Protein AF-0000000080574670 (afdb_homodimer)

Sequence (722 aa):
MSNPNQEEETGKLAIRLANAVVLPMVLKSALELNVIDIISTATSSGGASLSPSEIAARIPTENPDAPILLDRMLRLLASYDILNCSLVTKDNGKVERLYSAKPICKFLTINQSQEGSVAPLFLLHHDEVFMKSWYHFNDAILEGGIPFNRAYGMTAFEYPGTDQRFNRVFNQAMSNHTTLIMKKILDVYKGFEGLNVLVDVGGGVGVALNIITSKYPEIRGISFDLPHVLADAPSYAGVEHVGGDMFVSVPKGDAIFMKWILHDWSDEHCLKLLKNCWEALPNNGKVIVVESILPVAPENIVSSHIVFEQDLFMLAQNPGGKERTKKEFEALALRSGFSCYEVICCAYNSWVMEFHKENDLMSNPNQEEETGKLAIRLANAVVLPMVLKSALELNVIDIISTATSSGGASLSPSEIAARIPTENPDAPILLDRMLRLLASYDILNCSLVTKDNGKVERLYSAKPICKFLTINQSQEGSVAPLFLLHHDEVFMKSWYHFNDAILEGGIPFNRAYGMTAFEYPGTDQRFNRVFNQAMSNHTTLIMKKILDVYKGFEGLNVLVDVGGGVGVALNIITSKYPEIRGISFDLPHVLADAPSYAGVEHVGGDMFVSVPKGDAIFMKWILHDWSDEHCLKLLKNCWEALPNNGKVIVVESILPVAPENIVSSHIVFEQDLFMLAQNPGGKERTKKEFEALALRSGFSCYEVICCAYNSWVMEFHKENDL

Radius of gyration: 28.27 Å; Cα contacts (8 Å, |Δi|>4): 1465; chains: 2; bounding box: 62×93×59 Å

pLDDT: mean 94.78, std 7.37, range [34.44, 98.81]

Solvent-accessible surface area (backbone atoms only — not comparable to full-atom values): 36698 Å² total; per-residue (Å²): 127,79,52,68,67,54,51,44,52,40,47,37,52,45,53,38,55,30,46,51,64,41,63,57,51,50,49,46,40,36,52,75,62,41,46,52,43,54,35,40,51,42,25,70,74,73,64,42,60,41,37,35,59,63,51,40,72,74,36,98,51,83,30,88,56,23,28,62,52,44,41,59,54,47,42,40,41,24,18,71,62,42,26,41,74,47,81,45,71,43,94,87,68,48,75,42,61,29,33,26,53,30,81,49,40,67,40,42,22,76,85,73,46,94,56,25,20,40,32,39,37,27,46,38,56,68,26,73,75,57,47,51,10,54,80,29,42,56,46,27,41,36,67,41,77,39,10,23,32,72,64,69,73,44,50,65,82,56,45,38,81,80,31,65,68,56,32,50,42,48,50,47,14,53,44,22,42,41,41,38,42,47,59,52,38,62,74,75,55,67,85,67,67,91,46,52,31,39,25,25,50,66,31,56,54,30,54,62,52,42,58,50,24,70,76,38,68,76,25,38,30,34,29,29,25,46,54,77,58,46,71,78,34,67,89,42,82,54,47,44,81,43,66,47,50,58,77,79,46,44,78,68,27,48,28,36,36,32,60,73,49,64,39,45,30,30,70,68,55,40,36,50,30,43,32,29,47,52,68,24,33,49,78,66,12,35,38,38,36,36,40,55,65,37,71,92,68,67,41,79,45,69,74,46,47,38,43,40,37,50,24,51,49,22,42,30,42,25,68,56,11,34,63,38,33,66,66,53,50,42,49,47,35,47,76,28,67,27,72,42,67,44,80,76,52,72,35,71,72,35,30,36,32,39,33,31,30,60,64,83,126,129,78,53,67,67,52,50,44,51,40,47,36,51,45,53,39,55,31,46,50,64,41,62,55,50,50,50,46,40,37,52,74,61,42,47,52,43,54,34,38,52,41,26,72,74,72,66,41,59,42,37,34,58,61,51,38,70,73,35,99,49,83,30,87,58,23,28,62,52,44,40,57,54,48,43,40,40,25,18,70,62,43,26,42,74,46,80,44,71,43,95,86,67,50,74,42,62,29,32,26,52,29,80,50,40,66,40,43,22,76,86,72,45,93,56,25,20,41,33,40,37,28,45,38,57,68,27,72,75,56,49,52,11,55,81,29,43,56,47,27,42,38,67,42,75,38,11,23,32,73,66,70,74,44,48,66,83,54,46,37,80,80,32,65,70,56,33,50,42,49,51,47,13,54,45,22,42,41,42,37,41,47,60,52,38,63,75,74,53,66,84,66,66,89,46,51,31,38,26,26,50,67,32,55,54,30,55,62,54,43,56,50,24,67,76,38,67,78,25,38,32,35,27,29,24,44,55,76,58,45,70,77,35,68,90,42,81,55,48,42,82,45,67,47,50,58,76,78,45,45,76,69,27,48,30,35,37,32,60,73,49,63,39,45,31,31,70,70,55,39,37,49,31,43,32,29,48,51,68,24,33,46,79,65,12,36,38,38,37,35,39,56,67,37,72,91,67,67,40,79,47,69,72,47,47,39,41,41,38,52,24,53,49,24,42,31,43,24,68,57,12,33,62,39,33,66,66,53,52,44,49,48,35,47,75,28,67,29,72,41,67,47,80,76,50,72,35,71,71,36,30,36,31,39,33,30,30,61,64,82,125

Structure (mmCIF, N/CA/C/O backbone):
data_AF-0000000080574670-model_v1
#
loop_
_entity.id
_entity.type
_entity.pdbx_description
1 polymer 'caffeate O-methyltransferase'
#
loop_
_atom_site.group_PDB
_atom_site.id
_atom_site.type_symbol
_atom_site.label_atom_id
_atom_site.label_alt_id
_atom_site.label_comp_id
_atom_site.label_asym_id
_atom_site.label_entity_id
_atom_site.label_seq_id
_atom_site.pdbx_PDB_ins_code
_atom_site.Cartn_x
_atom_site.Cartn_y
_atom_site.Cartn_z
_atom_site.occupancy
_atom_site.B_iso_or_equiv
_atom_site.auth_seq_id
_atom_site.auth_comp_id
_atom_site.auth_asym_id
_atom_site.auth_atom_id
_atom_site.pdbx_PDB_model_num
ATOM 1 N N . MET A 1 1 ? -20.625 1.364 24.422 1 36.12 1 MET A N 1
ATOM 2 C CA . MET A 1 1 ? -19.953 2.662 24.406 1 36.12 1 MET A CA 1
ATOM 3 C C . MET A 1 1 ? -18.453 2.502 24.188 1 36.12 1 MET A C 1
ATOM 5 O O . MET A 1 1 ? -17.781 1.815 24.969 1 36.12 1 MET A O 1
ATOM 9 N N . SER A 1 2 ? -17.906 2.424 22.984 1 51.78 2 SER A N 1
ATOM 10 C CA . SER A 1 2 ? -16.516 2.014 22.75 1 51.78 2 SER A CA 1
ATOM 11 C C . SER A 1 2 ? -15.555 2.779 23.656 1 51.78 2 SER A C 1
ATOM 13 O O . SER A 1 2 ? -15.797 3.939 23.984 1 51.78 2 SER A O 1
ATOM 15 N N . ASN A 1 3 ? -14.836 2.139 24.516 1 66.75 3 ASN A N 1
ATOM 16 C CA . ASN A 1 3 ? -13.742 2.666 25.344 1 66.75 3 ASN A CA 1
ATOM 17 C C . ASN A 1 3 ? -12.93 3.711 24.578 1 66.75 3 ASN A C 1
ATOM 19 O O . ASN A 1 3 ? -12.477 3.459 23.453 1 66.75 3 ASN A O 1
ATOM 23 N N . PRO A 1 4 ? -13.117 5.02 25 1 72.19 4 PRO A N 1
ATOM 24 C CA . PRO A 1 4 ? -12.422 6.129 24.328 1 72.19 4 PRO A CA 1
ATOM 25 C C . PRO A 1 4 ? -11.023 5.746 23.859 1 72.19 4 PRO A C 1
ATOM 27 O O . PRO A 1 4 ? -10.586 6.184 22.797 1 72.19 4 PRO A O 1
ATOM 30 N N . ASN A 1 5 ? -10.445 4.953 24.594 1 82.69 5 ASN A N 1
ATOM 31 C CA . ASN A 1 5 ? -9.109 4.523 24.219 1 82.69 5 ASN A CA 1
ATOM 32 C C . ASN A 1 5 ? -9.141 3.605 23 1 82.69 5 ASN A C 1
ATOM 34 O O . ASN A 1 5 ? -8.281 3.697 22.125 1 82.69 5 ASN A O 1
ATOM 38 N N . GLN A 1 6 ? -10.234 2.854 22.984 1 89.62 6 GLN A N 1
ATOM 39 C CA . GLN A 1 6 ? -10.367 1.938 21.844 1 89.62 6 GLN A CA 1
ATOM 40 C C . GLN A 1 6 ? -10.688 2.691 20.562 1 89.62 6 GLN A C 1
ATOM 42 O O . GLN A 1 6 ? -10.188 2.348 19.484 1 89.62 6 GLN A O 1
ATOM 47 N N . GLU A 1 7 ? -11.477 3.699 20.719 1 91.69 7 GLU A N 1
ATOM 48 C CA . GLU A 1 7 ? -11.82 4.504 19.547 1 91.69 7 GLU A CA 1
ATOM 49 C C . GLU A 1 7 ? -10.594 5.246 19.016 1 91.69 7 GLU A C 1
ATOM 51 O O . GLU A 1 7 ? -10.398 5.336 17.797 1 91.69 7 GLU A O 1
ATOM 56 N N . GLU A 1 8 ? -9.852 5.777 19.938 1 93.88 8 GLU A N 1
ATOM 57 C CA . GLU A 1 8 ? -8.617 6.477 19.562 1 93.88 8 GLU A CA 1
ATOM 58 C C . GLU A 1 8 ? -7.676 5.559 18.797 1 93.88 8 GLU A C 1
ATOM 60 O O . GLU A 1 8 ? -7.125 5.949 17.766 1 93.88 8 GLU A O 1
ATOM 65 N N . GLU A 1 9 ? -7.555 4.367 19.281 1 95.5 9 GLU A N 1
ATOM 66 C CA . GLU A 1 9 ? -6.664 3.412 18.641 1 95.5 9 GLU A CA 1
ATOM 67 C C . GLU A 1 9 ? -7.203 3 17.266 1 95.5 9 GLU A C 1
ATOM 69 O O . GLU A 1 9 ? -6.441 2.873 16.312 1 95.5 9 GLU A O 1
ATOM 74 N N . THR A 1 10 ? -8.523 2.797 17.188 1 96.56 10 THR A N 1
ATOM 75 C CA . THR A 1 10 ? -9.148 2.449 15.914 1 96.56 10 THR A CA 1
ATOM 76 C C . THR A 1 10 ? -9.008 3.588 14.906 1 96.56 10 THR A C 1
ATOM 78 O O . THR A 1 10 ? -8.758 3.35 13.727 1 96.56 10 THR A O 1
ATOM 81 N N . GLY A 1 11 ? -9.172 4.781 15.414 1 96.12 11 GLY A N 1
ATOM 82 C CA . GLY A 1 11 ? -8.969 5.938 14.562 1 96.12 11 GLY A CA 1
ATOM 83 C C . GLY A 1 11 ? -7.559 6.051 14.023 1 96.12 11 GLY A C 1
ATOM 84 O O . GLY A 1 11 ? -7.355 6.359 12.844 1 96.12 11 GLY A O 1
ATOM 85 N N . LYS A 1 12 ? -6.59 5.773 14.875 1 97 12 LYS A N 1
ATOM 86 C CA . LYS A 1 12 ? -5.199 5.797 14.438 1 97 12 LYS A CA 1
ATOM 87 C C . LYS A 1 12 ? -4.938 4.738 13.367 1 97 12 LYS A C 1
ATOM 89 O O . LYS A 1 12 ? -4.203 4.984 12.406 1 97 12 LYS A O 1
ATOM 94 N N . LEU A 1 13 ? -5.566 3.588 13.547 1 97.25 13 LEU A N 1
ATOM 95 C CA . LEU A 1 13 ? -5.434 2.533 12.547 1 97.25 13 LEU A CA 1
ATOM 96 C C . LEU A 1 13 ? -6.004 2.98 11.203 1 97.25 13 LEU A C 1
ATOM 98 O O . LEU A 1 13 ? -5.434 2.684 10.148 1 97.25 13 LEU A O 1
ATOM 102 N N . ALA A 1 14 ? -7.086 3.68 11.219 1 97.5 14 ALA A N 1
ATOM 103 C CA . ALA A 1 14 ? -7.711 4.184 9.992 1 97.5 14 ALA A CA 1
ATOM 104 C C . ALA A 1 14 ? -6.824 5.227 9.32 1 97.5 14 ALA A C 1
ATOM 106 O O . ALA A 1 14 ? -6.695 5.242 8.094 1 97.5 14 ALA A O 1
ATOM 107 N N . ILE A 1 15 ? -6.191 6.082 10.086 1 97 15 ILE A N 1
ATOM 108 C CA . ILE A 1 15 ? -5.293 7.094 9.539 1 97 15 ILE A CA 1
ATOM 109 C C . ILE A 1 15 ? -4.086 6.418 8.891 1 97 15 ILE A C 1
ATOM 111 O O . ILE A 1 15 ? -3.68 6.793 7.789 1 97 15 ILE A O 1
ATOM 115 N N . ARG A 1 16 ? -3.564 5.441 9.609 1 97.19 16 ARG A N 1
ATOM 116 C CA . ARG A 1 16 ? -2.447 4.695 9.031 1 97.19 16 ARG A CA 1
ATOM 117 C C . ARG A 1 16 ? -2.846 4.031 7.719 1 97.19 16 ARG A C 1
ATOM 119 O O . ARG A 1 16 ? -2.057 3.998 6.773 1 97.19 16 ARG A O 1
ATOM 126 N N . LEU A 1 17 ? -4.059 3.523 7.652 1 97.62 17 LEU A N 1
ATOM 127 C CA . LEU A 1 17 ? -4.574 2.891 6.445 1 97.62 17 LEU A CA 1
ATOM 128 C C . LEU A 1 17 ? -4.617 3.883 5.289 1 97.62 17 LEU A C 1
ATOM 130 O O . LEU A 1 17 ? -4.371 3.512 4.137 1 97.62 17 LEU A O 1
ATOM 134 N N . ALA A 1 18 ? -4.887 5.164 5.559 1 97.69 18 ALA A N 1
ATOM 135 C CA . ALA A 1 18 ? -4.918 6.191 4.523 1 97.69 18 ALA A CA 1
ATOM 136 C C . ALA A 1 18 ? -3.539 6.387 3.898 1 97.69 18 ALA A C 1
ATOM 138 O O . ALA A 1 18 ? -3.428 6.832 2.754 1 97.69 18 ALA A O 1
ATOM 139 N N . ASN A 1 19 ? -2.508 6.023 4.645 1 97.81 19 ASN A N 1
ATOM 140 C CA . ASN A 1 19 ? -1.133 6.191 4.188 1 97.81 19 ASN A CA 1
ATOM 141 C C . ASN A 1 19 ? -0.568 4.895 3.615 1 97.81 19 ASN A C 1
ATOM 143 O O . ASN A 1 19 ? 0.638 4.785 3.393 1 97.81 19 ASN A O 1
ATOM 147 N N . ALA A 1 20 ? -1.355 3.926 3.256 1 97.5 20 ALA A N 1
ATOM 148 C CA . ALA A 1 20 ? -0.968 2.543 2.988 1 97.5 20 ALA A CA 1
ATOM 149 C C . ALA A 1 20 ? -0.024 2.459 1.793 1 97.5 20 ALA A C 1
ATOM 151 O O . ALA A 1 20 ? 0.744 1.502 1.666 1 97.5 20 ALA A O 1
ATOM 152 N N . VAL A 1 21 ? 0.017 3.477 0.966 1 97.12 21 VAL A N 1
ATOM 153 C CA . VAL A 1 21 ? 0.815 3.418 -0.254 1 97.12 21 VAL A CA 1
ATOM 154 C C . VAL A 1 21 ? 2.268 3.768 0.06 1 97.12 21 VAL A C 1
ATOM 156 O O . VAL A 1 21 ? 3.174 3.438 -0.708 1 97.12 21 VAL A O 1
ATOM 159 N N . VAL A 1 22 ? 2.541 4.336 1.193 1 98.38 22 VAL A N 1
ATOM 160 C CA . VAL A 1 22 ? 3.834 4.965 1.439 1 98.38 22 VAL A CA 1
ATOM 161 C C . VAL A 1 22 ? 4.91 3.893 1.596 1 98.38 22 VAL A C 1
ATOM 163 O O . VAL A 1 22 ? 5.934 3.928 0.91 1 98.38 22 VAL A O 1
ATOM 166 N N . LEU A 1 23 ? 4.648 2.9 2.389 1 98.5 23 LEU A N 1
ATOM 167 C CA . LEU A 1 23 ? 5.664 1.885 2.633 1 98.5 23 LEU A CA 1
ATOM 168 C C . LEU A 1 23 ? 6.074 1.198 1.333 1 98.5 23 LEU A C 1
ATOM 170 O O . LEU A 1 23 ? 7.258 1.129 1.007 1 98.5 23 LEU A O 1
ATOM 174 N N . PRO A 1 24 ? 5.078 0.737 0.536 1 98.31 24 PRO A N 1
ATOM 175 C CA . PRO A 1 24 ? 5.516 0.013 -0.66 1 98.31 24 PRO A CA 1
ATOM 176 C C . PRO A 1 24 ? 6.242 0.91 -1.66 1 98.31 24 PRO A C 1
ATOM 178 O O . PRO A 1 24 ? 7.199 0.476 -2.303 1 98.31 24 PRO A O 1
ATOM 181 N N . MET A 1 25 ? 5.863 2.139 -1.782 1 98.44 25 MET A N 1
ATOM 182 C CA . MET A 1 25 ? 6.52 3.004 -2.758 1 98.44 25 MET A CA 1
ATOM 183 C C . MET A 1 25 ? 7.914 3.398 -2.287 1 98.44 25 MET A C 1
ATOM 185 O O . MET A 1 25 ? 8.828 3.555 -3.098 1 98.44 25 MET A O 1
ATOM 189 N N . VAL A 1 26 ? 8.07 3.529 -0.977 1 98.56 26 VAL A N 1
ATOM 190 C CA . VAL A 1 26 ? 9.391 3.832 -0.423 1 98.56 26 VAL A CA 1
ATOM 191 C C . VAL A 1 26 ? 10.297 2.609 -0.544 1 98.56 26 VAL A C 1
ATOM 193 O O . VAL A 1 26 ? 11.469 2.73 -0.904 1 98.56 26 VAL A O 1
ATOM 196 N N . LEU A 1 27 ? 9.758 1.452 -0.241 1 98.69 27 LEU A N 1
ATOM 197 C CA . LEU A 1 27 ? 10.539 0.226 -0.387 1 98.69 27 LEU A CA 1
ATOM 198 C C . LEU A 1 27 ? 10.93 -0 -1.845 1 98.69 27 LEU A C 1
ATOM 200 O O . LEU A 1 27 ? 12.031 -0.461 -2.131 1 98.69 27 LEU A O 1
ATOM 204 N N . LYS A 1 28 ? 10.016 0.297 -2.762 1 98.56 28 LYS A N 1
ATOM 205 C CA . LYS A 1 28 ? 10.344 0.219 -4.184 1 98.56 28 LYS A CA 1
ATOM 206 C C . LYS A 1 28 ? 11.594 1.033 -4.508 1 98.56 28 LYS A C 1
ATOM 208 O O . LYS A 1 28 ? 12.492 0.55 -5.195 1 98.56 28 LYS A O 1
ATOM 213 N N . SER A 1 29 ? 11.656 2.221 -4.02 1 98.31 29 SER A N 1
ATOM 214 C CA . SER A 1 29 ? 12.805 3.094 -4.246 1 98.31 29 SER A CA 1
ATOM 215 C C . SER A 1 29 ? 14.062 2.523 -3.609 1 98.31 29 SER A C 1
ATOM 217 O O . SER A 1 29 ? 15.141 2.553 -4.215 1 98.31 29 SER A O 1
ATOM 219 N N . ALA A 1 30 ? 13.938 2.021 -2.379 1 98.5 30 ALA A N 1
ATOM 220 C CA . ALA A 1 30 ? 15.078 1.44 -1.678 1 98.5 30 ALA A CA 1
ATOM 221 C C . ALA A 1 30 ? 15.664 0.268 -2.461 1 98.5 30 ALA A C 1
ATOM 223 O O . ALA A 1 30 ? 16.891 0.095 -2.512 1 98.5 30 ALA A O 1
ATOM 224 N N . LEU A 1 31 ? 14.82 -0.523 -3.045 1 97.94 31 LEU A N 1
ATOM 225 C CA . LEU A 1 31 ? 15.258 -1.663 -3.844 1 97.94 31 LEU A CA 1
ATOM 226 C C . LEU A 1 31 ? 15.914 -1.197 -5.137 1 97.94 31 LEU A C 1
ATOM 228 O O . LEU A 1 31 ? 16.984 -1.688 -5.504 1 97.94 31 LEU A O 1
ATOM 232 N N . GLU A 1 32 ? 15.305 -0.249 -5.777 1 97.44 32 GLU A N 1
ATOM 233 C CA . GLU A 1 32 ? 15.82 0.248 -7.051 1 97.44 32 GLU A CA 1
ATOM 234 C C . GLU A 1 32 ? 17.172 0.939 -6.871 1 97.44 32 GLU A C 1
ATOM 236 O O . GLU A 1 32 ? 18.016 0.895 -7.762 1 97.44 32 GLU A O 1
ATOM 241 N N . LEU A 1 33 ? 17.375 1.521 -5.719 1 97.56 33 LEU A N 1
ATOM 242 C CA . LEU A 1 33 ? 18.609 2.223 -5.434 1 97.56 33 LEU A CA 1
ATOM 243 C C . LEU A 1 33 ? 19.641 1.277 -4.824 1 97.56 33 LEU A C 1
ATOM 245 O O . LEU A 1 33 ? 20.719 1.71 -4.41 1 97.56 33 LEU A O 1
ATOM 249 N N . ASN A 1 34 ? 19.328 0.015 -4.656 1 96.62 34 ASN A N 1
ATOM 250 C CA . ASN A 1 34 ? 20.188 -1.04 -4.148 1 96.62 34 ASN A CA 1
ATOM 251 C C . ASN A 1 34 ? 20.516 -0.834 -2.674 1 96.62 34 ASN A C 1
ATOM 253 O O . ASN A 1 34 ? 21.547 -1.32 -2.188 1 96.62 34 ASN A O 1
ATOM 257 N N . VAL A 1 35 ? 19.703 -0.087 -2.002 1 98 35 VAL A N 1
ATOM 258 C CA . VAL A 1 35 ? 19.938 0.265 -0.607 1 98 35 VAL A CA 1
ATOM 259 C C . VAL A 1 35 ? 19.875 -0.988 0.262 1 98 35 VAL A C 1
ATOM 261 O O . VAL A 1 35 ? 20.734 -1.197 1.128 1 98 35 VAL A O 1
ATOM 264 N N . ILE A 1 36 ? 18.906 -1.872 0.038 1 97.81 36 ILE A N 1
ATOM 265 C CA . ILE A 1 36 ? 18.734 -3.09 0.826 1 97.81 36 ILE A CA 1
ATOM 266 C C . ILE A 1 36 ? 19.938 -4.008 0.614 1 97.81 36 ILE A C 1
ATOM 268 O O . ILE A 1 36 ? 20.453 -4.605 1.564 1 97.81 36 ILE A O 1
ATOM 272 N N . ASP A 1 37 ? 20.422 -4.117 -0.636 1 96.56 37 ASP A N 1
ATOM 273 C CA . ASP A 1 37 ? 21.609 -4.926 -0.938 1 96.56 37 ASP A CA 1
ATOM 274 C C . ASP A 1 37 ? 22.828 -4.391 -0.21 1 96.56 37 ASP A C 1
ATOM 276 O O . ASP A 1 37 ? 23.609 -5.164 0.363 1 96.56 37 ASP A O 1
ATOM 280 N N . ILE A 1 38 ? 23 -3.08 -0.24 1 96.5 38 ILE A N 1
ATOM 281 C CA . ILE A 1 38 ? 24.141 -2.428 0.395 1 96.5 38 ILE A CA 1
ATOM 282 C C . ILE A 1 38 ? 24.141 -2.736 1.891 1 96.5 38 ILE A C 1
ATOM 284 O O . ILE A 1 38 ? 25.156 -3.176 2.439 1 96.5 38 ILE A O 1
ATOM 288 N N . ILE A 1 39 ? 23.016 -2.564 2.531 1 97.31 39 ILE A N 1
ATOM 289 C CA . ILE A 1 39 ? 22.906 -2.762 3.973 1 97.31 39 ILE A CA 1
ATOM 290 C C . ILE A 1 39 ? 23.078 -4.242 4.305 1 97.31 39 ILE A C 1
ATOM 292 O O . ILE A 1 39 ? 23.797 -4.594 5.25 1 97.31 39 ILE A O 1
ATOM 296 N N . SER A 1 40 ? 22.453 -5.113 3.539 1 95.5 40 SER A N 1
ATOM 297 C CA . SER A 1 40 ? 22.531 -6.551 3.779 1 95.5 40 SER A CA 1
ATOM 298 C C . SER A 1 40 ? 23.953 -7.07 3.646 1 95.5 40 SER A C 1
ATOM 300 O O . SER A 1 40 ? 24.391 -7.906 4.441 1 95.5 40 SER A O 1
ATOM 302 N N . THR A 1 41 ? 24.656 -6.613 2.621 1 94 41 THR A N 1
ATOM 303 C CA . THR A 1 41 ? 26.047 -7.016 2.418 1 94 41 THR A CA 1
ATOM 304 C C . THR A 1 41 ? 26.922 -6.59 3.602 1 94 41 THR A C 1
ATOM 306 O O . THR A 1 41 ? 27.75 -7.367 4.082 1 94 41 THR A O 1
ATOM 309 N N . ALA A 1 42 ? 26.734 -5.391 4.059 1 93.62 42 ALA A N 1
ATOM 310 C CA . ALA A 1 42 ? 27.5 -4.891 5.199 1 93.62 42 ALA A CA 1
ATOM 311 C C . ALA A 1 42 ? 27.172 -5.684 6.461 1 93.62 42 ALA A C 1
ATOM 313 O O . ALA A 1 42 ? 28.062 -5.969 7.266 1 93.62 42 ALA A O 1
ATOM 314 N N . THR A 1 43 ? 25.906 -5.973 6.66 1 92.25 43 THR A N 1
ATOM 315 C CA . THR A 1 43 ? 25.484 -6.73 7.828 1 92.25 43 THR A CA 1
ATOM 316 C C . THR A 1 43 ? 26.094 -8.125 7.82 1 92.25 43 THR A C 1
ATOM 318 O O . THR A 1 43 ? 26.516 -8.633 8.867 1 92.25 43 THR A O 1
ATOM 321 N N . SER A 1 44 ? 26.172 -8.766 6.707 1 87.81 44 SER A N 1
ATOM 322 C CA . SER A 1 44 ? 26.688 -10.125 6.57 1 87.81 44 SER A CA 1
ATOM 323 C C . SER A 1 44 ? 28.203 -10.156 6.723 1 87.81 44 SER A C 1
ATOM 325 O O . SER A 1 44 ? 28.766 -11.156 7.176 1 87.81 44 SER A O 1
ATOM 327 N N . SER A 1 45 ? 28.938 -9.172 6.285 1 77.88 45 SER A N 1
ATOM 328 C CA . SER A 1 45 ? 30.406 -9.109 6.312 1 77.88 45 SER A CA 1
ATOM 329 C C . SER A 1 45 ? 30.922 -8.75 7.703 1 77.88 45 SER A C 1
ATOM 331 O O . SER A 1 45 ? 32.094 -8.406 7.867 1 77.88 45 SER A O 1
ATOM 333 N N . GLY A 1 46 ? 30.219 -8.875 8.797 1 71.12 46 GLY A N 1
ATOM 334 C CA . GLY A 1 46 ? 30.828 -8.656 10.102 1 71.12 46 GLY A CA 1
ATOM 335 C C . GLY A 1 46 ? 29.953 -7.84 11.039 1 71.12 46 GLY A C 1
ATOM 336 O O . GLY A 1 46 ? 30.438 -7.324 12.055 1 71.12 46 GLY A O 1
ATOM 337 N N . GLY A 1 47 ? 28.672 -7.727 10.773 1 67.94 47 GLY A N 1
ATOM 338 C CA . GLY A 1 47 ? 27.734 -7.176 11.742 1 67.94 47 GLY A CA 1
ATOM 339 C C . GLY A 1 47 ? 27.719 -5.656 11.766 1 67.94 47 GLY A C 1
ATOM 340 O O . GLY A 1 47 ? 27.297 -5.047 12.742 1 67.94 47 GLY A O 1
ATOM 341 N N . ALA A 1 48 ? 28.156 -5.074 10.688 1 85.81 48 ALA A N 1
ATOM 342 C CA . ALA A 1 48 ? 28.328 -3.625 10.758 1 85.81 48 ALA A CA 1
ATOM 343 C C . ALA A 1 48 ? 27.031 -2.904 10.375 1 85.81 48 ALA A C 1
ATOM 345 O O . ALA A 1 48 ? 26.344 -3.297 9.43 1 85.81 48 ALA A O 1
ATOM 346 N N . SER A 1 49 ? 26.594 -2.057 11.188 1 95.62 49 SER A N 1
ATOM 347 C CA . SER A 1 49 ? 25.547 -1.082 10.891 1 95.62 49 SER A CA 1
ATOM 348 C C . SER A 1 49 ? 26.094 0.102 10.109 1 95.62 49 SER A C 1
ATOM 350 O O . SER A 1 49 ? 27.266 0.475 10.273 1 95.62 49 SER A O 1
ATOM 352 N N . LEU A 1 50 ? 25.312 0.565 9.195 1 97.81 50 LEU A N 1
ATOM 353 C CA . LEU A 1 50 ? 25.734 1.665 8.336 1 97.81 50 LEU A CA 1
ATOM 354 C C . LEU A 1 50 ? 24.953 2.936 8.648 1 97.81 50 LEU A C 1
ATOM 356 O O . LEU A 1 50 ? 23.766 2.879 8.93 1 97.81 50 LEU A O 1
ATOM 360 N N . SER A 1 51 ? 25.641 4.066 8.562 1 97.25 51 SER A N 1
ATOM 361 C CA . SER A 1 51 ? 24.969 5.363 8.625 1 97.25 51 SER A CA 1
ATOM 362 C C . SER A 1 51 ? 24.391 5.75 7.266 1 97.25 51 SER A C 1
ATOM 364 O O . SER A 1 51 ? 24.797 5.211 6.234 1 97.25 51 SER A O 1
ATOM 366 N N . PRO A 1 52 ? 23.422 6.695 7.254 1 97.88 52 PRO A N 1
ATOM 367 C CA . PRO A 1 52 ? 22.906 7.188 5.977 1 97.88 52 PRO A CA 1
ATOM 368 C C . PRO A 1 52 ? 24 7.738 5.07 1 97.88 52 PRO A C 1
ATOM 370 O O . PRO A 1 52 ? 23.953 7.547 3.854 1 97.88 52 PRO A O 1
ATOM 373 N N . SER A 1 53 ? 24.984 8.391 5.66 1 97.44 53 SER A N 1
ATOM 374 C CA . SER A 1 53 ? 26.094 8.938 4.883 1 97.44 53 SER A CA 1
ATOM 375 C C . SER A 1 53 ? 26.906 7.828 4.234 1 97.44 53 SER A C 1
ATOM 377 O O . SER A 1 53 ? 27.344 7.957 3.09 1 97.44 53 SER A O 1
ATOM 379 N N . GLU A 1 54 ? 27.156 6.75 4.973 1 97.12 54 GLU A N 1
ATOM 380 C CA . GLU A 1 54 ? 27.906 5.613 4.426 1 97.12 54 GLU A CA 1
ATOM 381 C C . GLU A 1 54 ? 27.109 4.934 3.307 1 97.12 54 GLU A C 1
ATOM 383 O O . GLU A 1 54 ? 27.703 4.457 2.334 1 97.12 54 GLU A O 1
ATOM 388 N N . ILE A 1 55 ? 25.828 4.887 3.441 1 98.06 55 ILE A N 1
ATOM 389 C CA . ILE A 1 55 ? 24.984 4.293 2.416 1 98.06 55 ILE A CA 1
ATOM 390 C C . ILE A 1 55 ? 24.969 5.188 1.176 1 98.06 55 ILE A C 1
ATOM 392 O O . ILE A 1 55 ? 25.109 4.695 0.052 1 98.06 55 ILE A O 1
ATOM 396 N N . ALA A 1 56 ? 24.828 6.504 1.401 1 98.12 56 ALA A N 1
ATOM 397 C CA . ALA A 1 56 ? 24.828 7.461 0.299 1 98.12 56 ALA A CA 1
ATOM 398 C C . ALA A 1 56 ? 26.109 7.363 -0.523 1 98.12 56 ALA A C 1
ATOM 400 O O . ALA A 1 56 ? 26.094 7.551 -1.742 1 98.12 56 ALA A O 1
ATOM 401 N N . ALA A 1 57 ? 27.188 7.035 0.105 1 97.62 57 ALA A N 1
ATOM 402 C CA . ALA A 1 57 ? 28.484 6.953 -0.557 1 97.62 57 ALA A CA 1
ATOM 403 C C . ALA A 1 57 ? 28.547 5.75 -1.494 1 97.62 57 ALA A C 1
ATOM 405 O O . ALA A 1 57 ? 29.438 5.664 -2.35 1 97.62 57 ALA A O 1
ATOM 406 N N . ARG A 1 58 ? 27.641 4.852 -1.368 1 96.75 58 ARG A N 1
ATOM 407 C CA . ARG A 1 58 ? 27.672 3.617 -2.148 1 96.75 58 ARG A CA 1
ATOM 408 C C . ARG A 1 58 ? 26.609 3.633 -3.24 1 96.75 58 ARG A C 1
ATOM 410 O O . ARG A 1 58 ? 26.391 2.627 -3.924 1 96.75 58 ARG A O 1
ATOM 417 N N . ILE A 1 59 ? 25.844 4.684 -3.307 1 96.88 59 ILE A N 1
ATOM 418 C CA . ILE A 1 59 ? 24.906 4.824 -4.418 1 96.88 59 ILE A CA 1
ATOM 419 C C . ILE A 1 59 ? 25.391 5.93 -5.359 1 96.88 59 ILE A C 1
ATOM 421 O O . ILE A 1 59 ? 26.172 6.801 -4.957 1 96.88 59 ILE A O 1
ATOM 425 N N . PRO A 1 60 ? 25 5.863 -6.641 1 96.19 60 PRO A N 1
ATOM 426 C CA . PRO A 1 60 ? 25.484 6.816 -7.641 1 96.19 60 PRO A CA 1
ATOM 427 C C . PRO A 1 60 ? 24.797 8.18 -7.543 1 96.19 60 PRO A C 1
ATOM 429 O O . PRO A 1 60 ? 24 8.531 -8.414 1 96.19 60 PRO A O 1
ATOM 432 N N . THR A 1 61 ? 25.156 8.945 -6.535 1 97.31 61 THR A N 1
ATOM 433 C CA . THR A 1 61 ? 24.531 10.242 -6.344 1 97.31 61 THR A CA 1
ATOM 434 C C . THR A 1 61 ? 25.562 11.312 -6.027 1 97.31 61 THR A C 1
ATOM 436 O O . THR A 1 61 ? 26.594 11.023 -5.395 1 97.31 61 THR A O 1
ATOM 439 N N . GLU A 1 62 ? 25.312 12.516 -6.531 1 95.12 62 GLU A N 1
ATOM 440 C CA . GLU A 1 62 ? 26.094 13.703 -6.176 1 95.12 62 GLU A CA 1
ATOM 441 C C . GLU A 1 62 ? 25.25 14.68 -5.355 1 95.12 62 GLU A C 1
ATOM 443 O O . GLU A 1 62 ? 25.688 15.805 -5.102 1 95.12 62 GLU A O 1
ATOM 448 N N . ASN A 1 63 ? 24.078 14.242 -5.016 1 96.94 63 ASN A N 1
ATOM 449 C CA . ASN A 1 63 ? 23.172 15.062 -4.215 1 96.94 63 ASN A CA 1
ATOM 450 C C . ASN A 1 63 ? 23.672 15.203 -2.779 1 96.94 63 ASN A C 1
ATOM 452 O O . ASN A 1 63 ? 23.719 14.219 -2.039 1 96.94 63 ASN A O 1
ATOM 456 N N . PRO A 1 64 ? 24.047 16.438 -2.381 1 96.56 64 PRO A N 1
ATOM 457 C CA . PRO A 1 64 ? 24.578 16.609 -1.023 1 96.56 64 PRO A CA 1
ATOM 458 C C . PRO A 1 64 ? 23.531 16.281 0.052 1 96.56 64 PRO A C 1
ATOM 460 O O . PRO A 1 64 ? 23.906 15.977 1.191 1 96.56 64 PRO A O 1
ATOM 463 N N . ASP A 1 65 ? 22.281 16.281 -0.296 1 96.12 65 ASP A N 1
ATOM 464 C CA . ASP A 1 65 ? 21.219 16.016 0.667 1 96.12 65 ASP A CA 1
ATOM 465 C C . ASP A 1 65 ? 20.859 14.539 0.703 1 96.12 65 ASP A C 1
ATOM 467 O O . ASP A 1 65 ? 19.984 14.125 1.48 1 96.12 65 ASP A O 1
ATOM 471 N N . ALA A 1 66 ? 21.5 13.68 -0.076 1 97.81 66 ALA A N 1
ATOM 472 C CA . ALA A 1 66 ? 21.156 12.266 -0.191 1 97.81 66 ALA A CA 1
ATOM 473 C C . ALA A 1 66 ? 21.172 11.586 1.176 1 97.81 66 ALA A C 1
ATOM 475 O O . ALA A 1 66 ? 20.25 10.828 1.502 1 97.81 66 ALA A O 1
ATOM 476 N N . PRO A 1 67 ? 22.188 11.875 2.051 1 97.88 67 PRO A N 1
ATOM 477 C CA . PRO A 1 67 ? 22.203 11.195 3.35 1 97.88 67 PRO A CA 1
ATOM 478 C C . PRO A 1 67 ? 20.953 11.516 4.18 1 97.88 67 PRO A C 1
ATOM 480 O O . PRO A 1 67 ? 20.391 10.625 4.828 1 97.88 67 PRO A O 1
ATOM 483 N N . ILE A 1 68 ? 20.5 12.734 4.145 1 96.5 68 ILE A N 1
ATOM 484 C CA . ILE A 1 68 ? 19.344 13.164 4.918 1 96.5 68 ILE A CA 1
ATOM 485 C C . ILE A 1 68 ? 18.078 12.492 4.371 1 96.5 68 ILE A C 1
ATOM 487 O O . ILE A 1 68 ? 17.234 12.031 5.137 1 96.5 68 ILE A O 1
ATOM 491 N N . LEU A 1 69 ? 17.969 12.5 3.053 1 97.5 69 LEU A N 1
ATOM 492 C CA . LEU A 1 69 ? 16.797 11.898 2.41 1 97.5 69 LEU A CA 1
ATOM 493 C C . LEU A 1 69 ? 16.781 10.391 2.627 1 97.5 69 LEU A C 1
ATOM 495 O O . LEU A 1 69 ? 15.719 9.812 2.879 1 97.5 69 LEU A O 1
ATOM 499 N N . LEU A 1 70 ? 17.938 9.75 2.566 1 98.38 70 LEU A N 1
ATOM 500 C CA . LEU A 1 70 ? 18.047 8.32 2.842 1 98.38 70 LEU A CA 1
ATOM 501 C C . LEU A 1 70 ? 17.656 8.016 4.285 1 98.38 70 LEU A C 1
ATOM 503 O O . LEU A 1 70 ? 17 7.004 4.555 1 98.38 70 LEU A O 1
ATOM 507 N N . ASP A 1 71 ? 18.062 8.836 5.184 1 98.06 71 ASP A N 1
ATOM 508 C CA . ASP A 1 71 ? 17.719 8.625 6.586 1 98.06 71 ASP A CA 1
ATOM 509 C C . ASP A 1 71 ? 16.203 8.586 6.773 1 98.06 71 ASP A C 1
ATOM 511 O O . ASP A 1 71 ? 15.68 7.777 7.551 1 98.06 71 ASP A O 1
ATOM 515 N N . ARG A 1 72 ? 15.445 9.508 6.125 1 97.94 72 ARG A N 1
ATOM 516 C CA . ARG A 1 72 ? 13.984 9.539 6.195 1 97.94 72 ARG A CA 1
ATOM 517 C C . ARG A 1 72 ? 13.391 8.234 5.672 1 97.94 72 ARG A C 1
ATOM 519 O O . ARG A 1 72 ? 12.453 7.691 6.266 1 97.94 72 ARG A O 1
ATOM 526 N N . MET A 1 73 ? 13.953 7.691 4.582 1 98.38 73 MET A N 1
ATOM 527 C CA . MET A 1 73 ? 13.539 6.414 4.008 1 98.38 73 MET A CA 1
ATOM 528 C C . MET A 1 73 ? 13.828 5.266 4.969 1 98.38 73 MET A C 1
ATOM 530 O O . MET A 1 73 ? 12.961 4.426 5.215 1 98.38 73 MET A O 1
ATOM 534 N N . LEU A 1 74 ? 15 5.305 5.543 1 98.62 74 LEU A N 1
ATOM 535 C CA . LEU A 1 74 ? 15.484 4.199 6.367 1 98.62 74 LEU A CA 1
ATOM 536 C C . LEU A 1 74 ? 14.727 4.141 7.691 1 98.62 74 LEU A C 1
ATOM 538 O O . LEU A 1 74 ? 14.484 3.055 8.219 1 98.62 74 LEU A O 1
ATOM 542 N N . ARG A 1 75 ? 14.312 5.297 8.242 1 97.81 75 ARG A N 1
ATOM 543 C CA . ARG A 1 75 ? 13.508 5.332 9.461 1 97.81 75 ARG A CA 1
ATOM 544 C C . ARG A 1 75 ? 12.172 4.621 9.258 1 97.81 75 ARG A C 1
ATOM 546 O O . ARG A 1 75 ? 11.711 3.887 10.141 1 97.81 75 ARG A O 1
ATOM 553 N N . LEU A 1 76 ? 11.586 4.871 8.117 1 98.62 76 LEU A N 1
ATOM 554 C CA . LEU A 1 76 ? 10.336 4.191 7.816 1 98.62 76 LEU A CA 1
ATOM 555 C C . LEU A 1 76 ? 10.539 2.68 7.754 1 98.62 76 LEU A C 1
ATOM 557 O O . LEU A 1 76 ? 9.781 1.923 8.367 1 98.62 76 LEU A O 1
ATOM 561 N N . LEU A 1 77 ? 11.57 2.234 7.008 1 98.75 77 LEU A N 1
ATOM 562 C CA . LEU A 1 77 ? 11.82 0.808 6.832 1 98.75 77 LEU A CA 1
ATOM 563 C C . LEU A 1 77 ? 12.141 0.142 8.164 1 98.75 77 LEU A C 1
ATOM 565 O O . LEU A 1 77 ? 11.742 -1 8.406 1 98.75 77 LEU A O 1
ATOM 569 N N . ALA A 1 78 ? 12.844 0.865 9.023 1 98.62 78 ALA A N 1
ATOM 570 C CA . ALA A 1 78 ? 13.148 0.349 10.352 1 98.62 78 ALA A CA 1
ATOM 571 C C . ALA A 1 78 ? 11.883 0.244 11.203 1 98.62 78 ALA A C 1
ATOM 573 O O . ALA A 1 78 ? 11.719 -0.714 11.961 1 98.62 78 ALA A O 1
ATOM 574 N N . SER A 1 79 ? 11.008 1.239 11.094 1 98.31 79 SER A N 1
ATOM 575 C CA . SER A 1 79 ? 9.781 1.229 11.883 1 98.31 79 SER A CA 1
ATOM 576 C C . SER A 1 79 ? 8.891 0.047 11.508 1 98.31 79 SER A C 1
ATOM 578 O O . SER A 1 79 ? 8.086 -0.411 12.32 1 98.31 79 SER A O 1
ATOM 580 N N . TYR A 1 80 ? 9.031 -0.518 10.32 1 98.06 80 TYR A N 1
ATOM 581 C CA . TYR A 1 80 ? 8.258 -1.669 9.867 1 98.06 80 TYR A CA 1
ATOM 582 C C . TYR A 1 80 ? 9.055 -2.957 10.016 1 98.06 80 TYR A C 1
ATOM 584 O O . TYR A 1 80 ? 8.734 -3.975 9.406 1 98.06 80 TYR A O 1
ATOM 592 N N . ASP A 1 81 ? 10.156 -2.938 10.688 1 97.69 81 ASP A N 1
ATOM 593 C CA . ASP A 1 81 ? 10.961 -4.098 11.062 1 97.69 81 ASP A CA 1
ATOM 594 C C . ASP A 1 81 ? 11.617 -4.723 9.828 1 97.69 81 ASP A C 1
ATOM 596 O O . ASP A 1 81 ? 11.805 -5.941 9.773 1 97.69 81 ASP A O 1
ATOM 600 N N . ILE A 1 82 ? 11.891 -3.93 8.852 1 98.38 82 ILE A N 1
ATOM 601 C CA . ILE A 1 82 ? 12.68 -4.383 7.707 1 98.38 82 ILE A CA 1
ATOM 602 C C . ILE A 1 82 ? 14.164 -4.199 8 1 98.38 82 ILE A C 1
ATOM 604 O O . ILE A 1 82 ? 14.984 -5.031 7.617 1 98.38 82 ILE A O 1
ATOM 608 N N . LEU A 1 83 ? 14.469 -3.145 8.727 1 98.56 83 LEU A N 1
ATOM 609 C CA . LEU A 1 83 ? 15.828 -2.85 9.148 1 98.56 83 LEU A CA 1
ATOM 610 C C . LEU A 1 83 ? 15.906 -2.703 10.664 1 98.56 83 LEU A C 1
ATOM 612 O O . LEU A 1 83 ? 14.898 -2.426 11.32 1 98.56 83 LEU A O 1
ATOM 616 N N . ASN A 1 84 ? 17.062 -2.934 11.156 1 97.62 84 ASN A N 1
ATOM 617 C CA . ASN A 1 84 ? 17.422 -2.512 12.508 1 97.62 84 ASN A CA 1
ATOM 618 C C . ASN A 1 84 ? 17.922 -1.073 12.531 1 97.62 84 ASN A C 1
ATOM 620 O O . ASN A 1 84 ? 18.562 -0.621 11.586 1 97.62 84 ASN A O 1
ATOM 624 N N . CYS A 1 85 ? 17.609 -0.413 13.609 1 97.75 85 CYS A N 1
ATOM 625 C CA . CYS A 1 85 ? 18.094 0.944 13.805 1 97.75 85 CYS A CA 1
ATOM 626 C C . CYS A 1 85 ? 18.688 1.113 15.195 1 97.75 85 CYS A C 1
ATOM 628 O O . CYS A 1 85 ? 18.094 0.674 16.188 1 97.75 85 CYS A O 1
ATOM 630 N N . SER A 1 86 ? 19.844 1.633 15.32 1 96.25 86 SER A N 1
ATOM 631 C CA . SER A 1 86 ? 20.469 2.004 16.594 1 96.25 86 SER A CA 1
ATOM 632 C C . SER A 1 86 ? 20.906 3.465 16.578 1 96.25 86 SER A C 1
ATOM 634 O O . SER A 1 86 ? 21.172 4.031 15.523 1 96.25 86 SER A O 1
ATOM 636 N N . LEU A 1 87 ? 20.906 4.043 17.781 1 95.31 87 LEU A N 1
ATOM 637 C CA . LEU A 1 87 ? 21.297 5.438 17.922 1 95.31 87 LEU A CA 1
ATOM 638 C C . LEU A 1 87 ? 22.719 5.539 18.484 1 95.31 87 LEU A C 1
ATOM 640 O O . LEU A 1 87 ? 23.078 4.801 19.406 1 95.31 87 LEU A O 1
ATOM 644 N N . VAL A 1 88 ? 23.484 6.391 17.875 1 93.62 88 VAL A N 1
ATOM 645 C CA . VAL A 1 88 ? 24.812 6.684 18.375 1 93.62 88 VAL A CA 1
ATOM 646 C C . VAL A 1 88 ? 24.984 8.188 18.547 1 93.62 88 VAL A C 1
ATOM 648 O O . VAL A 1 88 ? 24.672 8.961 17.641 1 93.62 88 VAL A O 1
ATOM 651 N N . THR A 1 89 ? 25.375 8.57 19.656 1 91.19 89 THR A N 1
ATOM 652 C CA . THR A 1 89 ? 25.672 9.984 19.875 1 91.19 89 THR A CA 1
ATOM 653 C C . THR A 1 89 ? 27.109 10.305 19.516 1 91.19 89 THR A C 1
ATOM 655 O O . THR A 1 89 ? 28.047 9.719 20.078 1 91.19 89 THR A O 1
ATOM 658 N N . LYS A 1 90 ? 27.203 11.234 18.578 1 88.25 90 LYS A N 1
ATOM 659 C CA . LYS A 1 90 ? 28.547 11.656 18.172 1 88.25 90 LYS A CA 1
ATOM 660 C C . LYS A 1 90 ? 29.172 12.594 19.188 1 88.25 90 LYS A C 1
ATOM 662 O O . LYS A 1 90 ? 28.5 13.039 20.125 1 88.25 90 LYS A O 1
ATOM 667 N N . ASP A 1 91 ? 30.406 12.859 19.016 1 88.62 91 ASP A N 1
ATOM 668 C CA . ASP A 1 91 ? 31.172 13.703 19.922 1 88.62 91 ASP A CA 1
ATOM 669 C C . ASP A 1 91 ? 30.562 15.109 20.016 1 88.62 91 ASP A C 1
ATOM 671 O O . ASP A 1 91 ? 30.609 15.742 21.062 1 88.62 91 ASP A O 1
ATOM 675 N N . ASN A 1 92 ? 29.984 15.562 18.953 1 87.62 92 ASN A N 1
ATOM 676 C CA . ASN A 1 92 ? 29.422 16.906 18.891 1 87.62 92 ASN A CA 1
ATOM 677 C C . ASN A 1 92 ? 28.016 16.938 19.484 1 87.62 92 ASN A C 1
ATOM 679 O O . ASN A 1 92 ? 27.328 17.969 19.406 1 87.62 92 ASN A O 1
ATOM 683 N N . GLY A 1 93 ? 27.562 15.797 19.969 1 84.5 93 GLY A N 1
ATOM 684 C CA . GLY A 1 93 ? 26.25 15.75 20.609 1 84.5 93 GLY A CA 1
ATOM 685 C C . GLY A 1 93 ? 25.141 15.398 19.656 1 84.5 93 GLY A C 1
ATOM 686 O O . GLY A 1 93 ? 24 15.18 20.078 1 84.5 93 GLY A O 1
ATOM 687 N N . LYS A 1 94 ? 25.516 15.328 18.438 1 84.94 94 LYS A N 1
ATOM 688 C CA . LYS A 1 94 ? 24.5 14.984 17.453 1 84.94 94 LYS A CA 1
ATOM 689 C C . LYS A 1 94 ? 24.219 13.484 17.438 1 84.94 94 LYS A C 1
ATOM 691 O O . LYS A 1 94 ? 25.141 12.68 17.578 1 84.94 94 LYS A O 1
ATOM 696 N N . VAL A 1 95 ? 22.953 13.188 17.375 1 89.75 95 VAL A N 1
ATOM 697 C CA . VAL A 1 95 ? 22.531 11.789 17.359 1 89.75 95 VAL A CA 1
ATOM 698 C C . VAL A 1 95 ? 22.438 11.289 15.93 1 89.75 95 VAL A C 1
ATOM 700 O O . VAL A 1 95 ? 21.828 11.938 15.078 1 89.75 95 VAL A O 1
ATOM 703 N N . GLU A 1 96 ? 23.125 10.234 15.68 1 93.62 96 GLU A N 1
ATOM 704 C CA . GLU A 1 96 ? 23.094 9.594 14.367 1 93.62 96 GLU A CA 1
ATOM 705 C C . GLU A 1 96 ? 22.453 8.219 14.43 1 93.62 96 GLU A C 1
ATOM 707 O O . GLU A 1 96 ? 22.562 7.512 15.438 1 93.62 96 GLU A O 1
ATOM 712 N N . ARG A 1 97 ? 21.719 7.895 13.406 1 96.56 97 ARG A N 1
ATOM 713 C CA . ARG A 1 97 ? 21.109 6.574 13.305 1 96.56 97 ARG A CA 1
ATOM 714 C C . ARG A 1 97 ? 21.938 5.648 12.422 1 96.56 97 ARG A C 1
ATOM 716 O O . ARG A 1 97 ? 22.453 6.07 11.383 1 96.56 97 ARG A O 1
ATOM 723 N N . LEU A 1 98 ? 22.109 4.422 12.883 1 97.75 98 LEU A N 1
ATOM 724 C CA . LEU A 1 98 ? 22.766 3.369 12.125 1 97.75 98 LEU A CA 1
ATOM 725 C C . LEU A 1 98 ? 21.797 2.242 11.797 1 97.75 98 LEU A C 1
ATOM 727 O O . LEU A 1 98 ? 20.938 1.907 12.602 1 97.75 98 LEU A O 1
ATOM 731 N N . TYR A 1 99 ? 22.016 1.685 10.617 1 98.25 99 TYR A N 1
ATOM 732 C CA . TYR A 1 99 ? 21.047 0.712 10.141 1 98.25 99 TYR A CA 1
ATOM 733 C C . TYR A 1 99 ? 21.719 -0.602 9.766 1 98.25 99 TYR A C 1
ATOM 735 O O . TYR A 1 99 ? 22.828 -0.605 9.227 1 98.25 99 TYR A O 1
ATOM 743 N N . SER A 1 100 ? 21.094 -1.687 10.047 1 98.12 100 SER A N 1
ATOM 744 C CA . SER A 1 100 ? 21.5 -3.025 9.625 1 98.12 100 SER A CA 1
ATOM 745 C C . SER A 1 100 ? 20.297 -3.854 9.188 1 98.12 100 SER A C 1
ATOM 747 O O . SER A 1 100 ? 19.156 -3.449 9.391 1 98.12 100 SER A O 1
ATOM 749 N N . ALA A 1 101 ? 20.609 -4.973 8.57 1 97.25 101 ALA A N 1
ATOM 750 C CA . ALA A 1 101 ? 19.547 -5.77 7.949 1 97.25 101 ALA A CA 1
ATOM 751 C C . ALA A 1 101 ? 18.859 -6.664 8.977 1 97.25 101 ALA A C 1
ATOM 753 O O . ALA A 1 101 ? 19.516 -7.254 9.836 1 97.25 101 ALA A O 1
ATOM 754 N N . LYS A 1 102 ? 17.547 -6.695 8.961 1 96.75 102 LYS A N 1
ATOM 755 C CA . LYS A 1 102 ? 16.797 -7.73 9.664 1 96.75 102 LYS A CA 1
ATOM 756 C C . LYS A 1 102 ? 16.625 -8.977 8.805 1 96.75 102 LYS A C 1
ATOM 758 O O . LYS A 1 102 ? 16.922 -8.953 7.605 1 96.75 102 LYS A O 1
ATOM 763 N N . PRO A 1 103 ? 16.141 -10.07 9.312 1 95.19 103 PRO A N 1
ATOM 764 C CA . PRO A 1 103 ? 16.094 -11.352 8.594 1 95.19 103 PRO A CA 1
ATOM 765 C C . PRO A 1 103 ? 15.289 -11.266 7.301 1 95.19 103 PRO A C 1
ATOM 767 O O . PRO A 1 103 ? 15.609 -11.953 6.328 1 95.19 103 PRO A O 1
ATOM 770 N N . ILE A 1 104 ? 14.359 -10.422 7.234 1 97.06 104 ILE A N 1
ATOM 771 C CA . ILE A 1 104 ? 13.484 -10.359 6.07 1 97.06 104 ILE A CA 1
ATOM 772 C C . ILE A 1 104 ? 14.266 -9.859 4.859 1 97.06 104 ILE A C 1
ATOM 774 O O . ILE A 1 104 ? 13.891 -10.125 3.715 1 97.06 104 ILE A O 1
ATOM 778 N N . CYS A 1 105 ? 15.352 -9.164 5.109 1 96.56 105 CYS A N 1
ATOM 779 C CA . CYS A 1 105 ? 16.156 -8.586 4.031 1 96.56 105 CYS A CA 1
ATOM 780 C C . CYS A 1 105 ? 16.766 -9.68 3.162 1 96.56 105 CYS A C 1
ATOM 782 O O . CYS A 1 105 ? 17.062 -9.445 1.987 1 96.56 105 CYS A O 1
ATOM 784 N N . LYS A 1 106 ? 16.891 -10.859 3.678 1 94.06 106 LYS A N 1
ATOM 785 C CA . LYS A 1 106 ? 17.391 -11.984 2.889 1 94.06 106 LYS A CA 1
ATOM 786 C C . LYS A 1 106 ? 16.516 -12.211 1.656 1 94.06 106 LYS A C 1
ATOM 788 O O . LYS A 1 106 ? 17.016 -12.602 0.599 1 94.06 106 LYS A O 1
ATOM 793 N N . PHE A 1 107 ? 15.203 -11.914 1.768 1 96.5 107 PHE A N 1
ATOM 794 C CA . PHE A 1 107 ? 14.234 -12.156 0.702 1 96.5 107 PHE A CA 1
ATOM 795 C C . PHE A 1 107 ? 14.055 -10.906 -0.157 1 96.5 107 PHE A C 1
ATOM 797 O O . PHE A 1 107 ? 13.281 -10.914 -1.115 1 96.5 107 PHE A O 1
ATOM 804 N N . LEU A 1 108 ? 14.789 -9.781 0.175 1 97.12 108 LEU A N 1
ATOM 805 C CA . LEU A 1 108 ? 14.555 -8.508 -0.496 1 97.12 108 LEU A CA 1
ATOM 806 C C . LEU A 1 108 ? 15.805 -8.031 -1.229 1 97.12 108 LEU A C 1
ATOM 808 O O . LEU A 1 108 ? 15.852 -6.898 -1.71 1 97.12 108 LEU A O 1
ATOM 812 N N . THR A 1 109 ? 16.766 -8.852 -1.286 1 95.06 109 THR A N 1
ATOM 813 C CA . THR A 1 109 ? 17.969 -8.492 -2.035 1 95.06 109 THR A CA 1
ATOM 814 C C . THR A 1 109 ? 17.844 -8.898 -3.498 1 95.06 109 THR A C 1
ATOM 816 O O . THR A 1 109 ? 17.203 -9.914 -3.812 1 95.06 109 THR A O 1
ATOM 819 N N . ILE A 1 110 ? 18.359 -8.242 -4.379 1 87.94 110 ILE A N 1
ATOM 820 C CA . ILE A 1 110 ? 18.25 -8.492 -5.812 1 87.94 110 ILE A CA 1
ATOM 821 C C . ILE A 1 110 ? 19.516 -9.211 -6.305 1 87.94 110 ILE A C 1
ATOM 823 O O . ILE A 1 110 ? 19.422 -10.156 -7.094 1 87.94 110 ILE A O 1
ATOM 827 N N . ASN A 1 111 ? 20.656 -8.844 -5.902 1 74.38 111 ASN A N 1
ATOM 828 C CA . ASN A 1 111 ? 21.922 -9.258 -6.496 1 74.38 111 ASN A CA 1
ATOM 829 C C . ASN A 1 111 ? 22.562 -10.398 -5.699 1 74.38 111 ASN A C 1
ATOM 831 O O . ASN A 1 111 ? 23.578 -10.953 -6.117 1 74.38 111 ASN A O 1
ATOM 835 N N . GLN A 1 112 ? 22.156 -10.695 -4.652 1 64.38 112 GLN A N 1
ATOM 836 C CA . GLN A 1 112 ? 22.953 -11.555 -3.787 1 64.38 112 GLN A CA 1
ATOM 837 C C . GLN A 1 112 ? 22.453 -12.992 -3.803 1 64.38 112 GLN A C 1
ATOM 839 O O . GLN A 1 112 ? 23.172 -13.914 -3.406 1 64.38 112 GLN A O 1
ATOM 844 N N . SER A 1 113 ? 21.172 -13.203 -4.145 1 63.19 113 SER A N 1
ATOM 845 C CA . SER A 1 113 ? 20.766 -14.508 -3.643 1 63.19 113 SER A CA 1
ATOM 846 C C . SER A 1 113 ? 20.641 -15.523 -4.773 1 63.19 113 SER A C 1
ATOM 848 O O . SER A 1 113 ? 19.953 -15.266 -5.77 1 63.19 113 SER A O 1
ATOM 850 N N . GLN A 1 114 ? 21.609 -16.406 -4.867 1 75.94 114 GLN A N 1
ATOM 851 C CA . GLN A 1 114 ? 21.406 -17.625 -5.633 1 75.94 114 GLN A CA 1
ATOM 852 C C . GLN A 1 114 ? 20.141 -18.344 -5.195 1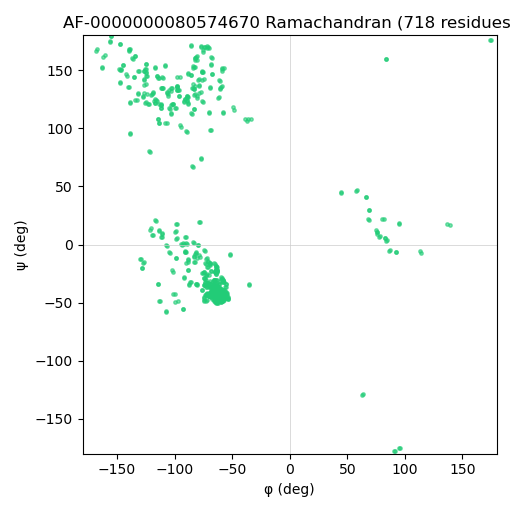 75.94 114 GLN A C 1
ATOM 854 O O . GLN A 1 114 ? 19.641 -19.219 -5.906 1 75.94 114 GLN A O 1
ATOM 859 N N . GLU A 1 115 ? 19.562 -17.891 -4.152 1 86 115 GLU A N 1
ATOM 860 C CA . GLU A 1 115 ? 18.422 -18.578 -3.562 1 86 115 GLU A CA 1
ATOM 861 C C . GLU A 1 115 ? 17.109 -17.938 -3.996 1 86 115 GLU A C 1
ATOM 863 O O . GLU A 1 115 ? 16.031 -18.438 -3.67 1 86 115 GLU A O 1
ATOM 868 N N . GLY A 1 116 ? 17.188 -17 -4.84 1 91.81 116 GLY A N 1
ATOM 869 C CA . GLY A 1 116 ? 15.977 -16.297 -5.23 1 91.81 116 GLY A CA 1
ATOM 870 C C . GLY A 1 116 ? 15.594 -15.195 -4.27 1 91.81 116 GLY A C 1
ATOM 871 O O . GLY A 1 116 ? 16.062 -15.156 -3.135 1 91.81 116 GLY A O 1
ATOM 872 N N . SER A 1 117 ? 14.805 -14.281 -4.738 1 95.06 117 SER A N 1
ATOM 873 C CA . SER A 1 117 ? 14.383 -13.094 -3.992 1 95.06 117 SER A CA 1
ATOM 874 C C . SER A 1 117 ? 12.977 -12.664 -4.395 1 95.06 117 SER A C 1
ATOM 876 O O . SER A 1 117 ? 12.539 -12.906 -5.52 1 95.06 117 SER A O 1
ATOM 878 N N . VAL A 1 118 ? 12.289 -12.055 -3.459 1 97.06 118 VAL A N 1
ATOM 879 C CA . VAL A 1 118 ? 10.945 -11.562 -3.748 1 97.06 118 VAL A CA 1
ATOM 880 C C . VAL A 1 118 ? 11.016 -10.125 -4.242 1 97.06 118 VAL A C 1
ATOM 882 O O . VAL A 1 118 ? 10.023 -9.578 -4.727 1 97.06 118 VAL A O 1
ATOM 885 N N . ALA A 1 119 ? 12.195 -9.5 -4.211 1 97.62 119 ALA A N 1
ATOM 886 C CA . ALA A 1 119 ? 12.375 -8.102 -4.57 1 97.62 119 ALA A CA 1
ATOM 887 C C . ALA A 1 119 ? 11.914 -7.836 -6.004 1 97.62 119 ALA A C 1
ATOM 889 O O . ALA A 1 119 ? 11.156 -6.895 -6.254 1 97.62 119 ALA A O 1
ATOM 890 N N . PRO A 1 120 ? 12.273 -8.711 -6.988 1 97.25 120 PRO A N 1
ATOM 891 C CA . PRO A 1 120 ? 11.797 -8.445 -8.344 1 97.25 120 PRO A CA 1
ATOM 892 C C . PRO A 1 120 ? 10.273 -8.547 -8.461 1 97.25 120 PRO A C 1
ATOM 894 O O . PRO A 1 120 ? 9.656 -7.797 -9.227 1 97.25 120 PRO A O 1
ATOM 897 N N . LEU A 1 121 ? 9.695 -9.516 -7.715 1 97.94 121 LEU A N 1
ATOM 898 C CA . LEU A 1 121 ? 8.234 -9.625 -7.711 1 97.94 121 LEU A CA 1
ATOM 899 C C . LEU A 1 121 ? 7.605 -8.352 -7.145 1 97.94 121 LEU A C 1
ATOM 901 O O . LEU A 1 121 ? 6.621 -7.848 -7.691 1 97.94 121 LEU A O 1
ATOM 905 N N . PHE A 1 122 ? 8.18 -7.855 -6.059 1 98.62 122 PHE A N 1
ATOM 906 C CA . PHE A 1 122 ? 7.746 -6.594 -5.473 1 98.62 122 PHE A CA 1
ATOM 907 C C . PHE A 1 122 ? 7.801 -5.473 -6.504 1 98.62 122 PHE A C 1
ATOM 909 O O . PHE A 1 122 ? 6.848 -4.703 -6.641 1 98.62 122 PHE A O 1
ATOM 916 N N . LEU A 1 123 ? 8.875 -5.379 -7.234 1 98.25 123 LEU A N 1
ATOM 917 C CA . LEU A 1 123 ? 9.062 -4.328 -8.227 1 98.25 123 LEU A CA 1
ATOM 918 C C . LEU A 1 123 ? 8.055 -4.473 -9.367 1 98.25 123 LEU A C 1
ATOM 920 O O . LEU A 1 123 ? 7.562 -3.475 -9.898 1 98.25 123 LEU A O 1
ATOM 924 N N . LEU A 1 124 ? 7.715 -5.676 -9.734 1 98.06 124 LEU A N 1
ATOM 925 C CA . LEU A 1 124 ? 6.723 -5.91 -10.781 1 98.06 124 LEU A CA 1
ATOM 926 C C . LEU A 1 124 ? 5.352 -5.395 -10.352 1 98.06 124 LEU A C 1
ATOM 928 O O . LEU A 1 124 ? 4.719 -4.625 -11.078 1 98.06 124 LEU A O 1
ATOM 932 N N . HIS A 1 125 ? 4.922 -5.777 -9.117 1 98.25 125 HIS A N 1
ATOM 933 C CA . HIS A 1 125 ? 3.586 -5.438 -8.641 1 98.25 125 HIS A CA 1
ATOM 934 C C . HIS A 1 125 ? 3.424 -3.93 -8.477 1 98.25 125 HIS A C 1
ATOM 936 O O . HIS A 1 125 ? 2.305 -3.414 -8.523 1 98.25 125 HIS A O 1
ATOM 942 N N . HIS A 1 126 ? 4.531 -3.217 -8.312 1 98.38 126 HIS A N 1
ATOM 943 C CA . HIS A 1 126 ? 4.48 -1.779 -8.07 1 98.38 126 HIS A CA 1
ATOM 944 C C . HIS A 1 126 ? 5.02 -1.002 -9.266 1 98.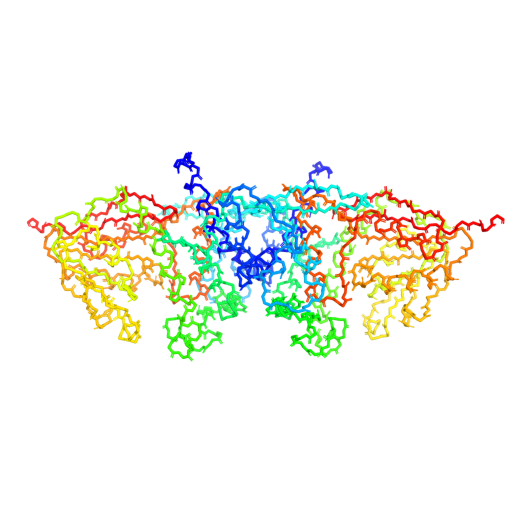38 126 HIS A C 1
ATOM 946 O O . HIS A 1 126 ? 5.27 0.202 -9.164 1 98.38 126 HIS A O 1
ATOM 952 N N . ASP A 1 127 ? 5.258 -1.739 -10.391 1 98.06 127 ASP A N 1
ATOM 953 C CA . ASP A 1 127 ? 5.621 -1.093 -11.648 1 98.06 127 ASP A CA 1
ATOM 954 C C . ASP A 1 127 ? 4.457 -0.279 -12.203 1 98.06 127 ASP A C 1
ATOM 956 O O . ASP A 1 127 ? 3.297 -0.673 -12.07 1 98.06 127 ASP A O 1
ATOM 960 N N . GLU A 1 128 ? 4.785 0.83 -12.875 1 96.38 128 GLU A N 1
ATOM 961 C CA . GLU A 1 128 ? 3.76 1.73 -13.398 1 96.38 128 GLU A CA 1
ATOM 962 C C . GLU A 1 128 ? 2.781 0.988 -14.305 1 96.38 128 GLU A C 1
ATOM 964 O O . GLU A 1 128 ? 1.595 1.317 -14.352 1 96.38 128 GLU A O 1
ATOM 969 N N . VAL A 1 129 ? 3.244 0.013 -15.031 1 97 129 VAL A N 1
ATOM 970 C CA . VAL A 1 129 ? 2.426 -0.731 -15.977 1 97 129 VAL A CA 1
ATOM 971 C C . VAL A 1 129 ? 1.354 -1.521 -15.234 1 97 129 VAL A C 1
ATOM 973 O O . VAL A 1 129 ? 0.167 -1.427 -15.547 1 97 129 VAL A O 1
ATOM 976 N N . PHE A 1 130 ? 1.694 -2.266 -14.18 1 97.38 130 PHE A N 1
ATOM 977 C CA . PHE A 1 130 ? 0.733 -3.066 -13.43 1 97.38 130 PHE A CA 1
ATOM 978 C C . PHE A 1 130 ? -0.171 -2.174 -12.586 1 97.38 130 PHE A C 1
ATOM 980 O O . PHE A 1 130 ? -1.348 -2.486 -12.383 1 97.38 130 PHE A O 1
ATOM 987 N N . MET A 1 131 ? 0.347 -1.04 -12.141 1 97.56 131 MET A N 1
ATOM 988 C CA . MET A 1 131 ? -0.424 -0.155 -11.266 1 97.56 131 MET A CA 1
ATOM 989 C C . MET A 1 131 ? -1.596 0.463 -12.023 1 97.56 131 MET A C 1
ATOM 991 O O . MET A 1 131 ? -2.658 0.699 -11.445 1 97.56 131 MET A O 1
ATOM 995 N N . LYS A 1 132 ? -1.435 0.695 -13.273 1 97.12 132 LYS A N 1
ATOM 996 C CA . LYS A 1 132 ? -2.449 1.385 -14.07 1 97.12 132 LYS A CA 1
ATOM 997 C C . LYS A 1 132 ? -3.74 0.574 -14.133 1 97.12 132 LYS A C 1
ATOM 999 O O . LYS A 1 132 ? -4.836 1.141 -14.172 1 97.12 132 LYS A O 1
ATOM 1004 N N . SER A 1 133 ? -3.65 -0.754 -14.078 1 97 133 SER A N 1
ATOM 1005 C CA . SER A 1 133 ? -4.82 -1.622 -14.18 1 97 133 SER A CA 1
ATOM 1006 C C . SER A 1 133 ? -5.754 -1.435 -12.992 1 97 133 SER A C 1
ATOM 1008 O O . SER A 1 133 ? -6.973 -1.561 -13.125 1 97 133 SER A O 1
ATOM 1010 N N . TRP A 1 134 ? -5.215 -1.104 -11.844 1 97.75 134 TRP A N 1
ATOM 1011 C CA . TRP A 1 134 ? -6.008 -0.973 -10.625 1 97.75 134 TRP A CA 1
ATOM 1012 C C . TRP A 1 134 ? -7.016 0.163 -10.75 1 97.75 134 TRP A C 1
ATOM 1014 O O . TRP A 1 134 ? -8.07 0.135 -10.117 1 97.75 134 TRP A O 1
ATOM 1024 N N . TYR A 1 135 ? -6.738 1.134 -11.594 1 97.56 135 TYR A N 1
ATOM 1025 C CA . TYR A 1 135 ? -7.633 2.275 -11.758 1 97.56 135 TYR A CA 1
ATOM 1026 C C . TYR A 1 135 ? -8.805 1.926 -12.664 1 97.56 135 TYR A C 1
ATOM 1028 O O . TYR A 1 135 ? -9.703 2.744 -12.867 1 97.56 135 TYR A O 1
ATOM 1036 N N . HIS A 1 136 ? -8.844 0.703 -13.164 1 97.56 136 HIS A N 1
ATOM 1037 C CA . HIS A 1 136 ? -9.977 0.188 -13.93 1 97.56 136 HIS A CA 1
ATOM 1038 C C . HIS A 1 136 ? -10.68 -0.936 -13.18 1 97.56 136 HIS A C 1
ATOM 1040 O O . HIS A 1 136 ? -11.508 -1.645 -13.758 1 97.56 136 HIS A O 1
ATOM 1046 N N . PHE A 1 137 ? -10.352 -1.097 -11.93 1 97.75 137 PHE A N 1
ATOM 1047 C CA . PHE A 1 137 ? -10.906 -2.17 -11.109 1 97.75 137 PHE A CA 1
ATOM 1048 C C . PHE A 1 137 ? -12.406 -1.988 -10.93 1 97.75 137 PHE A C 1
ATOM 1050 O O . PHE A 1 137 ? -13.172 -2.955 -11 1 97.75 137 PHE A O 1
ATOM 1057 N N . ASN A 1 138 ? -12.883 -0.752 -10.727 1 97.75 138 ASN A N 1
ATOM 1058 C CA . ASN A 1 138 ? -14.305 -0.46 -10.617 1 97.75 138 ASN A CA 1
ATOM 1059 C C . ASN A 1 138 ? -15.062 -0.86 -11.883 1 97.75 138 ASN A C 1
ATOM 1061 O O . ASN A 1 138 ? -16.172 -1.379 -11.805 1 97.75 138 ASN A O 1
ATOM 1065 N N . ASP A 1 139 ? -14.414 -0.579 -13 1 97.06 139 ASP A N 1
ATOM 1066 C CA . ASP A 1 139 ? -15.031 -0.916 -14.273 1 97.06 139 ASP A CA 1
ATOM 1067 C C . ASP A 1 139 ? -15.305 -2.414 -14.375 1 97.06 139 ASP A C 1
ATOM 1069 O O . ASP A 1 139 ? -16.359 -2.826 -14.867 1 97.06 139 ASP A O 1
ATOM 1073 N N . ALA A 1 140 ? -14.336 -3.172 -13.93 1 95.94 140 ALA A N 1
ATOM 1074 C CA . ALA A 1 140 ? -14.492 -4.625 -13.969 1 95.94 140 ALA A CA 1
ATOM 1075 C C . ALA A 1 140 ? -15.688 -5.07 -13.133 1 95.94 140 ALA A C 1
ATOM 1077 O O . ALA A 1 140 ? -16.422 -5.977 -13.523 1 95.94 140 ALA A O 1
ATOM 1078 N N . ILE A 1 141 ? -15.914 -4.461 -11.992 1 97.12 141 ILE A N 1
ATOM 1079 C CA . ILE A 1 141 ? -17.016 -4.828 -11.094 1 97.12 141 ILE A CA 1
ATOM 1080 C C . ILE A 1 141 ? -18.344 -4.367 -11.688 1 97.12 141 ILE A C 1
ATOM 1082 O O . ILE A 1 141 ? -19.312 -5.133 -11.719 1 97.12 141 ILE A O 1
ATOM 1086 N N . LEU A 1 142 ? -18.391 -3.17 -12.219 1 97.88 142 LEU A N 1
ATOM 1087 C CA . LEU A 1 142 ? -19.641 -2.543 -12.656 1 97.88 142 LEU A CA 1
ATOM 1088 C C . LEU A 1 142 ? -20.062 -3.057 -14.031 1 97.88 142 LEU A C 1
ATOM 1090 O O . LEU A 1 142 ? -21.25 -3.213 -14.305 1 97.88 142 LEU A O 1
ATOM 1094 N N . GLU A 1 143 ? -19.047 -3.346 -14.906 1 97 143 GLU A N 1
ATOM 1095 C CA . GLU A 1 143 ? -19.359 -3.6 -16.312 1 97 143 GLU A CA 1
ATOM 1096 C C . GLU A 1 143 ? -18.766 -4.93 -16.766 1 97 143 GLU A C 1
ATOM 1098 O O . GLU A 1 143 ? -19.172 -5.469 -17.797 1 97 143 GLU A O 1
ATOM 1103 N N . GLY A 1 144 ? -17.906 -5.441 -16.047 1 94.94 144 GLY A N 1
ATOM 1104 C CA . GLY A 1 144 ? -17.188 -6.629 -16.484 1 94.94 144 GLY A CA 1
ATOM 1105 C C . GLY A 1 144 ? -15.914 -6.309 -17.25 1 94.94 144 GLY A C 1
ATOM 1106 O O . GLY A 1 144 ? -15.461 -5.164 -17.25 1 94.94 144 GLY A O 1
ATOM 1107 N N . GLY A 1 145 ? -15.305 -7.371 -17.672 1 93.44 145 GLY A N 1
ATOM 1108 C CA . GLY A 1 145 ? -14.062 -7.215 -18.422 1 93.44 145 GLY A CA 1
ATOM 1109 C C . GLY A 1 145 ? -12.828 -7.348 -17.547 1 93.44 145 GLY A C 1
ATOM 1110 O O . GLY A 1 145 ? -12.922 -7.727 -16.391 1 93.44 145 GLY A O 1
ATOM 1111 N N . ILE A 1 146 ? -11.633 -7.078 -18.25 1 94.62 146 ILE A N 1
ATOM 1112 C CA . ILE A 1 146 ? -10.328 -7.223 -17.625 1 94.62 146 ILE A CA 1
ATOM 1113 C C . ILE A 1 146 ? -9.68 -5.852 -17.453 1 94.62 146 ILE A C 1
ATOM 1115 O O . ILE A 1 146 ? -9.406 -5.16 -18.453 1 94.62 146 ILE A O 1
ATOM 1119 N N . PRO A 1 147 ? -9.383 -5.477 -16.219 1 97.31 147 PRO A N 1
ATOM 1120 C CA . PRO A 1 147 ? -8.828 -4.141 -15.977 1 97.31 147 PRO A CA 1
ATOM 1121 C C . PRO A 1 147 ? -7.578 -3.859 -16.797 1 97.31 147 PRO A C 1
ATOM 1123 O O . PRO A 1 147 ? -7.441 -2.773 -17.375 1 97.31 147 PRO A O 1
ATOM 1126 N N . PHE A 1 148 ? -6.711 -4.828 -16.906 1 97.62 148 PHE A N 1
ATOM 1127 C CA . PHE A 1 148 ? -5.492 -4.617 -17.672 1 97.62 148 PHE A CA 1
ATOM 1128 C C . PHE A 1 148 ? -5.828 -4.344 -19.141 1 97.62 148 PHE A C 1
ATOM 1130 O O . PHE A 1 148 ? -5.219 -3.477 -19.766 1 97.62 148 PHE A O 1
ATOM 1137 N N . ASN A 1 149 ? -6.777 -5.066 -19.688 1 96.88 149 ASN A N 1
ATOM 1138 C CA . ASN A 1 149 ? -7.207 -4.832 -21.062 1 96.88 149 ASN A CA 1
ATOM 1139 C C . ASN A 1 149 ? -7.777 -3.43 -21.234 1 96.88 149 ASN A C 1
ATOM 1141 O O . ASN A 1 149 ? -7.598 -2.809 -22.297 1 96.88 149 ASN A O 1
ATOM 1145 N N . ARG A 1 150 ? -8.492 -3.002 -20.312 1 96.5 150 ARG A N 1
ATOM 1146 C CA . ARG A 1 150 ? -9.055 -1.655 -20.375 1 96.5 150 ARG A CA 1
ATOM 1147 C C . ARG A 1 150 ? -7.949 -0.603 -20.375 1 96.5 150 ARG A C 1
ATOM 1149 O O . ARG A 1 150 ? -8.07 0.422 -21.062 1 96.5 150 ARG A O 1
ATOM 1156 N N . ALA A 1 151 ? -6.918 -0.888 -19.656 1 96.75 151 ALA A N 1
ATOM 1157 C CA . ALA A 1 151 ? -5.82 0.066 -19.531 1 96.75 151 ALA A CA 1
ATOM 1158 C C . ALA A 1 151 ? -4.977 0.108 -20.797 1 96.75 151 ALA A C 1
ATOM 1160 O O . ALA A 1 151 ? -4.516 1.176 -21.203 1 96.75 151 ALA A O 1
ATOM 1161 N N . TYR A 1 152 ? -4.801 -1.047 -21.5 1 97.12 152 TYR A N 1
ATOM 1162 C CA . TYR A 1 152 ? -3.752 -1.086 -22.5 1 97.12 152 TYR A CA 1
ATOM 1163 C C . TYR A 1 152 ? -4.293 -1.611 -23.828 1 97.12 152 TYR A C 1
ATOM 1165 O O . TYR A 1 152 ? -3.588 -1.599 -24.844 1 97.12 152 TYR A O 1
ATOM 1173 N N . GLY A 1 153 ? -5.496 -2.184 -23.844 1 96.06 153 GLY A N 1
ATOM 1174 C CA . GLY A 1 153 ? -6.098 -2.678 -25.062 1 96.06 153 GLY A CA 1
ATOM 1175 C C . GLY A 1 153 ? -5.613 -4.062 -25.453 1 96.06 153 GLY A C 1
ATOM 1176 O O . GLY A 1 153 ? -5.902 -4.543 -26.547 1 96.06 153 GLY A O 1
ATOM 1177 N N . MET A 1 154 ? -4.836 -4.68 -24.641 1 94.56 154 MET A N 1
ATOM 1178 C CA . MET A 1 154 ? -4.32 -6.035 -24.828 1 94.56 154 MET A CA 1
ATOM 1179 C C . MET A 1 154 ? -4.148 -6.742 -23.484 1 94.56 154 MET A C 1
ATOM 1181 O O . MET A 1 154 ? -4.312 -6.129 -22.422 1 94.56 154 MET A O 1
ATOM 1185 N N . THR A 1 155 ? -3.836 -8.016 -23.531 1 92.12 155 THR A N 1
ATOM 1186 C CA . THR A 1 155 ? -3.725 -8.797 -22.312 1 92.12 155 THR A CA 1
ATOM 1187 C C . THR A 1 155 ? -2.365 -8.578 -21.656 1 92.12 155 THR A C 1
ATOM 1189 O O . THR A 1 155 ? -1.418 -8.133 -22.297 1 92.12 155 THR A O 1
ATOM 1192 N N . ALA A 1 156 ? -2.297 -8.922 -20.375 1 92.06 156 ALA A N 1
ATOM 1193 C CA . ALA A 1 156 ? -1.059 -8.812 -19.594 1 92.06 156 ALA A CA 1
ATOM 1194 C C . ALA A 1 156 ? 0.02 -9.734 -20.172 1 92.06 156 ALA A C 1
ATOM 1196 O O . ALA A 1 156 ? 1.213 -9.508 -19.953 1 92.06 156 ALA A O 1
ATOM 1197 N N . PHE A 1 157 ? -0.359 -10.766 -20.906 1 88.5 157 PHE A N 1
ATOM 1198 C CA . PHE A 1 157 ? 0.598 -11.719 -21.453 1 88.5 157 PHE A CA 1
ATOM 1199 C C . PHE A 1 157 ? 1.095 -11.266 -22.812 1 88.5 157 PHE A C 1
ATOM 1201 O O . PHE A 1 157 ? 2.17 -11.672 -23.25 1 88.5 157 PHE A O 1
ATOM 1208 N N . GLU A 1 158 ? 0.353 -10.422 -23.5 1 89.62 158 GLU A N 1
ATOM 1209 C CA . GLU A 1 158 ? 0.741 -9.867 -24.797 1 89.62 158 GLU A CA 1
ATOM 1210 C C . GLU A 1 158 ? 1.597 -8.617 -24.625 1 89.62 158 GLU A C 1
ATOM 1212 O O . GLU A 1 158 ? 2.498 -8.359 -25.422 1 89.62 158 GLU A O 1
ATOM 1217 N N . TYR A 1 159 ? 1.339 -7.883 -23.594 1 93.94 159 TYR A N 1
ATOM 1218 C CA . TYR A 1 159 ? 1.912 -6.555 -23.391 1 93.94 159 TYR A CA 1
ATOM 1219 C C . TYR A 1 159 ? 3.434 -6.625 -23.328 1 93.94 159 TYR A C 1
ATOM 1221 O O . TYR A 1 159 ? 4.125 -5.777 -23.906 1 93.94 159 TYR A O 1
ATOM 1229 N N . PRO A 1 160 ? 4.012 -7.629 -22.688 1 92.06 160 PRO A N 1
ATOM 1230 C CA . PRO A 1 160 ? 5.477 -7.684 -22.625 1 92.06 160 PRO A CA 1
ATOM 1231 C C . PRO A 1 160 ? 6.121 -7.719 -24.016 1 92.06 160 PRO A C 1
ATOM 1233 O O . PRO A 1 160 ? 7.238 -7.223 -24.188 1 92.06 160 PRO A O 1
ATOM 1236 N N . GLY A 1 161 ? 5.441 -8.258 -24.938 1 90.5 161 GLY A N 1
ATOM 1237 C CA . GLY A 1 161 ? 5.953 -8.281 -26.297 1 90.5 161 GLY A CA 1
ATOM 1238 C C . GLY A 1 161 ? 6.121 -6.902 -26.891 1 90.5 161 GLY A C 1
ATOM 1239 O O . GLY A 1 161 ? 6.895 -6.723 -27.844 1 90.5 161 GLY A O 1
ATOM 1240 N N . THR A 1 162 ? 5.434 -5.875 -26.391 1 93.81 162 THR A N 1
ATOM 1241 C CA . THR A 1 162 ? 5.445 -4.527 -26.953 1 93.81 162 THR A CA 1
ATOM 1242 C C . THR A 1 162 ? 6.305 -3.6 -26.094 1 93.81 162 THR A C 1
ATOM 1244 O O . THR A 1 162 ? 6.543 -2.449 -26.469 1 93.81 162 THR A O 1
ATOM 1247 N N . ASP A 1 163 ? 6.738 -4.055 -25 1 95 163 ASP A N 1
ATOM 1248 C CA . ASP A 1 163 ? 7.477 -3.27 -24.016 1 95 163 ASP A CA 1
ATOM 1249 C C . ASP A 1 163 ? 8.633 -4.074 -23.438 1 95 163 ASP A C 1
ATOM 1251 O O . ASP A 1 163 ? 8.477 -4.73 -22.391 1 95 163 ASP A O 1
ATOM 1255 N N . GLN A 1 164 ? 9.805 -3.924 -23.953 1 93.62 164 GLN A N 1
ATOM 1256 C CA . GLN A 1 164 ? 10.961 -4.734 -23.594 1 93.62 164 GLN A CA 1
ATOM 1257 C C . GLN A 1 164 ? 11.367 -4.492 -22.141 1 93.62 164 GLN A C 1
ATOM 1259 O O . GLN A 1 164 ? 11.797 -5.418 -21.438 1 93.62 164 GLN A O 1
ATOM 1264 N N . ARG A 1 165 ? 11.258 -3.24 -21.734 1 95.81 165 ARG A N 1
ATOM 1265 C CA . ARG A 1 165 ? 11.578 -2.936 -20.344 1 95.81 165 ARG A CA 1
ATOM 1266 C C . ARG A 1 165 ? 10.688 -3.725 -19.391 1 95.81 165 ARG A C 1
ATOM 1268 O O . ARG A 1 165 ? 11.18 -4.363 -18.453 1 95.81 165 ARG A O 1
ATOM 1275 N N . PHE A 1 166 ? 9.43 -3.668 -19.672 1 96.25 166 PHE A N 1
ATOM 1276 C CA . PHE A 1 166 ? 8.484 -4.363 -18.812 1 96.25 166 PHE A CA 1
ATOM 1277 C C . PHE A 1 166 ? 8.672 -5.871 -18.906 1 96.25 166 PHE A C 1
ATOM 1279 O O . PHE A 1 166 ? 8.508 -6.586 -17.906 1 96.25 166 PHE A O 1
ATOM 1286 N N . ASN A 1 167 ? 8.969 -6.352 -20.078 1 93.94 167 ASN A N 1
ATOM 1287 C CA . ASN A 1 167 ? 9.25 -7.77 -20.25 1 93.94 167 ASN A CA 1
ATOM 1288 C C . ASN A 1 167 ? 10.367 -8.242 -19.328 1 93.94 167 ASN A C 1
ATOM 1290 O O . ASN A 1 167 ? 10.289 -9.328 -18.75 1 93.94 167 ASN A O 1
ATOM 1294 N N . ARG A 1 168 ? 11.391 -7.457 -19.219 1 93.62 168 ARG A N 1
ATOM 1295 C CA . ARG A 1 168 ? 12.508 -7.785 -18.344 1 93.62 168 ARG A CA 1
ATOM 1296 C C . ARG A 1 168 ? 12.07 -7.809 -16.875 1 93.62 168 ARG A C 1
ATOM 1298 O O . ARG A 1 168 ? 12.445 -8.711 -16.125 1 93.62 168 ARG A O 1
ATOM 1305 N N . VAL A 1 169 ? 11.312 -6.785 -16.516 1 95.62 169 VAL A N 1
ATOM 1306 C CA . VAL A 1 169 ? 10.797 -6.703 -15.148 1 95.62 169 VAL A CA 1
ATOM 1307 C C . VAL A 1 169 ? 9.969 -7.949 -14.836 1 95.62 169 VAL A C 1
ATOM 1309 O O . VAL A 1 169 ? 10.141 -8.562 -13.781 1 95.62 169 VAL A O 1
ATOM 1312 N N . PHE A 1 170 ? 9.125 -8.336 -15.766 1 95.38 170 PHE A N 1
ATOM 1313 C CA . PHE A 1 170 ? 8.234 -9.477 -15.602 1 95.38 170 PHE A CA 1
ATOM 1314 C C . PHE A 1 170 ? 9.039 -10.766 -15.453 1 95.38 170 PHE A C 1
ATOM 1316 O O . PHE A 1 170 ? 8.836 -11.531 -14.508 1 95.38 170 PHE A O 1
ATOM 1323 N N . ASN A 1 171 ? 9.938 -10.992 -16.312 1 92.5 171 ASN A N 1
ATOM 1324 C CA . ASN A 1 171 ? 10.719 -12.219 -16.328 1 92.5 171 ASN A CA 1
ATOM 1325 C C . ASN A 1 171 ? 11.609 -12.336 -15.102 1 92.5 171 ASN A C 1
ATOM 1327 O O . ASN A 1 17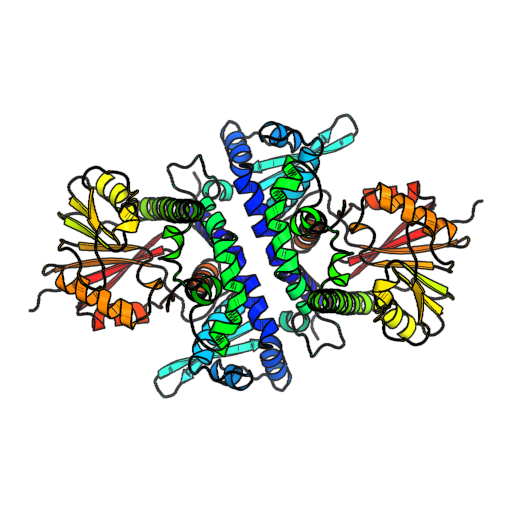1 ? 11.781 -13.43 -14.555 1 92.5 171 ASN A O 1
ATOM 1331 N N . GLN A 1 172 ? 12.172 -11.219 -14.688 1 93.69 172 GLN A N 1
ATOM 1332 C CA . GLN A 1 172 ? 12.984 -11.234 -13.477 1 93.69 172 GLN A CA 1
ATOM 1333 C C . GLN A 1 172 ? 12.148 -11.602 -12.258 1 93.69 172 GLN A C 1
ATOM 1335 O O . GLN A 1 172 ? 12.602 -12.344 -11.383 1 93.69 172 GLN A O 1
ATOM 1340 N N . ALA A 1 173 ? 10.984 -11.078 -12.234 1 96.19 173 ALA A N 1
ATOM 1341 C CA . ALA A 1 173 ? 10.078 -11.375 -11.133 1 96.19 173 ALA A CA 1
ATOM 1342 C C . ALA A 1 173 ? 9.719 -12.859 -11.094 1 96.19 173 ALA A C 1
ATOM 1344 O O . ALA A 1 173 ? 9.852 -13.508 -10.055 1 96.19 173 ALA A O 1
ATOM 1345 N N . MET A 1 174 ? 9.312 -13.414 -12.219 1 94.94 174 MET A N 1
ATOM 1346 C CA . MET A 1 174 ? 8.891 -14.812 -12.281 1 94.94 174 MET A CA 1
ATOM 1347 C C . MET A 1 174 ? 10.062 -15.75 -12.016 1 94.94 174 MET A C 1
ATOM 1349 O O . MET A 1 174 ? 9.922 -16.734 -11.281 1 94.94 174 MET A O 1
ATOM 1353 N N . SER A 1 175 ? 11.219 -15.391 -12.562 1 93.94 175 SER A N 1
ATOM 1354 C CA . SER A 1 175 ? 12.406 -16.234 -12.398 1 93.94 175 SER A CA 1
ATOM 1355 C C . SER A 1 175 ? 12.836 -16.297 -10.938 1 93.94 175 SER A C 1
ATOM 1357 O O . SER A 1 175 ? 13.133 -17.375 -10.43 1 93.94 175 SER A O 1
ATOM 1359 N N . ASN A 1 176 ? 12.883 -15.164 -10.312 1 95.62 176 ASN A N 1
ATOM 1360 C CA . ASN A 1 176 ? 13.32 -15.133 -8.922 1 95.62 176 ASN A CA 1
ATOM 1361 C C . ASN A 1 176 ? 12.305 -15.789 -7.996 1 95.62 176 ASN A C 1
ATOM 1363 O O . ASN A 1 176 ? 12.68 -16.531 -7.082 1 95.62 176 ASN A O 1
ATOM 1367 N N . HIS A 1 177 ? 11.078 -15.516 -8.211 1 95.81 177 HIS A N 1
ATOM 1368 C CA . HIS A 1 177 ? 10.055 -16.172 -7.406 1 95.81 177 HIS A CA 1
ATOM 1369 C C . HIS A 1 177 ? 10.109 -17.688 -7.578 1 95.81 177 HIS A C 1
ATOM 1371 O O . HIS A 1 177 ? 10.039 -18.438 -6.594 1 95.81 177 HIS A O 1
ATOM 1377 N N . THR A 1 178 ? 10.227 -18.078 -8.805 1 96.38 178 THR A N 1
ATOM 1378 C CA . THR A 1 178 ? 10.328 -19.516 -9.102 1 96.38 178 THR A CA 1
ATOM 1379 C C . THR A 1 178 ? 11.539 -20.125 -8.398 1 96.38 178 THR A C 1
ATOM 1381 O O . THR A 1 178 ? 11.438 -21.188 -7.785 1 96.38 178 THR A O 1
ATOM 1384 N N . THR A 1 179 ? 12.641 -19.453 -8.5 1 95.94 179 THR A N 1
ATOM 1385 C CA . THR A 1 179 ? 13.852 -19.953 -7.859 1 95.94 179 THR A CA 1
ATOM 1386 C C . THR A 1 179 ? 13.633 -20.125 -6.359 1 95.94 179 THR A C 1
ATOM 1388 O O . THR A 1 179 ? 13.953 -21.188 -5.801 1 95.94 179 THR A O 1
ATOM 1391 N N . LEU A 1 180 ? 13.07 -19.141 -5.75 1 95.19 180 LEU A N 1
ATOM 1392 C CA . LEU A 1 180 ? 12.828 -19.156 -4.312 1 95.19 180 LEU A CA 1
ATOM 1393 C C . LEU A 1 180 ? 11.93 -20.328 -3.926 1 95.19 180 LEU A C 1
ATOM 1395 O O . LEU A 1 180 ? 12.258 -21.078 -3.006 1 95.19 180 LEU A O 1
ATOM 1399 N N . ILE A 1 181 ? 10.867 -20.516 -4.625 1 96.62 181 ILE A N 1
ATOM 1400 C CA . ILE A 1 181 ? 9.844 -21.5 -4.297 1 96.62 181 ILE A CA 1
ATOM 1401 C C . ILE A 1 181 ? 10.352 -22.906 -4.625 1 96.62 181 ILE A C 1
ATOM 1403 O O . ILE A 1 181 ? 10.242 -23.828 -3.809 1 96.62 181 ILE A O 1
ATOM 1407 N N . MET A 1 182 ? 10.961 -23.062 -5.801 1 96.94 182 MET A N 1
ATOM 1408 C CA . MET A 1 182 ? 11.352 -24.391 -6.281 1 96.94 182 MET A CA 1
ATOM 1409 C C . MET A 1 182 ? 12.492 -24.969 -5.449 1 96.94 182 MET A C 1
ATOM 1411 O O . MET A 1 182 ? 12.555 -26.172 -5.219 1 96.94 182 MET A O 1
ATOM 1415 N N . LYS A 1 183 ? 13.375 -24.141 -5.051 1 94.75 183 LYS A N 1
ATOM 1416 C CA . LYS A 1 183 ? 14.461 -24.625 -4.207 1 94.75 183 LYS A CA 1
ATOM 1417 C C . LYS A 1 183 ? 13.914 -25.219 -2.908 1 94.75 183 LYS A C 1
ATOM 1419 O O . LYS A 1 183 ? 14.383 -26.266 -2.451 1 94.75 183 LYS A O 1
ATOM 1424 N N . LYS A 1 184 ? 12.93 -24.562 -2.393 1 94.56 184 LYS A N 1
ATOM 1425 C CA . LYS A 1 184 ? 12.32 -25.078 -1.165 1 94.56 184 LYS A CA 1
ATOM 1426 C C . LYS A 1 184 ? 11.492 -26.328 -1.44 1 94.56 184 LYS A C 1
ATOM 1428 O O . LYS A 1 184 ? 11.516 -27.281 -0.664 1 94.56 184 LYS A O 1
ATOM 1433 N N . ILE A 1 185 ? 10.75 -26.312 -2.492 1 96.75 185 ILE A N 1
ATOM 1434 C CA . ILE A 1 185 ? 9.898 -27.453 -2.857 1 96.75 185 ILE A CA 1
ATOM 1435 C C . ILE A 1 185 ? 10.758 -28.688 -3.08 1 96.75 185 ILE A C 1
ATOM 1437 O O . ILE A 1 185 ? 10.398 -29.781 -2.646 1 96.75 185 ILE A O 1
ATOM 1441 N N . LEU A 1 186 ? 11.906 -28.562 -3.734 1 96.88 186 LEU A N 1
ATOM 1442 C CA . LEU A 1 186 ? 12.75 -29.703 -4.09 1 96.88 186 LEU A CA 1
ATOM 1443 C C . LEU A 1 186 ? 13.375 -30.328 -2.85 1 96.88 186 LEU A C 1
ATOM 1445 O O . LEU A 1 186 ? 13.875 -31.453 -2.902 1 96.88 186 LEU A O 1
ATOM 1449 N N . ASP A 1 187 ? 13.344 -29.594 -1.729 1 94.06 187 ASP A N 1
ATOM 1450 C CA . ASP A 1 187 ? 13.836 -30.141 -0.468 1 94.06 187 ASP A CA 1
ATOM 1451 C C . ASP A 1 187 ? 12.859 -31.156 0.115 1 94.06 187 ASP A C 1
ATOM 1453 O O . ASP A 1 187 ? 13.25 -32.031 0.874 1 94.06 187 ASP A O 1
ATOM 1457 N N . VAL A 1 188 ? 11.609 -31.031 -0.274 1 94.62 188 VAL A N 1
ATOM 1458 C CA . VAL A 1 188 ? 10.633 -31.812 0.471 1 94.62 188 VAL A CA 1
ATOM 1459 C C . VAL A 1 188 ? 9.781 -32.625 -0.497 1 94.62 188 VAL A C 1
ATOM 1461 O O . VAL A 1 188 ? 9.148 -33.625 -0.099 1 94.62 188 VAL A O 1
ATOM 1464 N N . TYR A 1 189 ? 9.719 -32.281 -1.688 1 97.56 189 TYR A N 1
ATOM 1465 C CA . TYR A 1 189 ? 8.891 -32.938 -2.682 1 97.56 189 TYR A CA 1
ATOM 1466 C C . TYR A 1 189 ? 9.703 -33.969 -3.477 1 97.56 189 TYR A C 1
ATOM 1468 O O . TYR A 1 189 ? 10.758 -33.625 -4.023 1 97.56 189 TYR A O 1
ATOM 1476 N N . LYS A 1 190 ? 9.18 -35.188 -3.67 1 96.94 190 LYS A N 1
ATOM 1477 C CA . LYS A 1 190 ? 9.93 -36.25 -4.309 1 96.94 190 LYS A CA 1
ATOM 1478 C C . LYS A 1 190 ? 9.211 -36.75 -5.555 1 96.94 190 LYS A C 1
ATOM 1480 O O . LYS A 1 190 ? 9.586 -37.781 -6.125 1 96.94 190 LYS A O 1
ATOM 1485 N N . GLY A 1 191 ? 8.266 -36.062 -5.992 1 97 191 GLY A N 1
ATOM 1486 C CA . GLY A 1 191 ? 7.414 -36.531 -7.066 1 97 191 GLY A CA 1
ATOM 1487 C C . GLY A 1 191 ? 8.086 -36.5 -8.422 1 97 191 GLY A C 1
ATOM 1488 O O . GLY A 1 191 ? 7.562 -37.031 -9.398 1 97 191 GLY A O 1
ATOM 1489 N N . PHE A 1 192 ? 9.273 -35.969 -8.492 1 98.06 192 PHE A N 1
ATOM 1490 C CA . PHE A 1 192 ? 10 -35.938 -9.758 1 98.06 192 PHE A CA 1
ATOM 1491 C C . PHE A 1 192 ? 10.828 -37.188 -9.953 1 98.06 192 PHE A C 1
ATOM 1493 O O . PHE A 1 192 ? 11.312 -37.469 -11.055 1 98.06 192 PHE A O 1
ATOM 1500 N N . GLU A 1 193 ? 11.023 -37.938 -8.898 1 96.88 193 GLU A N 1
ATOM 1501 C CA . GLU A 1 193 ? 11.859 -39.125 -8.953 1 96.88 193 GLU A CA 1
ATOM 1502 C C . GLU A 1 193 ? 11.305 -40.125 -9.945 1 96.88 193 GLU A C 1
ATOM 1504 O O . GLU A 1 193 ? 10.094 -40.375 -9.977 1 96.88 193 GLU A O 1
ATOM 1509 N N . GLY A 1 194 ? 12.195 -40.656 -10.758 1 95.69 194 GLY A N 1
ATOM 1510 C CA . GLY A 1 194 ? 11.828 -41.75 -11.648 1 95.69 194 GLY A CA 1
ATOM 1511 C C . GLY A 1 194 ? 11.234 -41.25 -12.961 1 95.69 194 GLY A C 1
ATOM 1512 O O . GLY A 1 194 ? 10.969 -42.062 -13.859 1 95.69 194 GLY A O 1
ATOM 1513 N N . LEU A 1 195 ? 11.023 -39.969 -13.109 1 97.5 195 LEU A N 1
ATOM 1514 C CA . LEU A 1 195 ? 10.492 -39.406 -14.359 1 97.5 195 LEU A CA 1
ATOM 1515 C C . LEU A 1 195 ? 11.57 -39.406 -15.438 1 97.5 195 LEU A C 1
ATOM 1517 O O . LEU A 1 195 ? 12.734 -39.125 -15.148 1 97.5 195 LEU A O 1
ATOM 1521 N N . ASN A 1 196 ? 11.18 -39.688 -16.672 1 98 196 ASN A N 1
ATOM 1522 C CA . ASN A 1 196 ? 12.086 -39.594 -17.812 1 98 196 ASN A CA 1
ATOM 1523 C C . ASN A 1 196 ? 11.875 -38.281 -18.562 1 98 196 ASN A C 1
ATOM 1525 O O . ASN A 1 196 ? 12.844 -37.562 -18.875 1 98 196 ASN A O 1
ATOM 1529 N N . VAL A 1 197 ? 10.664 -37.969 -18.875 1 98.56 197 VAL A N 1
ATOM 1530 C CA . VAL A 1 197 ? 10.328 -36.75 -19.609 1 98.56 197 VAL A CA 1
ATOM 1531 C C . VAL A 1 197 ? 9.344 -35.906 -18.797 1 98.56 197 VAL A C 1
ATOM 1533 O O . VAL A 1 197 ? 8.273 -36.375 -18.422 1 98.56 197 VAL A O 1
ATOM 1536 N N . LEU A 1 198 ? 9.711 -34.719 -18.484 1 98.75 198 LEU A N 1
ATOM 1537 C CA . LEU A 1 198 ? 8.875 -33.75 -17.766 1 98.75 198 LEU A CA 1
ATOM 1538 C C . LEU A 1 198 ? 8.555 -32.531 -18.641 1 98.75 198 LEU A C 1
ATOM 1540 O O . LEU A 1 198 ? 9.461 -31.906 -19.172 1 98.75 198 LEU A O 1
ATOM 1544 N N . VAL A 1 199 ? 7.25 -32.281 -18.812 1 98.81 199 VAL A N 1
ATOM 1545 C CA . VAL A 1 199 ? 6.824 -31.109 -19.594 1 98.81 199 VAL A CA 1
ATOM 1546 C C . VAL A 1 199 ? 6.391 -29.984 -18.656 1 98.81 199 VAL A C 1
ATOM 1548 O O . VAL A 1 199 ? 5.527 -30.188 -17.797 1 98.81 199 VAL A O 1
ATOM 1551 N N . ASP A 1 200 ? 7.047 -28.875 -18.766 1 98.62 200 ASP A N 1
ATOM 1552 C CA . ASP A 1 200 ? 6.645 -27.672 -18.031 1 98.62 200 ASP A CA 1
ATOM 1553 C C . ASP A 1 200 ? 5.77 -26.781 -18.906 1 98.62 200 ASP A C 1
ATOM 1555 O O . ASP A 1 200 ? 6.27 -26.094 -19.797 1 98.62 200 ASP A O 1
ATOM 1559 N N . VAL A 1 201 ? 4.461 -26.828 -18.656 1 98.44 201 VAL A N 1
ATOM 1560 C CA . VAL A 1 201 ? 3.504 -26.062 -19.438 1 98.44 201 VAL A CA 1
ATOM 1561 C C . VAL A 1 201 ? 3.424 -24.625 -18.891 1 98.44 201 VAL A C 1
ATOM 1563 O O . VAL A 1 201 ? 3.199 -24.422 -17.688 1 98.44 201 VAL A O 1
ATOM 1566 N N . GLY A 1 202 ? 3.561 -23.641 -19.781 1 96.12 202 GLY A N 1
ATOM 1567 C CA . GLY A 1 202 ? 3.711 -22.266 -19.328 1 96.12 202 GLY A CA 1
ATOM 1568 C C . GLY A 1 202 ? 5.008 -22.016 -18.578 1 96.12 202 GLY A C 1
ATOM 1569 O O . GLY A 1 202 ? 5.02 -21.344 -17.562 1 96.12 202 GLY A O 1
ATOM 1570 N N . GLY A 1 203 ? 6.055 -22.578 -19.062 1 94.56 203 GLY A N 1
ATOM 1571 C CA . GLY A 1 203 ? 7.305 -22.656 -18.312 1 94.56 203 GLY A CA 1
ATOM 1572 C C . GLY A 1 203 ? 8.117 -21.375 -18.391 1 94.56 203 GLY A C 1
ATOM 1573 O O . GLY A 1 203 ? 9.125 -21.234 -17.703 1 94.56 203 GLY A O 1
ATOM 1574 N N . GLY A 1 204 ? 7.672 -20.438 -19.234 1 93.5 204 GLY A N 1
ATOM 1575 C CA . GLY A 1 204 ? 8.414 -19.188 -19.375 1 93.5 204 GLY A CA 1
ATOM 1576 C C . GLY A 1 204 ? 9.812 -19.391 -19.938 1 93.5 204 GLY A C 1
ATOM 1577 O O . GLY A 1 204 ? 9.984 -20.062 -20.953 1 93.5 204 GLY A O 1
ATOM 1578 N N . VAL A 1 205 ? 10.789 -18.844 -19.266 1 92.88 205 VAL A N 1
ATOM 1579 C CA . VAL A 1 205 ? 12.148 -18.906 -19.797 1 92.88 205 VAL A CA 1
ATOM 1580 C C . VAL A 1 205 ? 12.844 -20.156 -19.266 1 92.88 205 VAL A C 1
ATOM 1582 O O . VAL A 1 205 ? 14.07 -20.281 -19.359 1 92.88 205 VAL A O 1
ATOM 1585 N N . GLY A 1 206 ? 12.117 -21.031 -18.562 1 96.12 206 GLY A N 1
ATOM 1586 C CA . GLY A 1 206 ? 12.594 -22.375 -18.281 1 96.12 206 GLY A CA 1
ATOM 1587 C C . GLY A 1 206 ? 13.281 -22.5 -16.938 1 96.12 206 GLY A C 1
ATOM 1588 O O . GLY A 1 206 ? 13.969 -23.484 -16.672 1 96.12 206 GLY A O 1
ATOM 1589 N N . VAL A 1 207 ? 13.078 -21.578 -16.031 1 95.44 207 VAL A N 1
ATOM 1590 C CA . VAL A 1 207 ? 13.805 -21.516 -14.773 1 95.44 207 VAL A CA 1
ATOM 1591 C C . VAL A 1 207 ? 13.422 -22.719 -13.906 1 95.44 207 VAL A C 1
ATOM 1593 O O . VAL A 1 207 ? 14.289 -23.375 -13.32 1 95.44 207 VAL A O 1
ATOM 1596 N N . ALA A 1 208 ? 12.141 -23.016 -13.789 1 97.31 208 ALA A N 1
ATOM 1597 C CA . ALA A 1 208 ? 11.695 -24.141 -12.961 1 97.31 208 ALA A CA 1
ATOM 1598 C C . ALA A 1 208 ? 12.32 -25.453 -13.422 1 97.31 208 ALA A C 1
ATOM 1600 O O . ALA A 1 208 ? 12.828 -26.219 -12.602 1 97.31 208 ALA A O 1
ATOM 1601 N N . LEU A 1 209 ? 12.328 -25.703 -14.695 1 97.31 209 LEU A N 1
ATOM 1602 C CA . LEU A 1 209 ? 12.891 -26.938 -15.242 1 97.31 209 LEU A CA 1
ATOM 1603 C C . LEU A 1 209 ? 14.398 -27 -15.008 1 97.31 209 LEU A C 1
ATOM 1605 O O . LEU A 1 209 ? 14.938 -28.078 -14.742 1 97.31 209 LEU A O 1
ATOM 1609 N N . ASN A 1 210 ? 15 -25.828 -15.25 1 97 210 ASN A N 1
ATOM 1610 C CA . ASN A 1 210 ? 16.438 -25.781 -14.977 1 97 210 ASN A CA 1
ATOM 1611 C C . ASN A 1 210 ? 16.75 -26.234 -13.562 1 97 210 ASN A C 1
ATOM 1613 O O . ASN A 1 210 ? 17.672 -27.016 -13.344 1 97 210 ASN A O 1
ATOM 1617 N N . ILE A 1 211 ? 16.031 -25.781 -12.602 1 96.88 211 ILE A N 1
ATOM 1618 C CA . ILE A 1 211 ? 16.234 -26.125 -11.195 1 96.88 211 ILE A CA 1
ATOM 1619 C C . ILE A 1 211 ? 15.93 -27.609 -10.984 1 96.88 211 ILE A C 1
ATOM 1621 O O . ILE A 1 211 ? 16.688 -28.312 -10.32 1 96.88 211 ILE A O 1
ATOM 1625 N N . ILE A 1 212 ? 14.859 -28.125 -11.547 1 98.06 212 ILE A N 1
ATOM 1626 C CA . ILE A 1 212 ? 14.438 -29.516 -11.391 1 98.06 212 ILE A CA 1
ATOM 1627 C C . ILE A 1 212 ? 15.477 -30.438 -12.023 1 98.06 212 ILE A C 1
ATOM 1629 O O . ILE A 1 212 ? 15.914 -31.406 -11.391 1 98.06 212 ILE A O 1
ATOM 1633 N N . THR A 1 213 ? 15.898 -30.156 -13.281 1 97.5 213 THR A N 1
ATOM 1634 C CA . THR A 1 213 ? 16.828 -31.016 -14 1 97.5 213 THR A CA 1
ATOM 1635 C C . THR A 1 213 ? 18.219 -30.953 -13.391 1 97.5 213 THR A C 1
ATOM 1637 O O . THR A 1 213 ? 19.031 -31.859 -13.578 1 97.5 213 THR A O 1
ATOM 1640 N N . SER A 1 214 ? 18.5 -29.859 -12.758 1 96.5 214 SER A N 1
ATOM 1641 C CA . SER A 1 214 ? 19.766 -29.781 -12.031 1 96.5 214 SER A CA 1
ATOM 1642 C C . SER A 1 214 ? 19.812 -30.781 -10.883 1 96.5 214 SER A C 1
ATOM 1644 O O . SER A 1 214 ? 20.859 -31.344 -10.586 1 96.5 214 SER A O 1
ATOM 1646 N N . LYS A 1 215 ? 18.766 -30.984 -10.227 1 96.88 215 LYS A N 1
ATOM 1647 C CA . LYS A 1 215 ? 18.672 -31.953 -9.141 1 96.88 215 LYS A CA 1
ATOM 1648 C C . LYS A 1 215 ? 18.453 -33.375 -9.68 1 96.88 215 LYS A C 1
ATOM 1650 O O . LYS A 1 215 ? 18.938 -34.344 -9.086 1 96.88 215 LYS A O 1
ATOM 1655 N N . TYR A 1 216 ? 17.734 -33.438 -10.766 1 97.62 216 TYR A N 1
ATOM 1656 C CA . TYR A 1 216 ? 17.438 -34.719 -11.414 1 97.62 216 TYR A CA 1
ATOM 1657 C C . TYR A 1 216 ? 17.938 -34.719 -12.859 1 97.62 216 TYR A C 1
ATOM 1659 O O . TYR A 1 216 ? 17.141 -34.656 -13.797 1 97.62 216 TYR A O 1
ATOM 1667 N N . PRO A 1 217 ? 19.156 -34.938 -13.078 1 97.12 217 PRO A N 1
ATOM 1668 C CA . PRO A 1 217 ? 19.75 -34.781 -14.406 1 97.12 217 PRO A CA 1
ATOM 1669 C C . PRO A 1 217 ? 19.266 -35.844 -15.391 1 97.12 217 PRO A C 1
ATOM 1671 O O . PRO A 1 217 ? 19.453 -35.688 -16.609 1 97.12 217 PRO A O 1
ATOM 1674 N N . GLU A 1 218 ? 18.734 -36.875 -14.875 1 97.31 218 GLU A N 1
ATOM 1675 C CA . GLU A 1 218 ? 18.234 -37.938 -15.75 1 97.31 218 GLU A CA 1
ATOM 1676 C C . GLU A 1 218 ? 16.953 -37.5 -16.453 1 97.31 218 GLU A C 1
ATOM 1678 O O . GLU A 1 218 ? 16.547 -38.125 -17.438 1 97.31 218 GLU A O 1
ATOM 1683 N N . ILE A 1 219 ? 16.281 -36.469 -15.992 1 98.31 219 ILE A N 1
ATOM 1684 C CA . ILE A 1 219 ? 15.016 -36.031 -16.562 1 98.31 219 ILE A CA 1
ATOM 1685 C C . ILE A 1 219 ? 15.281 -35.188 -17.812 1 98.31 219 ILE A C 1
ATOM 1687 O O . ILE A 1 219 ? 16.109 -34.281 -17.797 1 98.31 219 ILE A O 1
ATOM 1691 N N . ARG A 1 220 ? 14.641 -35.562 -18.891 1 98.31 220 ARG A N 1
ATOM 1692 C CA . ARG A 1 220 ? 14.547 -34.688 -20.047 1 98.31 220 ARG A CA 1
ATOM 1693 C C . ARG A 1 220 ? 13.398 -33.688 -19.891 1 98.31 220 ARG A C 1
ATOM 1695 O O . ARG A 1 220 ? 12.234 -34.094 -19.844 1 98.31 220 ARG A O 1
ATOM 1702 N N . GLY A 1 221 ? 13.75 -32.406 -19.844 1 98.31 221 GLY A N 1
ATOM 1703 C CA . GLY A 1 221 ? 12.742 -31.375 -19.641 1 98.31 221 GLY A CA 1
ATOM 1704 C C . GLY A 1 221 ? 12.305 -30.719 -20.938 1 98.31 221 GLY A C 1
ATOM 1705 O O . GLY A 1 221 ? 13.133 -30.438 -21.812 1 98.31 221 GLY A O 1
ATOM 1706 N N . ILE A 1 222 ? 11.062 -30.531 -21.109 1 98.5 222 ILE A N 1
ATOM 1707 C CA . ILE A 1 222 ? 10.477 -29.766 -22.203 1 98.5 222 ILE A CA 1
ATOM 1708 C C . ILE A 1 222 ? 9.797 -28.516 -21.656 1 98.5 222 ILE A C 1
ATOM 1710 O O . ILE A 1 222 ? 8.773 -28.609 -20.969 1 98.5 222 ILE A O 1
ATOM 1714 N N . SER A 1 223 ? 10.383 -27.375 -21.891 1 98.06 223 SER A N 1
ATOM 1715 C CA . SER A 1 223 ? 9.742 -26.109 -21.531 1 98.06 223 SER A CA 1
ATOM 1716 C C . SER A 1 223 ? 8.805 -25.625 -22.641 1 98.06 223 SER A C 1
ATOM 1718 O O . SER A 1 223 ? 9.258 -25.266 -23.734 1 98.06 223 SER A O 1
ATOM 1720 N N . PHE A 1 224 ? 7.527 -25.609 -22.344 1 98.06 224 PHE A N 1
ATOM 1721 C CA . PHE A 1 224 ? 6.492 -25.359 -23.328 1 98.06 224 PHE A CA 1
ATOM 1722 C C . PHE A 1 224 ? 5.805 -24.016 -23.062 1 98.06 224 PHE A C 1
ATOM 1724 O O . PHE A 1 224 ? 5.191 -23.844 -22 1 98.06 224 PHE A O 1
ATOM 1731 N N . ASP A 1 225 ? 5.883 -23.078 -23.938 1 95.75 225 ASP A N 1
ATOM 1732 C CA . ASP A 1 225 ? 5.273 -21.75 -23.828 1 95.75 225 ASP A CA 1
ATOM 1733 C C . ASP A 1 225 ? 5.07 -21.141 -25.219 1 95.75 225 ASP A C 1
ATOM 1735 O O . ASP A 1 225 ? 5.391 -21.75 -26.234 1 95.75 225 ASP A O 1
ATOM 1739 N N . LEU A 1 226 ? 4.445 -20 -25.281 1 92.19 226 LEU A N 1
ATOM 1740 C CA . LEU A 1 226 ? 4.281 -19.297 -26.547 1 92.19 226 LEU A CA 1
ATOM 1741 C C . LEU A 1 226 ? 5.637 -18.984 -27.172 1 92.19 226 LEU A C 1
ATOM 1743 O O . LEU A 1 226 ? 6.605 -18.703 -26.469 1 92.19 226 LEU A O 1
ATOM 1747 N N . PRO A 1 227 ? 5.695 -18.906 -28.484 1 91 227 PRO A N 1
ATOM 1748 C CA . PRO A 1 227 ? 6.965 -18.703 -29.188 1 91 227 PRO A CA 1
ATOM 1749 C C . PRO A 1 227 ? 7.656 -17.406 -28.781 1 91 227 PRO A C 1
ATOM 1751 O O . PRO A 1 227 ? 8.875 -17.391 -28.578 1 91 227 PRO A O 1
ATOM 1754 N N . HIS A 1 228 ? 6.938 -16.406 -28.594 1 86.06 228 HIS A N 1
ATOM 1755 C CA . HIS A 1 228 ? 7.555 -15.117 -28.312 1 86.06 228 HIS A CA 1
ATOM 1756 C C . HIS A 1 228 ? 8.141 -15.086 -26.906 1 86.06 228 HIS A C 1
ATOM 1758 O O . HIS A 1 228 ? 9.086 -14.336 -26.641 1 86.06 228 HIS A O 1
ATOM 1764 N N . VAL A 1 229 ? 7.594 -15.875 -26.016 1 86.75 229 VAL A N 1
ATOM 1765 C CA . VAL A 1 229 ? 8.109 -15.977 -24.656 1 86.75 229 VAL A CA 1
ATOM 1766 C C . VAL A 1 229 ? 9.461 -16.688 -24.656 1 86.75 229 VAL A C 1
ATOM 1768 O O . VAL A 1 229 ? 10.367 -16.312 -23.906 1 86.75 229 VAL A O 1
ATOM 1771 N N . LEU A 1 230 ? 9.633 -17.641 -25.516 1 89.88 230 LEU A N 1
ATOM 1772 C CA . LEU A 1 230 ? 10.812 -18.5 -25.547 1 89.88 230 LEU A CA 1
ATOM 1773 C C . LEU A 1 230 ? 11.953 -17.828 -26.312 1 89.88 230 LEU A C 1
ATOM 1775 O O . LEU A 1 230 ? 13.094 -18.281 -26.266 1 89.88 230 LEU A O 1
ATOM 1779 N N . ALA A 1 231 ? 11.617 -16.703 -27 1 84.69 231 ALA A N 1
ATOM 1780 C CA . ALA A 1 231 ? 12.578 -16.047 -27.875 1 84.69 231 ALA A CA 1
ATOM 1781 C C . ALA A 1 231 ? 13.844 -15.648 -27.109 1 84.69 231 ALA A C 1
ATOM 1783 O O . ALA A 1 231 ? 14.945 -15.719 -27.656 1 84.69 231 ALA A O 1
ATOM 1784 N N . ASP A 1 232 ? 13.711 -15.367 -25.875 1 82.25 232 ASP A N 1
ATOM 1785 C CA . ASP A 1 232 ? 14.859 -14.922 -25.094 1 82.25 232 ASP A CA 1
ATOM 1786 C C . ASP A 1 232 ? 15.195 -15.906 -23.984 1 82.25 232 ASP A C 1
ATOM 1788 O O . ASP A 1 232 ? 15.867 -15.555 -23.016 1 82.25 232 ASP A O 1
ATOM 1792 N N . ALA A 1 233 ? 14.734 -17.141 -24.141 1 92.5 233 ALA A N 1
ATOM 1793 C CA . ALA A 1 233 ? 14.969 -18.125 -23.078 1 92.5 233 ALA A CA 1
ATOM 1794 C C . ALA A 1 233 ? 16.391 -18.672 -23.156 1 92.5 233 ALA A C 1
ATOM 1796 O O . ALA A 1 233 ? 16.891 -19 -24.234 1 92.5 233 ALA A O 1
ATOM 1797 N N . PRO A 1 234 ? 17.109 -18.703 -22.094 1 94.06 234 PRO A N 1
ATOM 1798 C CA . PRO A 1 234 ? 18.438 -19.297 -22.094 1 94.06 234 PRO A CA 1
ATOM 1799 C C . PRO A 1 234 ? 18.422 -20.812 -22.297 1 94.06 234 PRO A C 1
ATOM 1801 O O . PRO A 1 234 ? 17.375 -21.438 -22.125 1 94.06 234 PRO A O 1
ATOM 1804 N N . SER A 1 235 ? 19.562 -21.297 -22.688 1 95.25 235 SER A N 1
ATOM 1805 C CA . SER A 1 235 ? 19.719 -22.75 -22.797 1 95.25 235 SER A CA 1
ATOM 1806 C C . SER A 1 235 ? 20.078 -23.375 -21.453 1 95.25 235 SER A C 1
ATOM 1808 O O . SER A 1 235 ? 20.891 -22.828 -20.703 1 95.25 235 SER A O 1
ATOM 1810 N N . TYR A 1 236 ? 19.422 -24.422 -21.172 1 96.06 236 TYR A N 1
ATOM 1811 C CA . TYR A 1 236 ? 19.719 -25.203 -19.969 1 96.06 236 TYR A CA 1
ATOM 1812 C C . TYR A 1 236 ? 20 -26.656 -20.344 1 96.06 236 TYR A C 1
ATOM 1814 O O . TYR A 1 236 ? 19.359 -27.219 -21.234 1 96.06 236 TYR A O 1
ATOM 1822 N N . ALA A 1 237 ? 20.922 -27.234 -19.578 1 95.31 237 ALA A N 1
ATOM 1823 C CA . ALA A 1 237 ? 21.203 -28.656 -19.797 1 95.31 237 ALA A CA 1
ATOM 1824 C C . ALA A 1 237 ? 19.953 -29.5 -19.547 1 95.31 237 ALA A C 1
ATOM 1826 O O . ALA A 1 237 ? 19.297 -29.359 -18.5 1 95.31 237 ALA A O 1
ATOM 1827 N N . GLY A 1 238 ? 19.625 -30.312 -20.547 1 96.19 238 GLY A N 1
ATOM 1828 C CA . GLY A 1 238 ? 18.531 -31.25 -20.375 1 96.19 238 GLY A CA 1
ATOM 1829 C C . GLY A 1 238 ? 17.172 -30.625 -20.641 1 96.19 238 GLY A C 1
ATOM 1830 O O . GLY A 1 238 ? 16.141 -31.281 -20.453 1 96.19 238 GLY A O 1
ATOM 1831 N N . VAL A 1 239 ? 17.141 -29.328 -21.062 1 97.38 239 VAL A N 1
ATOM 1832 C CA . VAL A 1 239 ? 15.867 -28.641 -21.266 1 97.38 239 VAL A CA 1
ATOM 1833 C C . VAL A 1 239 ? 15.711 -28.25 -22.719 1 97.38 239 VAL A C 1
ATOM 1835 O O . VAL A 1 239 ? 16.609 -27.625 -23.312 1 97.38 239 VAL A O 1
ATOM 1838 N N . GLU A 1 240 ? 14.68 -28.656 -23.281 1 97.25 240 GLU A N 1
ATOM 1839 C CA . GLU A 1 240 ? 14.305 -28.25 -24.641 1 97.25 240 GLU A CA 1
ATOM 1840 C C . GLU A 1 240 ? 13.148 -27.25 -24.609 1 97.25 240 GLU A C 1
ATOM 1842 O O . GLU A 1 240 ? 12.133 -27.484 -23.953 1 97.25 240 GLU A O 1
ATOM 1847 N N . HIS A 1 241 ? 13.297 -26.109 -25.312 1 97.19 241 HIS A N 1
ATOM 1848 C CA . HIS A 1 241 ? 12.227 -25.125 -25.438 1 97.19 241 HIS A CA 1
ATOM 1849 C C . HIS A 1 241 ? 11.344 -25.422 -26.641 1 97.19 241 HIS A C 1
ATOM 1851 O O . HIS A 1 241 ? 11.844 -25.547 -27.766 1 97.19 241 HIS A O 1
ATOM 1857 N N . VAL A 1 242 ? 10.125 -25.562 -26.438 1 97.31 242 VAL A N 1
ATOM 1858 C CA . VAL A 1 242 ? 9.18 -25.891 -27.5 1 97.31 242 VAL A CA 1
ATOM 1859 C C . VAL A 1 242 ? 8.055 -24.859 -27.516 1 97.31 242 VAL A C 1
ATOM 1861 O O . VAL A 1 242 ? 7.375 -24.641 -26.516 1 97.31 242 VAL A O 1
ATOM 1864 N N . GLY A 1 243 ? 7.832 -24.172 -28.609 1 96.25 243 GLY A N 1
ATOM 1865 C CA . GLY A 1 243 ? 6.793 -23.156 -28.75 1 96.25 243 GLY A CA 1
ATOM 1866 C C . GLY A 1 243 ? 5.438 -23.75 -29.109 1 96.25 243 GLY A C 1
ATOM 1867 O O . GLY A 1 243 ? 5.352 -24.703 -29.891 1 96.25 243 GLY A O 1
ATOM 1868 N N . GLY A 1 244 ? 4.359 -23.234 -28.469 1 95.81 244 GLY A N 1
ATOM 1869 C CA . GLY A 1 244 ? 3.002 -23.656 -28.781 1 95.81 244 GLY A CA 1
ATOM 1870 C C . GLY A 1 244 ? 1.961 -23.062 -27.844 1 95.81 244 GLY A C 1
ATOM 1871 O O . GLY A 1 244 ? 2.297 -22.312 -26.938 1 95.81 244 GLY A O 1
ATOM 1872 N N . ASP A 1 245 ? 0.748 -23.375 -28.172 1 96.25 245 ASP A N 1
ATOM 1873 C CA . ASP A 1 245 ? -0.404 -22.906 -27.391 1 96.25 245 ASP A CA 1
ATOM 1874 C C . ASP A 1 245 ? -0.978 -24.031 -26.547 1 96.25 245 ASP A C 1
ATOM 1876 O O . ASP A 1 245 ? -1.521 -25.016 -27.078 1 96.25 245 ASP A O 1
ATOM 1880 N N . MET A 1 246 ? -0.929 -23.828 -25.234 1 97.44 246 MET A N 1
ATOM 1881 C CA . MET A 1 246 ? -1.305 -24.875 -24.297 1 97.44 246 MET A CA 1
ATOM 1882 C C . MET A 1 246 ? -2.791 -25.203 -24.406 1 97.44 246 MET A C 1
ATOM 1884 O O . MET A 1 246 ? -3.24 -26.25 -23.938 1 97.44 246 MET A O 1
ATOM 1888 N N . PHE A 1 247 ? -3.564 -24.344 -25.031 1 97.19 247 PHE A N 1
ATOM 1889 C CA . PHE A 1 247 ? -4.996 -24.578 -25.172 1 97.19 247 PHE A CA 1
ATOM 1890 C C . PHE A 1 247 ? -5.289 -25.375 -26.438 1 97.19 247 PHE A C 1
ATOM 1892 O O . PHE A 1 247 ? -6.414 -25.828 -26.641 1 97.19 247 PHE A O 1
ATOM 1899 N N . VAL A 1 248 ? -4.309 -25.5 -27.297 1 97.44 248 VAL A N 1
ATOM 1900 C CA . VAL A 1 248 ? -4.438 -26.328 -28.5 1 97.44 248 VAL A CA 1
ATOM 1901 C C . VAL A 1 248 ? -3.922 -27.734 -28.219 1 97.44 248 VAL A C 1
ATOM 1903 O O . VAL A 1 248 ? -4.641 -28.719 -28.406 1 97.44 248 VAL A O 1
ATOM 1906 N N . SER A 1 249 ? -2.725 -27.844 -27.781 1 97.44 249 SER A N 1
ATOM 1907 C CA . SER A 1 249 ? -2.139 -29.125 -27.391 1 97.44 249 SER A CA 1
ATOM 1908 C C . SER A 1 249 ? -0.925 -28.922 -26.484 1 97.44 249 SER A C 1
ATOM 1910 O O . SER A 1 249 ? -0.372 -27.828 -26.422 1 97.44 249 SER A O 1
ATOM 1912 N N . VAL A 1 250 ? -0.596 -30.031 -25.828 1 98.12 250 VAL A N 1
ATOM 1913 C CA . VAL A 1 250 ? 0.558 -30.078 -24.938 1 98.12 250 VAL A CA 1
ATOM 1914 C C . VAL A 1 250 ? 1.473 -31.234 -25.328 1 98.12 250 VAL A C 1
ATOM 1916 O O . VAL A 1 250 ? 0.998 -32.312 -25.672 1 98.12 250 VAL A O 1
ATOM 1919 N N . PRO A 1 251 ? 2.785 -30.969 -25.328 1 98.44 251 PRO A N 1
ATOM 1920 C CA . PRO A 1 251 ? 3.697 -32.062 -25.625 1 98.44 251 PRO A CA 1
ATOM 1921 C C . PRO A 1 251 ? 3.537 -33.25 -24.672 1 98.44 251 PRO A C 1
ATOM 1923 O O . PRO A 1 251 ? 3.184 -33.062 -23.5 1 98.44 251 PRO A O 1
ATOM 1926 N N . LYS A 1 252 ? 3.867 -34.438 -25.219 1 98.25 252 LYS A N 1
ATOM 1927 C CA . LYS A 1 252 ? 3.756 -35.625 -24.406 1 98.25 252 LYS A CA 1
ATOM 1928 C C . LYS A 1 252 ? 4.91 -35.719 -23.406 1 98.25 252 LYS A C 1
ATOM 1930 O O . LYS A 1 252 ? 6.035 -35.344 -23.719 1 98.25 252 LYS A O 1
ATOM 1935 N N . GLY A 1 253 ? 4.676 -36.312 -22.234 1 97.75 253 GLY A N 1
ATOM 1936 C CA . GLY A 1 253 ? 5.66 -36.562 -21.203 1 97.75 253 GLY A CA 1
ATOM 1937 C C . GLY A 1 253 ? 5.148 -37.5 -20.109 1 97.75 253 GLY A C 1
ATOM 1938 O O . GLY A 1 253 ? 3.961 -37.844 -20.094 1 97.75 253 GLY A O 1
ATOM 1939 N N . ASP A 1 254 ? 6.082 -38 -19.266 1 97.81 254 ASP A N 1
ATOM 1940 C CA . ASP A 1 254 ? 5.707 -38.844 -18.141 1 97.81 254 ASP A CA 1
ATOM 1941 C C . ASP A 1 254 ? 4.871 -38.062 -17.125 1 97.81 254 ASP A C 1
ATOM 1943 O O . ASP A 1 254 ? 4.016 -38.656 -16.453 1 97.81 254 ASP A O 1
ATOM 1947 N N . ALA A 1 255 ? 5.219 -36.812 -16.969 1 98.56 255 ALA A N 1
ATOM 1948 C CA . ALA A 1 255 ? 4.516 -35.875 -16.078 1 98.56 255 ALA A CA 1
ATOM 1949 C C . ALA A 1 255 ? 4.5 -34.469 -16.672 1 98.56 255 ALA A C 1
ATOM 1951 O O . ALA A 1 255 ? 5.32 -34.125 -17.516 1 98.56 255 ALA A O 1
ATOM 1952 N N . ILE A 1 256 ? 3.518 -33.75 -16.266 1 98.81 256 ILE A N 1
ATOM 1953 C CA . ILE A 1 256 ? 3.379 -32.375 -16.656 1 98.81 256 ILE A CA 1
ATOM 1954 C C . ILE A 1 256 ? 3.416 -31.469 -15.422 1 98.81 256 ILE A C 1
ATOM 1956 O O . ILE A 1 256 ? 2.775 -31.766 -14.414 1 98.81 256 ILE A O 1
ATOM 1960 N N . PHE A 1 257 ? 4.223 -30.469 -15.5 1 98.75 257 PHE A N 1
ATOM 1961 C CA . PHE A 1 257 ? 4.414 -29.516 -14.414 1 98.75 257 PHE A CA 1
ATOM 1962 C C . PHE A 1 257 ? 3.832 -28.156 -14.773 1 98.75 257 PHE A C 1
ATOM 1964 O O . PHE A 1 257 ? 3.969 -27.688 -15.914 1 98.75 257 PHE A O 1
ATOM 1971 N N . MET A 1 258 ? 3.086 -27.531 -13.844 1 98.44 258 MET A N 1
ATOM 1972 C CA . MET A 1 258 ? 2.562 -26.172 -14 1 98.44 258 MET A CA 1
ATOM 1973 C C . MET A 1 258 ? 2.689 -25.391 -12.703 1 98.44 258 MET A C 1
ATOM 1975 O O . MET A 1 258 ? 2.182 -25.812 -11.664 1 98.44 258 MET A O 1
ATOM 1979 N N . LYS A 1 259 ? 3.355 -24.312 -12.75 1 98.19 259 LYS A N 1
ATOM 1980 C CA . LYS A 1 259 ? 3.428 -23.406 -11.609 1 98.19 259 LYS A CA 1
ATOM 1981 C C . LYS A 1 259 ? 2.811 -22.047 -11.945 1 98.19 259 LYS A C 1
ATOM 1983 O O . LYS A 1 259 ? 3.281 -21.359 -12.852 1 98.19 259 LYS A O 1
ATOM 1988 N N . TRP A 1 260 ? 1.792 -21.625 -11.195 1 97.12 260 TRP A N 1
ATOM 1989 C CA . TRP A 1 260 ? 1.144 -20.328 -11.359 1 97.12 260 TRP A CA 1
ATOM 1990 C C . TRP A 1 260 ? 0.597 -20.188 -12.781 1 97.12 260 TRP A C 1
ATOM 1992 O O . TRP A 1 260 ? 0.821 -19.156 -13.43 1 97.12 260 TRP A O 1
ATOM 2002 N N . ILE A 1 261 ? -0.09 -21.219 -13.242 1 97.5 261 ILE A N 1
ATOM 2003 C CA . ILE A 1 261 ? -0.685 -21.188 -14.578 1 97.5 261 ILE A CA 1
ATOM 2004 C C . ILE A 1 261 ? -2.207 -21.188 -14.461 1 97.5 261 ILE A C 1
ATOM 2006 O O . ILE A 1 261 ? -2.885 -20.344 -15.055 1 97.5 261 ILE A O 1
ATOM 2010 N N . LEU A 1 262 ? -2.732 -22.109 -13.641 1 97.75 262 LEU A N 1
ATOM 2011 C CA . LEU A 1 262 ? -4.18 -22.281 -13.562 1 97.75 262 LEU A CA 1
ATOM 2012 C C . LEU A 1 262 ? -4.848 -21.016 -13.023 1 97.75 262 LEU A C 1
ATOM 2014 O O . LEU A 1 262 ? -5.953 -20.672 -13.445 1 97.75 262 LEU A O 1
ATOM 2018 N N . HIS A 1 263 ? -4.203 -20.297 -12.117 1 97.12 263 HIS A N 1
ATOM 2019 C CA . HIS A 1 263 ? -4.828 -19.125 -11.508 1 97.12 263 HIS A CA 1
ATOM 2020 C C . HIS A 1 263 ? -4.918 -17.969 -12.492 1 97.12 263 HIS A C 1
ATOM 2022 O O . HIS A 1 263 ? -5.629 -16.984 -12.25 1 97.12 263 HIS A O 1
ATOM 2028 N N . ASP A 1 264 ? -4.254 -18.047 -13.625 1 96.19 264 ASP A N 1
ATOM 2029 C CA . ASP A 1 264 ? -4.289 -16.984 -14.633 1 96.19 264 ASP A CA 1
ATOM 2030 C C . ASP A 1 264 ? -5.578 -17.062 -15.453 1 96.19 264 ASP A C 1
ATOM 2032 O O . ASP A 1 264 ? -5.91 -16.109 -16.172 1 96.19 264 ASP A O 1
ATOM 2036 N N . TRP A 1 265 ? -6.387 -18.141 -15.305 1 95.88 265 TRP A N 1
ATOM 2037 C CA . TRP A 1 265 ? -7.414 -18.438 -16.297 1 95.88 265 TRP A CA 1
ATOM 2038 C C . TRP A 1 265 ? -8.734 -18.781 -15.633 1 95.88 265 TRP A C 1
ATOM 2040 O O . TRP A 1 265 ? -8.758 -19.203 -14.469 1 95.88 265 TRP A O 1
ATOM 2050 N N . SER A 1 266 ? -9.781 -18.703 -16.422 1 93.81 266 SER A N 1
ATOM 2051 C CA . SER A 1 266 ? -11.109 -19.109 -15.984 1 93.81 266 SER A CA 1
ATOM 2052 C C . SER A 1 266 ? -11.211 -20.625 -15.852 1 93.81 266 SER A C 1
ATOM 2054 O O . SER A 1 266 ? -10.32 -21.344 -16.297 1 93.81 266 SER A O 1
ATOM 2056 N N . ASP A 1 267 ? -12.273 -21.094 -15.266 1 95.44 267 ASP A N 1
ATOM 2057 C CA . ASP A 1 267 ? -12.484 -22.531 -15.125 1 95.44 267 ASP A CA 1
ATOM 2058 C C . ASP A 1 267 ? -12.602 -23.203 -16.484 1 95.44 267 ASP A C 1
ATOM 2060 O O . ASP A 1 267 ? -12.109 -24.328 -16.672 1 95.44 267 ASP A O 1
ATOM 2064 N N . GLU A 1 268 ? -13.219 -22.516 -17.359 1 95.62 268 GLU A N 1
ATOM 2065 C CA . GLU A 1 268 ? -13.367 -23.062 -18.703 1 95.62 268 GLU A CA 1
ATOM 2066 C C . GLU A 1 268 ? -12.008 -23.234 -19.391 1 95.62 268 GLU A C 1
ATOM 2068 O O . GLU A 1 268 ? -11.75 -24.281 -20 1 95.62 268 GLU A O 1
ATOM 2073 N N . HIS A 1 269 ? -11.211 -22.266 -19.281 1 96.06 269 HIS A N 1
ATOM 2074 C CA . HIS A 1 269 ? -9.859 -22.359 -19.828 1 96.06 269 HIS A CA 1
ATOM 2075 C C . HIS A 1 269 ? -9.07 -23.469 -19.156 1 96.06 269 HIS A C 1
ATOM 2077 O O . HIS A 1 269 ? -8.367 -24.234 -19.828 1 96.06 269 HIS A O 1
ATOM 2083 N N . CYS A 1 270 ? -9.203 -23.562 -17.859 1 98.06 270 CYS A N 1
ATOM 2084 C CA . CYS A 1 270 ? -8.453 -24.562 -17.109 1 98.06 270 CYS A CA 1
ATOM 2085 C C . CYS A 1 270 ? -8.891 -25.969 -17.5 1 98.06 270 CYS A C 1
ATOM 2087 O O . CYS A 1 270 ? -8.055 -26.875 -17.594 1 98.06 270 CYS A O 1
ATOM 2089 N N . LEU A 1 271 ? -10.164 -26.172 -17.656 1 98.12 271 LEU A N 1
ATOM 2090 C CA . LEU A 1 271 ? -10.664 -27.469 -18.062 1 98.12 271 LEU A CA 1
ATOM 2091 C C . LEU A 1 271 ? -10.102 -27.875 -19.422 1 98.12 271 LEU A C 1
ATOM 2093 O O . LEU A 1 271 ? -9.68 -29.016 -19.609 1 98.12 271 LEU A O 1
ATOM 2097 N N . LYS A 1 272 ? -10.117 -26.922 -20.328 1 98.06 272 LYS A N 1
ATOM 2098 C CA . LYS A 1 272 ? -9.555 -27.188 -21.641 1 98.06 272 LYS A CA 1
ATOM 2099 C C . LYS A 1 272 ? -8.078 -27.562 -21.547 1 98.06 272 LYS A C 1
ATOM 2101 O O . LYS A 1 272 ? -7.633 -28.531 -22.141 1 98.06 272 LYS A O 1
ATOM 2106 N N . LEU A 1 273 ? -7.332 -26.797 -20.812 1 98.44 273 LEU A N 1
ATOM 2107 C CA . LEU A 1 273 ? -5.902 -27.016 -20.641 1 98.44 273 LEU A CA 1
ATOM 2108 C C . LEU A 1 273 ? -5.637 -28.359 -19.984 1 98.44 273 LEU A C 1
ATOM 2110 O O . LEU A 1 273 ? -4.781 -29.125 -20.453 1 98.44 273 LEU A O 1
ATOM 2114 N N . LEU A 1 274 ? -6.371 -28.672 -18.953 1 98.56 274 LEU A N 1
ATOM 2115 C CA . LEU A 1 274 ? -6.148 -29.891 -18.203 1 98.56 274 LEU A CA 1
ATOM 2116 C C . LEU A 1 274 ? -6.527 -31.125 -19.031 1 98.56 274 LEU A C 1
ATOM 2118 O O . LEU A 1 274 ? -5.902 -32.188 -18.906 1 98.56 274 LEU A O 1
ATOM 2122 N N . LYS A 1 275 ? -7.531 -30.984 -19.844 1 98.12 275 LYS A N 1
ATOM 2123 C CA . LYS A 1 275 ? -7.867 -32.062 -20.75 1 98.12 275 LYS A CA 1
ATOM 2124 C C . LYS A 1 275 ? -6.73 -32.312 -21.734 1 98.12 275 LYS A C 1
ATOM 2126 O O . LYS A 1 275 ? -6.41 -33.469 -22.047 1 98.12 275 LYS A O 1
ATOM 2131 N N . ASN A 1 276 ? -6.188 -31.219 -22.297 1 98.5 276 ASN A N 1
ATOM 2132 C CA . ASN A 1 276 ? -5.02 -31.359 -23.156 1 98.5 276 ASN A CA 1
ATOM 2133 C C . ASN A 1 276 ? -3.865 -32.031 -22.438 1 98.5 276 ASN A C 1
ATOM 2135 O O . ASN A 1 276 ? -3.145 -32.844 -23.031 1 98.5 276 ASN A O 1
ATOM 2139 N N . CYS A 1 277 ? -3.664 -31.719 -21.172 1 98.56 277 CYS A N 1
ATOM 2140 C CA . CYS A 1 277 ? -2.627 -32.344 -20.359 1 98.56 277 CYS A CA 1
ATOM 2141 C C . CYS A 1 277 ? -2.922 -33.812 -20.172 1 98.56 277 CYS A C 1
ATOM 2143 O O . CYS A 1 277 ? -2.021 -34.656 -20.266 1 98.56 277 CYS A O 1
ATOM 2145 N N . TRP A 1 278 ? -4.168 -34.125 -19.844 1 97.88 278 TRP A N 1
ATOM 2146 C CA . TRP A 1 278 ? -4.59 -35.5 -19.656 1 97.88 278 TRP A CA 1
ATOM 2147 C C . TRP A 1 278 ? -4.281 -36.312 -20.906 1 97.88 278 TRP A C 1
ATOM 2149 O O . TRP A 1 278 ? -3.766 -37.438 -20.812 1 97.88 278 TRP A O 1
ATOM 2159 N N . GLU A 1 279 ? -4.551 -35.75 -22.078 1 97.44 279 GLU A N 1
ATOM 2160 C CA . GLU A 1 279 ? -4.297 -36.406 -23.344 1 97.44 279 GLU A CA 1
ATOM 2161 C C . GLU A 1 279 ? -2.805 -36.656 -23.578 1 97.44 279 GLU A C 1
ATOM 2163 O O . GLU A 1 279 ? -2.402 -37.656 -24.172 1 97.44 279 GLU A O 1
ATOM 2168 N N . ALA A 1 280 ? -2.049 -35.75 -23.109 1 98.19 280 ALA A N 1
ATOM 2169 C CA . ALA A 1 280 ? -0.611 -35.781 -23.359 1 98.19 280 ALA A CA 1
ATOM 2170 C C . ALA A 1 280 ? 0.098 -36.75 -22.406 1 98.19 280 ALA A C 1
ATOM 2172 O O . ALA A 1 280 ? 1.261 -37.094 -22.625 1 98.19 280 ALA A O 1
ATOM 2173 N N . LEU A 1 281 ? -0.551 -37.219 -21.391 1 98 281 LEU A N 1
ATOM 2174 C CA . LEU A 1 281 ? 0.049 -38.062 -20.375 1 98 281 LEU A CA 1
ATOM 2175 C C . LEU A 1 281 ? -0.19 -39.562 -20.688 1 98 281 LEU A C 1
ATOM 2177 O O . LEU A 1 281 ? -1.243 -39.906 -21.203 1 98 281 LEU A O 1
ATOM 2181 N N . PRO A 1 282 ? 0.793 -40.406 -20.375 1 96.88 282 PRO A N 1
ATOM 2182 C CA . PRO A 1 282 ? 0.512 -41.844 -20.359 1 96.88 282 PRO A CA 1
ATOM 2183 C C . PRO A 1 282 ? -0.374 -42.25 -19.188 1 96.88 282 PRO A C 1
ATOM 2185 O O . PRO A 1 282 ? -0.622 -41.469 -18.281 1 96.88 282 PRO A O 1
ATOM 2188 N N . ASN A 1 283 ? -0.766 -43.5 -19.328 1 94.12 283 ASN A N 1
ATOM 2189 C CA . ASN A 1 283 ? -1.402 -44.062 -18.141 1 94.12 283 ASN A CA 1
ATOM 2190 C C . ASN A 1 283 ? -0.461 -44.031 -16.938 1 94.12 283 ASN A C 1
ATOM 2192 O O . ASN A 1 283 ? 0.735 -44.281 -17.078 1 94.12 283 ASN A O 1
ATOM 2196 N N . ASN A 1 284 ? -0.957 -43.656 -15.836 1 92.44 284 ASN A N 1
ATOM 2197 C CA . ASN A 1 284 ? -0.239 -43.5 -14.57 1 92.44 284 ASN A CA 1
ATOM 2198 C C . ASN A 1 284 ? 0.582 -42.219 -14.531 1 92.44 284 ASN A C 1
ATOM 2200 O O . ASN A 1 284 ? 1.421 -42.031 -13.648 1 92.44 284 ASN A O 1
ATOM 2204 N N . GLY A 1 285 ? 0.404 -41.438 -15.562 1 96.81 285 GLY A N 1
ATOM 2205 C CA . GLY A 1 285 ? 1.015 -40.125 -15.523 1 96.81 285 GLY A CA 1
ATOM 2206 C C . GLY A 1 285 ? 0.314 -39.156 -14.57 1 96.81 285 GLY A C 1
ATOM 2207 O O . GLY A 1 285 ? -0.732 -39.5 -14.008 1 96.81 285 GLY A O 1
ATOM 2208 N N . LYS A 1 286 ? 0.961 -38 -14.344 1 97.81 286 LYS A N 1
ATOM 2209 C CA . LYS A 1 2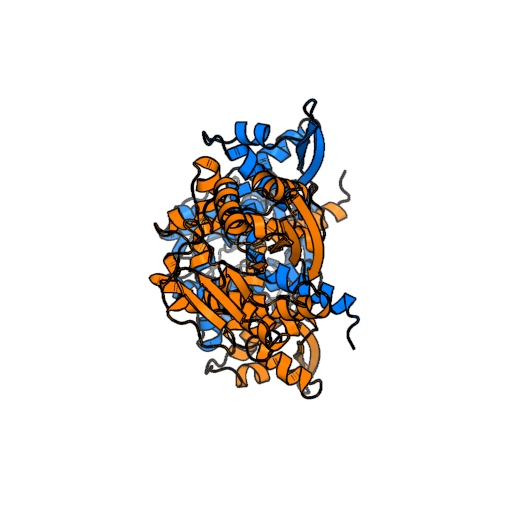86 ? 0.364 -37.031 -13.43 1 97.81 286 LYS A CA 1
ATOM 2210 C C . LYS A 1 286 ? 0.676 -35.625 -13.859 1 97.81 286 LYS A C 1
ATOM 2212 O O . LYS A 1 286 ? 1.667 -35.375 -14.547 1 97.81 286 LYS A O 1
ATOM 2217 N N . VAL A 1 287 ? -0.241 -34.781 -13.516 1 98.62 287 VAL A N 1
ATOM 2218 C CA . VAL A 1 287 ? 0.024 -33.344 -13.555 1 98.62 287 VAL A CA 1
ATOM 2219 C C . VAL A 1 287 ? 0.435 -32.875 -12.172 1 98.62 287 VAL A C 1
ATOM 2221 O O . VAL A 1 287 ? -0.198 -33.219 -11.172 1 98.62 287 VAL A O 1
ATOM 2224 N N . ILE A 1 288 ? 1.543 -32.188 -12.062 1 98.69 288 ILE A N 1
ATOM 2225 C CA . ILE A 1 288 ? 2.025 -31.547 -10.844 1 98.69 288 ILE A CA 1
ATOM 2226 C C . ILE A 1 288 ? 1.776 -30.031 -10.906 1 98.69 288 ILE A C 1
ATOM 2228 O O . ILE A 1 288 ? 2.383 -29.344 -11.719 1 98.69 288 ILE A O 1
ATOM 2232 N N . VAL A 1 289 ? 0.907 -29.562 -10.047 1 98.38 289 VAL A N 1
ATOM 2233 C CA . VAL A 1 289 ? 0.547 -28.156 -10.055 1 98.38 289 VAL A CA 1
ATOM 2234 C C . VAL A 1 289 ? 1.074 -27.484 -8.797 1 98.38 289 VAL A C 1
ATOM 2236 O O . VAL A 1 289 ? 1.022 -28.062 -7.707 1 98.38 289 VAL A O 1
ATOM 2239 N N . VAL A 1 290 ? 1.67 -26.312 -8.938 1 98.38 290 VAL A N 1
ATOM 2240 C CA . VAL A 1 290 ? 2.072 -25.469 -7.82 1 98.38 290 VAL A CA 1
ATOM 2241 C C . VAL A 1 290 ? 1.241 -24.188 -7.816 1 98.38 290 VAL A C 1
ATOM 2243 O O . VAL A 1 290 ? 1.421 -23.328 -8.672 1 98.38 290 VAL A O 1
ATOM 2246 N N . GLU A 1 291 ? 0.292 -24.078 -6.941 1 98 291 GLU A N 1
ATOM 2247 C CA . GLU A 1 291 ? -0.666 -22.984 -6.816 1 98 291 GLU A CA 1
ATOM 2248 C C . GLU A 1 291 ? -0.913 -22.625 -5.355 1 98 291 GLU A C 1
ATOM 2250 O O . GLU A 1 291 ? -0.466 -23.344 -4.453 1 98 291 GLU A O 1
ATOM 2255 N N . SER A 1 292 ? -1.542 -21.484 -5.141 1 97.38 292 SER A N 1
ATOM 2256 C CA . SER A 1 292 ? -2.09 -21.188 -3.82 1 97.38 292 SER A CA 1
ATOM 2257 C C . SER A 1 292 ? -3.465 -21.828 -3.639 1 97.38 292 SER A C 1
ATOM 2259 O O . SER A 1 292 ? -4.16 -22.109 -4.617 1 97.38 292 SER A O 1
ATOM 2261 N N . ILE A 1 293 ? -3.82 -22.109 -2.459 1 97.75 293 ILE A N 1
ATOM 2262 C CA . ILE A 1 293 ? -5.145 -22.641 -2.145 1 97.75 293 ILE A CA 1
ATOM 2263 C C . ILE A 1 293 ? -5.922 -21.625 -1.315 1 97.75 293 ILE A C 1
ATOM 2265 O O . ILE A 1 293 ? -5.484 -21.234 -0.231 1 97.75 293 ILE A O 1
ATOM 2269 N N . LEU A 1 294 ? -6.996 -21.234 -1.814 1 96.75 294 LEU A N 1
ATOM 2270 C CA . LEU A 1 294 ? -7.848 -20.219 -1.194 1 96.75 294 LEU A CA 1
ATOM 2271 C C . LEU A 1 294 ? -8.617 -20.812 -0.019 1 96.75 294 LEU A C 1
ATOM 2273 O O . LEU A 1 294 ? -9.312 -21.828 -0.169 1 96.75 294 LEU A O 1
ATOM 2277 N N . PRO A 1 295 ? -8.477 -20.219 1.188 1 95.31 295 PRO A N 1
ATOM 2278 C CA . PRO A 1 295 ? -9.352 -20.656 2.279 1 95.31 295 PRO A CA 1
ATOM 2279 C C . PRO A 1 295 ? -10.805 -20.266 2.062 1 95.31 295 PRO A C 1
ATOM 2281 O O . PRO A 1 295 ? -11.086 -19.266 1.396 1 95.31 295 PRO A O 1
ATOM 2284 N N . VAL A 1 296 ? -11.672 -21 2.672 1 91.94 296 VAL A N 1
ATOM 2285 C CA . VAL A 1 296 ? -13.102 -20.75 2.516 1 91.94 296 VAL A CA 1
ATOM 2286 C C . VAL A 1 296 ? -13.492 -19.5 3.314 1 91.94 296 VAL A C 1
ATOM 2288 O O . VAL A 1 296 ? -14.18 -18.609 2.801 1 91.94 296 VAL A O 1
ATOM 2291 N N . ALA A 1 297 ? -13.055 -19.438 4.535 1 94.38 297 ALA A N 1
ATOM 2292 C CA . ALA A 1 297 ? -13.336 -18.297 5.402 1 94.38 297 ALA A CA 1
ATOM 2293 C C . ALA A 1 297 ? -12.109 -17.406 5.547 1 94.38 297 ALA A C 1
ATOM 2295 O O . ALA A 1 297 ? -10.992 -17.891 5.734 1 94.38 297 ALA A O 1
ATOM 2296 N N . PRO A 1 298 ? -12.359 -16.109 5.391 1 96.25 298 PRO A N 1
ATOM 2297 C CA . PRO A 1 298 ? -11.219 -15.219 5.605 1 96.25 298 PRO A CA 1
ATOM 2298 C C . PRO A 1 298 ? -10.781 -15.164 7.066 1 96.25 298 PRO A C 1
ATOM 2300 O O . PRO A 1 298 ? -11.625 -15.195 7.969 1 96.25 298 PRO A O 1
ATOM 2303 N N . GLU A 1 299 ? -9.477 -15.234 7.246 1 95.75 299 GLU A N 1
ATOM 2304 C CA . GLU A 1 299 ? -8.852 -15.078 8.555 1 95.75 299 GLU A CA 1
ATOM 2305 C C . GLU A 1 299 ? -7.758 -14.008 8.523 1 95.75 299 GLU A C 1
ATOM 2307 O O . GLU A 1 299 ? -7.105 -13.812 7.496 1 95.75 299 GLU A O 1
ATOM 2312 N N . ASN A 1 300 ? -7.586 -13.367 9.656 1 96.25 300 ASN A N 1
ATOM 2313 C CA . ASN A 1 300 ? -6.57 -12.32 9.742 1 96.25 300 ASN A CA 1
ATOM 2314 C C . ASN A 1 300 ? -5.195 -12.898 10.047 1 96.25 300 ASN A C 1
ATOM 2316 O O . ASN A 1 300 ? -4.633 -12.641 11.117 1 96.25 300 ASN A O 1
ATOM 2320 N N . ILE A 1 301 ? -4.621 -13.633 9.148 1 96.75 301 ILE A N 1
ATOM 2321 C CA . ILE A 1 301 ? -3.285 -14.211 9.242 1 96.75 301 ILE A CA 1
ATOM 2322 C C . ILE A 1 301 ? -2.557 -14.039 7.91 1 96.75 301 ILE A C 1
ATOM 2324 O O . ILE A 1 301 ? -3.189 -13.875 6.867 1 96.75 301 ILE A O 1
ATOM 2328 N N . VAL A 1 302 ? -1.274 -14.125 7.879 1 96.38 302 VAL A N 1
ATOM 2329 C CA . VAL A 1 302 ? -0.415 -13.82 6.742 1 96.38 302 VAL A CA 1
ATOM 2330 C C . VAL A 1 302 ? -0.77 -14.734 5.57 1 96.38 302 VAL A C 1
ATOM 2332 O O . VAL A 1 302 ? -0.914 -14.273 4.438 1 96.38 302 VAL A O 1
ATOM 2335 N N . SER A 1 303 ? -0.947 -16.031 5.832 1 95.81 303 SER A N 1
ATOM 2336 C CA . SER A 1 303 ? -1.242 -17 4.781 1 95.81 303 SER A CA 1
ATOM 2337 C C . SER A 1 303 ? -2.549 -16.672 4.07 1 95.81 303 SER A C 1
ATOM 2339 O O . SER A 1 303 ? -2.658 -16.828 2.852 1 95.81 303 SER A O 1
ATOM 2341 N N . SER A 1 304 ? -3.506 -16.188 4.844 1 96.25 304 SER A N 1
ATOM 2342 C CA . SER A 1 304 ? -4.789 -15.789 4.277 1 96.25 304 SER A CA 1
ATOM 2343 C C . SER A 1 304 ? -4.656 -14.508 3.467 1 96.25 304 SER A C 1
ATOM 2345 O O . SER A 1 304 ? -5.211 -14.398 2.373 1 96.25 304 SER A O 1
ATOM 2347 N N . HIS A 1 305 ? -3.92 -13.547 3.971 1 97.88 305 HIS A N 1
ATOM 2348 C CA . HIS A 1 305 ? -3.699 -12.289 3.264 1 97.88 305 HIS A CA 1
ATOM 2349 C C . HIS A 1 305 ? -3.086 -12.531 1.889 1 97.88 305 HIS A C 1
ATOM 2351 O O . HIS A 1 305 ? -3.568 -12 0.887 1 97.88 305 HIS A O 1
ATOM 2357 N N . ILE A 1 306 ? -2.094 -13.391 1.861 1 97.88 306 ILE A N 1
ATOM 2358 C CA . ILE A 1 306 ? -1.338 -13.641 0.639 1 97.88 306 ILE A CA 1
ATOM 2359 C C . ILE A 1 306 ? -2.281 -14.109 -0.464 1 97.88 306 ILE A C 1
ATOM 2361 O O . ILE A 1 306 ? -2.271 -13.578 -1.573 1 97.88 306 ILE A O 1
ATOM 2365 N N . VAL A 1 307 ? -3.1 -15.031 -0.155 1 97.88 307 VAL A N 1
ATOM 2366 C CA . VAL A 1 307 ? -3.877 -15.703 -1.19 1 97.88 307 VAL A CA 1
ATOM 2367 C C . VAL A 1 307 ? -5.02 -14.797 -1.648 1 97.88 307 VAL A C 1
ATOM 2369 O O . VAL A 1 307 ? -5.336 -14.742 -2.84 1 97.88 307 VAL A O 1
ATOM 2372 N N . PHE A 1 308 ? -5.672 -14.07 -0.737 1 98.25 308 PHE A N 1
ATOM 2373 C CA . PHE A 1 308 ? -6.715 -13.141 -1.147 1 98.25 308 PHE A CA 1
ATOM 2374 C C . PHE A 1 308 ? -6.133 -12.008 -1.979 1 98.25 308 PHE A C 1
ATOM 2376 O O . PHE A 1 308 ? -6.758 -11.547 -2.936 1 98.25 308 PHE A O 1
ATOM 2383 N N . GLU A 1 309 ? -4.965 -11.555 -1.592 1 98.44 309 GLU A N 1
ATOM 2384 C CA . GLU A 1 309 ? -4.277 -10.531 -2.379 1 98.44 309 GLU A CA 1
ATOM 2385 C C . GLU A 1 309 ? -3.951 -11.047 -3.779 1 98.44 309 GLU A C 1
ATOM 2387 O O . GLU A 1 309 ? -4.203 -10.359 -4.773 1 98.44 309 GLU A O 1
ATOM 2392 N N . GLN A 1 310 ? -3.422 -12.242 -3.826 1 97.69 310 GLN A N 1
ATOM 2393 C CA . GLN A 1 310 ? -3.09 -12.836 -5.113 1 97.69 310 GLN A CA 1
ATOM 2394 C C . GLN A 1 310 ? -4.332 -12.984 -5.988 1 97.69 310 GLN A C 1
ATOM 2396 O O . GLN A 1 310 ? -4.277 -12.75 -7.199 1 97.69 310 GLN A O 1
ATOM 2401 N N . ASP A 1 311 ? -5.434 -13.367 -5.363 1 98 311 ASP A N 1
ATOM 2402 C CA . ASP A 1 311 ? -6.688 -13.516 -6.09 1 98 311 ASP A CA 1
ATOM 2403 C C . ASP A 1 311 ? -7.098 -12.211 -6.762 1 98 311 ASP A C 1
ATOM 2405 O O . ASP A 1 311 ? -7.477 -12.203 -7.934 1 98 311 ASP A O 1
ATOM 2409 N N . LEU A 1 312 ? -6.992 -11.156 -6.027 1 98.12 312 LEU A N 1
ATOM 2410 C CA . LEU A 1 312 ? -7.41 -9.867 -6.555 1 98.12 312 LEU A CA 1
ATOM 2411 C C . LEU A 1 312 ? -6.398 -9.336 -7.566 1 98.12 312 LEU A C 1
ATOM 2413 O O . LEU A 1 312 ? -6.762 -8.625 -8.508 1 98.12 312 LEU A O 1
ATOM 2417 N N . PHE A 1 313 ? -5.191 -9.711 -7.383 1 97.38 313 PHE A N 1
ATOM 2418 C CA . PHE A 1 313 ? -4.184 -9.367 -8.383 1 97.38 313 PHE A CA 1
ATOM 2419 C C . PHE A 1 313 ? -4.496 -10.047 -9.711 1 97.38 313 PHE A C 1
ATOM 2421 O O . PHE A 1 313 ? -4.375 -9.43 -10.773 1 97.38 313 PHE A O 1
ATOM 2428 N N . MET A 1 314 ? -4.898 -11.312 -9.672 1 97.12 314 MET A N 1
ATOM 2429 C CA . MET A 1 314 ? -5.293 -12.023 -10.883 1 97.12 314 MET A CA 1
ATOM 2430 C C . MET A 1 314 ? -6.492 -11.352 -11.539 1 97.12 314 MET A C 1
ATOM 2432 O O . MET A 1 314 ? -6.551 -11.25 -12.766 1 97.12 314 MET A O 1
ATOM 2436 N N . LEU A 1 315 ? -7.398 -10.945 -10.719 1 96.38 315 LEU A N 1
ATOM 2437 C CA . LEU A 1 315 ? -8.578 -10.258 -11.242 1 96.38 315 LEU A CA 1
ATOM 2438 C C . LEU A 1 315 ? -8.18 -8.969 -11.961 1 96.38 315 LEU A C 1
ATOM 2440 O O . LEU A 1 315 ? -8.734 -8.648 -13.008 1 96.38 315 LEU A O 1
ATOM 2444 N N . ALA A 1 316 ? -7.18 -8.242 -11.422 1 96.62 316 ALA A N 1
ATOM 2445 C CA . ALA A 1 316 ? -6.785 -6.941 -11.945 1 96.62 316 ALA A CA 1
ATOM 2446 C C . ALA A 1 316 ? -5.98 -7.09 -13.234 1 96.62 316 ALA A C 1
ATOM 2448 O O . ALA A 1 316 ? -5.965 -6.184 -14.07 1 96.62 316 ALA A O 1
ATOM 2449 N N . GLN A 1 317 ? -5.336 -8.273 -13.391 1 95.38 317 GLN A N 1
ATOM 2450 C CA . GLN A 1 317 ? -4.348 -8.367 -14.469 1 95.38 317 GLN A CA 1
ATOM 2451 C C . GLN A 1 317 ? -4.793 -9.352 -15.539 1 95.38 317 GLN A C 1
ATOM 2453 O O . GLN A 1 317 ? -4.543 -9.133 -16.734 1 95.38 317 GLN A O 1
ATOM 2458 N N . ASN A 1 318 ? -5.488 -10.422 -15.141 1 91.75 318 ASN A N 1
ATOM 2459 C CA . ASN A 1 318 ? -5.535 -11.578 -16.031 1 91.75 318 ASN A CA 1
ATOM 2460 C C . ASN A 1 318 ? -6.957 -11.867 -16.5 1 91.75 318 ASN A C 1
ATOM 2462 O O . ASN A 1 318 ? -7.926 -11.5 -15.836 1 91.75 318 ASN A O 1
ATOM 2466 N N . PRO A 1 319 ? -7.094 -12.453 -17.656 1 85.69 319 PRO A N 1
ATOM 2467 C CA . PRO A 1 319 ? -8.414 -12.812 -18.188 1 85.69 319 PRO A CA 1
ATOM 2468 C C . PRO A 1 319 ? -9.086 -13.93 -17.391 1 85.69 319 PRO A C 1
ATOM 2470 O O . PRO A 1 319 ? -8.82 -15.109 -17.641 1 85.69 319 PRO A O 1
ATOM 2473 N N . GLY A 1 320 ? -9.945 -13.562 -16.531 1 84.69 320 GLY A N 1
ATOM 2474 C CA . GLY A 1 320 ? -10.672 -14.547 -15.742 1 84.69 320 GLY A CA 1
ATOM 2475 C C . GLY A 1 320 ? -9.844 -15.164 -14.633 1 84.69 320 GLY A C 1
ATOM 2476 O O . GLY A 1 320 ? -10.195 -16.219 -14.102 1 84.69 320 GLY A O 1
ATOM 2477 N N . GLY A 1 321 ? -8.727 -14.664 -14.398 1 93.56 321 GLY A N 1
ATOM 2478 C CA . GLY A 1 321 ? -7.832 -15.203 -13.391 1 93.56 321 GLY A CA 1
ATOM 2479 C C . GLY A 1 321 ? -8.422 -15.188 -11.992 1 93.56 321 GLY A C 1
ATOM 2480 O O . GLY A 1 321 ? -9.125 -14.242 -11.625 1 93.56 321 GLY A O 1
ATOM 2481 N N . LYS A 1 322 ? -8.141 -16.266 -11.258 1 96.38 322 LYS A N 1
ATOM 2482 C CA . LYS A 1 322 ? -8.625 -16.375 -9.883 1 96.38 322 LYS A CA 1
ATOM 2483 C C . LYS A 1 322 ? -7.855 -17.453 -9.109 1 96.38 322 LYS A C 1
ATOM 2485 O O . LYS A 1 322 ? -7.324 -18.391 -9.711 1 96.38 322 LYS A O 1
ATOM 2490 N N . GLU A 1 323 ? -7.762 -17.281 -7.832 1 97.56 323 GLU A N 1
ATOM 2491 C CA . GLU A 1 323 ? -7.34 -18.375 -6.961 1 97.56 323 GLU A CA 1
ATOM 2492 C C . GLU A 1 323 ? -8.5 -19.328 -6.664 1 97.56 323 GLU A C 1
ATOM 2494 O O . GLU A 1 323 ? -9.664 -18.969 -6.848 1 97.56 323 GLU A O 1
ATOM 2499 N N . ARG A 1 324 ? -8.164 -20.484 -6.293 1 97.62 324 ARG A N 1
ATOM 2500 C CA . ARG A 1 324 ? -9.188 -21.516 -6.145 1 97.62 324 ARG A CA 1
ATOM 2501 C C . ARG A 1 324 ? -9.047 -22.234 -4.809 1 97.62 324 ARG A C 1
ATOM 2503 O O . ARG A 1 324 ? -7.953 -22.328 -4.254 1 97.62 324 ARG A O 1
ATOM 2510 N N . THR A 1 325 ? -10.195 -22.688 -4.281 1 96.12 325 THR A N 1
ATOM 2511 C CA . THR A 1 325 ? -10.211 -23.531 -3.088 1 96.12 325 THR A CA 1
ATOM 2512 C C . THR A 1 325 ? -9.781 -24.953 -3.418 1 96.12 325 THR A C 1
ATOM 2514 O O . THR A 1 325 ? -9.703 -25.328 -4.59 1 96.12 325 THR A O 1
ATOM 2517 N N . LYS A 1 326 ? -9.508 -25.703 -2.318 1 96.5 326 LYS A N 1
ATOM 2518 C CA . LYS A 1 326 ? -9.172 -27.109 -2.477 1 96.5 326 LYS A CA 1
ATOM 2519 C C . LYS A 1 326 ? -10.266 -27.844 -3.242 1 96.5 326 LYS A C 1
ATOM 2521 O O . LYS A 1 326 ? -9.969 -28.625 -4.152 1 96.5 326 LYS A O 1
ATOM 2526 N N . LYS A 1 327 ? -11.453 -27.562 -2.934 1 95.19 327 LYS A N 1
ATOM 2527 C CA . LYS A 1 327 ? -12.594 -28.234 -3.564 1 95.19 327 LYS A CA 1
ATOM 2528 C C . LYS A 1 327 ? -12.68 -27.875 -5.047 1 95.19 327 LYS A C 1
ATOM 2530 O O . LYS A 1 327 ? -13.047 -28.719 -5.871 1 95.19 327 LYS A O 1
ATOM 2535 N N . GLU A 1 328 ? -12.414 -26.656 -5.34 1 96.06 328 GLU A N 1
ATOM 2536 C CA . GLU A 1 328 ? -12.461 -26.219 -6.73 1 96.06 328 GLU A CA 1
ATOM 2537 C C . GLU A 1 328 ? -11.367 -26.875 -7.559 1 96.06 328 GLU A C 1
ATOM 2539 O O . GLU A 1 328 ? -11.586 -27.234 -8.711 1 96.06 328 GLU A O 1
ATOM 2544 N N . PHE A 1 329 ? -10.172 -27.062 -7 1 97.81 329 PHE A N 1
ATOM 2545 C CA . PHE A 1 329 ? -9.102 -27.781 -7.691 1 97.81 329 PHE A CA 1
ATOM 2546 C C . PHE A 1 329 ? -9.484 -29.25 -7.902 1 97.81 329 PHE A C 1
ATOM 2548 O O . PHE A 1 329 ? -9.234 -29.812 -8.977 1 97.81 329 PHE A O 1
ATOM 2555 N N . GLU A 1 330 ? -10.016 -29.828 -6.859 1 97.5 330 GLU A N 1
ATOM 2556 C CA . GLU A 1 330 ? -10.477 -31.203 -6.965 1 97.5 330 GLU A CA 1
ATOM 2557 C C . GLU A 1 330 ? -11.5 -31.359 -8.078 1 97.5 330 GLU A C 1
ATOM 2559 O O . GLU A 1 330 ? -11.43 -32.312 -8.867 1 97.5 330 GLU A O 1
ATOM 2564 N N . ALA A 1 331 ? -12.398 -30.422 -8.133 1 96.88 331 ALA A N 1
ATOM 2565 C CA . ALA A 1 331 ? -13.422 -30.453 -9.18 1 96.88 331 ALA A CA 1
ATOM 2566 C C . ALA A 1 331 ? -12.789 -30.312 -10.562 1 96.88 331 ALA A C 1
ATOM 2568 O O . ALA A 1 331 ? -13.203 -31 -11.508 1 96.88 331 ALA A O 1
ATOM 2569 N N . LEU A 1 332 ? -11.844 -29.406 -10.719 1 97.69 332 LEU A N 1
ATOM 2570 C CA . LEU A 1 332 ? -11.148 -29.25 -11.992 1 97.69 332 LEU A CA 1
ATOM 2571 C C . LEU A 1 332 ? -10.461 -30.547 -12.406 1 97.69 332 LEU A C 1
ATOM 2573 O O . LEU A 1 332 ? -10.539 -30.938 -13.57 1 97.69 332 LEU A O 1
ATOM 2577 N N . ALA A 1 333 ? -9.797 -31.188 -11.453 1 97.69 333 ALA A N 1
ATOM 2578 C CA . ALA A 1 333 ? -9.086 -32.438 -11.734 1 97.69 333 ALA A CA 1
ATOM 2579 C C . ALA A 1 333 ? -10.047 -33.531 -12.219 1 97.69 333 ALA A C 1
ATOM 2581 O O . ALA A 1 333 ? -9.828 -34.125 -13.266 1 97.69 333 ALA A O 1
ATOM 2582 N N . LEU A 1 334 ? -11.133 -33.656 -11.523 1 96.94 334 LEU A N 1
ATOM 2583 C CA . LEU A 1 334 ? -12.086 -34.719 -11.82 1 96.94 334 LEU A CA 1
ATOM 2584 C C . LEU A 1 334 ? -12.789 -34.469 -13.148 1 96.94 334 LEU A C 1
ATOM 2586 O O . LEU A 1 334 ? -12.945 -35.375 -13.961 1 96.94 334 LEU A O 1
ATOM 2590 N N . ARG A 1 335 ? -13.148 -33.281 -13.375 1 97.25 335 ARG A N 1
ATOM 2591 C CA . ARG A 1 335 ? -13.891 -32.906 -14.578 1 97.25 335 ARG A CA 1
ATOM 2592 C C . ARG A 1 335 ? -12.992 -32.969 -15.812 1 97.25 335 ARG A C 1
ATOM 2594 O O . ARG A 1 335 ? -13.484 -33.031 -16.938 1 97.25 335 ARG A O 1
ATOM 2601 N N . SER A 1 336 ? -11.727 -32.938 -15.625 1 97.44 336 SER A N 1
ATOM 2602 C CA . SER A 1 336 ? -10.797 -33 -16.734 1 97.44 336 SER A CA 1
ATOM 2603 C C . SER A 1 336 ? -10.391 -34.438 -17.062 1 97.44 336 SER A C 1
ATOM 2605 O O . SER A 1 336 ? -9.641 -34.656 -18.016 1 97.44 336 SER A O 1
ATOM 2607 N N . GLY A 1 337 ? -10.805 -35.406 -16.266 1 96.38 337 GLY A N 1
ATOM 2608 C CA . GLY A 1 337 ? -10.57 -36.812 -16.562 1 96.38 337 GLY A CA 1
ATOM 2609 C C . GLY A 1 337 ? -9.633 -37.469 -15.586 1 96.38 337 GLY A C 1
ATOM 2610 O O . GLY A 1 337 ? -9.469 -38.688 -15.609 1 96.38 337 GLY A O 1
ATOM 2611 N N . PHE A 1 338 ? -9.062 -36.75 -14.688 1 97.88 338 PHE A N 1
ATOM 2612 C CA . PHE A 1 338 ? -8.141 -37.312 -13.719 1 97.88 338 PHE A CA 1
ATOM 2613 C C . PHE A 1 338 ? -8.906 -38.062 -12.633 1 97.88 338 PHE A C 1
ATOM 2615 O O . PHE A 1 338 ? -10.016 -37.688 -12.273 1 97.88 338 PHE A O 1
ATOM 2622 N N . SER A 1 339 ? -8.289 -39.062 -12.133 1 94.69 339 SER A N 1
ATOM 2623 C CA . SER A 1 339 ? -8.961 -39.969 -11.195 1 94.69 339 SER A CA 1
ATOM 2624 C C . SER A 1 339 ? -8.742 -39.531 -9.75 1 94.69 339 SER A C 1
ATOM 2626 O O . SER A 1 339 ? -9.531 -39.875 -8.867 1 94.69 339 SER A O 1
ATOM 2628 N N . CYS A 1 340 ? -7.617 -38.906 -9.586 1 92.06 340 CYS A N 1
ATOM 2629 C CA . CYS A 1 340 ? -7.262 -38.562 -8.211 1 92.06 340 CYS A CA 1
ATOM 2630 C C . CYS A 1 340 ? -6.617 -37.188 -8.133 1 92.06 340 CYS A C 1
ATOM 2632 O O . CYS A 1 340 ? -5.969 -36.75 -9.086 1 92.06 340 CYS A O 1
ATOM 2634 N N . TYR A 1 341 ? -6.887 -36.5 -7.082 1 94.88 341 TYR A N 1
ATOM 2635 C CA . TYR A 1 341 ? -6.312 -35.219 -6.691 1 94.88 341 TYR A CA 1
ATOM 2636 C C . TYR A 1 341 ? -5.703 -35.312 -5.297 1 94.88 341 TYR A C 1
ATOM 2638 O O . TYR A 1 341 ? -6.328 -35.844 -4.367 1 94.88 341 TYR A O 1
ATOM 2646 N N . GLU A 1 342 ? -4.453 -34.875 -5.133 1 97.12 342 GLU A N 1
ATOM 2647 C CA . GLU A 1 342 ? -3.799 -34.906 -3.83 1 97.12 342 GLU A CA 1
ATOM 2648 C C . GLU A 1 342 ? -2.99 -33.656 -3.578 1 97.12 342 GLU A C 1
ATOM 2650 O O . GLU A 1 342 ? -2.293 -33.156 -4.473 1 97.12 342 GLU A O 1
ATOM 2655 N N . VAL A 1 343 ? -3.094 -33.094 -2.381 1 97.94 343 VAL A N 1
ATOM 2656 C CA . VAL A 1 343 ? -2.205 -32.031 -1.917 1 97.94 343 VAL A CA 1
ATOM 2657 C C . VAL A 1 343 ? -0.986 -32.625 -1.229 1 97.94 343 VAL A C 1
ATOM 2659 O O . VAL A 1 343 ? -1.125 -33.406 -0.271 1 97.94 343 VAL A O 1
ATOM 2662 N N . ILE A 1 344 ? 0.203 -32.25 -1.603 1 97.94 344 ILE A N 1
ATOM 2663 C CA . ILE A 1 344 ? 1.387 -33 -1.19 1 97.94 344 ILE A CA 1
ATOM 2664 C C . ILE A 1 344 ? 2.168 -32.219 -0.153 1 97.94 344 ILE A C 1
ATOM 2666 O O . ILE A 1 344 ? 2.408 -32.688 0.959 1 97.94 344 ILE A O 1
ATOM 2670 N N . CYS A 1 345 ? 2.578 -31.016 -0.487 1 97.19 345 CYS A N 1
ATOM 2671 C CA . CYS A 1 345 ? 3.395 -30.188 0.391 1 97.19 345 CYS A CA 1
ATOM 2672 C C . CYS A 1 345 ? 3.225 -28.703 0.057 1 97.19 345 CYS A C 1
ATOM 2674 O O . CYS A 1 345 ? 2.416 -28.344 -0.8 1 97.19 345 CYS A O 1
ATOM 2676 N N . CYS A 1 346 ? 3.934 -27.875 0.819 1 95.69 346 CYS A N 1
ATOM 2677 C CA . CYS A 1 346 ? 3.797 -26.438 0.678 1 95.69 346 CYS A CA 1
ATOM 2678 C C . CYS A 1 346 ? 5.117 -25.734 0.973 1 95.69 346 CYS A C 1
ATOM 2680 O O . CYS A 1 346 ? 5.887 -26.172 1.825 1 95.69 346 CYS A O 1
ATOM 2682 N N . ALA A 1 347 ? 5.398 -24.75 0.188 1 94.62 347 ALA A N 1
ATOM 2683 C CA . ALA A 1 347 ? 6.531 -23.859 0.428 1 94.62 347 ALA A CA 1
ATOM 2684 C C . ALA A 1 347 ? 6.125 -22.391 0.259 1 94.62 347 ALA A C 1
ATOM 2686 O O . ALA A 1 347 ? 5.699 -21.984 -0.824 1 94.62 347 ALA A O 1
ATOM 2687 N N . TYR A 1 348 ? 6.34 -21.516 1.291 1 94.88 348 TYR A N 1
ATOM 2688 C CA . TYR A 1 348 ? 6.004 -20.094 1.28 1 94.88 348 TYR A CA 1
ATOM 2689 C C . TYR A 1 348 ? 4.613 -19.875 0.696 1 94.88 348 TYR A C 1
ATOM 2691 O O . TYR A 1 348 ? 4.441 -19.047 -0.203 1 94.88 348 TYR A O 1
ATOM 2699 N N . ASN A 1 349 ? 3.633 -20.641 1.068 1 94.94 349 ASN A N 1
ATOM 2700 C CA . ASN A 1 349 ? 2.221 -20.547 0.721 1 94.94 349 ASN A CA 1
ATOM 2701 C C . ASN A 1 349 ? 1.955 -21.016 -0.704 1 94.94 349 ASN A C 1
ATOM 2703 O O . ASN A 1 349 ? 0.868 -20.797 -1.243 1 94.94 349 ASN A O 1
ATOM 2707 N N . SER A 1 350 ? 2.938 -21.656 -1.327 1 97.06 350 SER A N 1
ATOM 2708 C CA . SER A 1 350 ? 2.766 -22.344 -2.609 1 97.06 350 SER A CA 1
ATOM 2709 C C . SER A 1 350 ? 2.57 -23.844 -2.42 1 97.06 350 SER A C 1
ATOM 2711 O O . SER A 1 350 ? 3.475 -24.531 -1.953 1 97.06 350 SER A O 1
ATOM 2713 N N . TRP A 1 351 ? 1.433 -24.297 -2.824 1 97.94 351 TRP A N 1
ATOM 2714 C CA . TRP A 1 351 ? 1.054 -25.688 -2.586 1 97.94 351 TRP A CA 1
ATOM 2715 C C . TRP A 1 351 ? 1.329 -26.547 -3.816 1 97.94 351 TRP A C 1
ATOM 2717 O O . TRP A 1 351 ? 0.998 -26.156 -4.938 1 97.94 351 TRP A O 1
ATOM 2727 N N . VAL A 1 352 ? 1.954 -27.688 -3.555 1 98.62 352 VAL A N 1
ATOM 2728 C CA . VAL A 1 352 ? 2.148 -28.688 -4.598 1 98.62 352 VAL A CA 1
ATOM 2729 C C . VAL A 1 352 ? 0.986 -29.672 -4.59 1 98.62 352 VAL A C 1
ATOM 2731 O O . VAL A 1 352 ? 0.711 -30.312 -3.566 1 98.62 352 VAL A O 1
ATOM 2734 N N . MET A 1 353 ? 0.33 -29.797 -5.719 1 98.62 353 MET A N 1
ATOM 2735 C CA . MET A 1 353 ? -0.771 -30.734 -5.887 1 98.62 353 MET A CA 1
ATOM 2736 C C . MET A 1 353 ? -0.518 -31.672 -7.07 1 98.62 353 MET A C 1
ATOM 2738 O O . MET A 1 353 ? 0.101 -31.266 -8.055 1 98.62 353 MET A O 1
ATOM 2742 N N . GLU A 1 354 ? -1.026 -32.875 -6.941 1 98.38 354 GLU A N 1
ATOM 2743 C CA . GLU A 1 354 ? -0.913 -33.844 -8.031 1 98.38 354 GLU A CA 1
ATOM 2744 C C . GLU A 1 354 ? -2.287 -34.312 -8.516 1 98.38 354 GLU A C 1
ATOM 2746 O O . GLU A 1 354 ? -3.182 -34.562 -7.703 1 98.38 354 GLU A O 1
ATOM 2751 N N . PHE A 1 355 ? -2.461 -34.219 -9.805 1 98.31 355 PHE A N 1
ATOM 2752 C CA . PHE A 1 355 ? -3.586 -34.844 -10.492 1 98.31 355 PHE A CA 1
ATOM 2753 C C . PHE A 1 355 ? -3.148 -36.125 -11.188 1 98.31 355 PHE A C 1
ATOM 2755 O O . PHE A 1 355 ? -2.336 -36.094 -12.109 1 98.31 355 PHE A O 1
ATOM 2762 N N . HIS A 1 356 ? -3.738 -37.281 -10.852 1 97.62 356 HIS A N 1
ATOM 2763 C CA . HIS A 1 356 ? -3.256 -38.562 -11.344 1 97.62 356 HIS A CA 1
ATOM 2764 C C . HIS A 1 356 ? -4.191 -39.125 -12.406 1 97.62 356 HIS A C 1
ATOM 2766 O O . HIS A 1 356 ? -5.414 -39.094 -12.258 1 97.62 356 HIS A O 1
ATOM 2772 N N . LYS A 1 357 ? -3.518 -39.5 -13.461 1 95.88 357 LYS A N 1
ATOM 2773 C CA . LYS A 1 357 ? -4.223 -40.281 -14.484 1 95.88 357 LYS A CA 1
ATOM 2774 C C . LYS A 1 357 ? -4.133 -41.781 -14.203 1 95.88 357 LYS A C 1
ATOM 2776 O O . LYS A 1 357 ? -3.059 -42.375 -14.312 1 95.88 357 LYS A O 1
ATOM 2781 N N . GLU A 1 358 ? -5.145 -42.344 -13.578 1 86.06 358 GLU A N 1
ATOM 2782 C CA . GLU A 1 358 ? -5.086 -43.75 -13.273 1 86.06 358 GLU A CA 1
ATOM 2783 C C . GLU A 1 358 ? -5.5 -44.594 -14.484 1 86.06 358 GLU A C 1
ATOM 2785 O O . GLU A 1 358 ? -6.172 -44.094 -15.391 1 86.06 358 GLU A O 1
ATOM 2790 N N . ASN A 1 359 ? -4.957 -45.781 -14.477 1 68.94 359 ASN A N 1
ATOM 2791 C CA . ASN A 1 359 ? -5.23 -46.781 -15.508 1 68.94 359 ASN A CA 1
ATOM 2792 C C . ASN A 1 359 ? -6.719 -47.094 -15.602 1 68.94 359 ASN A C 1
ATOM 2794 O O . ASN A 1 359 ? -7.426 -47.094 -14.594 1 68.94 359 ASN A O 1
ATOM 2798 N N . ASP A 1 360 ? -7.359 -46.688 -16.828 1 52.94 360 ASP A N 1
ATOM 2799 C CA . ASP A 1 360 ? -8.633 -47.375 -17.047 1 52.94 360 ASP A CA 1
ATOM 2800 C C . ASP A 1 360 ? -8.562 -48.812 -16.578 1 52.94 360 ASP A C 1
ATOM 2802 O O . ASP A 1 360 ? -7.609 -49.531 -16.906 1 52.94 360 ASP A O 1
ATOM 2806 N N . LEU A 1 361 ? -9.172 -49.125 -15.5 1 43.38 361 LEU A N 1
ATOM 2807 C CA . LEU A 1 361 ? -9.328 -50.562 -15.25 1 43.38 361 LEU A CA 1
ATOM 2808 C C . LEU A 1 361 ? -9.938 -51.25 -16.469 1 43.38 361 LEU A C 1
ATOM 2810 O O . LEU A 1 361 ? -10.805 -50.719 -17.141 1 43.38 361 LEU A O 1
ATOM 2814 N N . MET B 1 1 ? 21.406 -20.609 13.172 1 34.44 1 MET B N 1
ATOM 2815 C CA . MET B 1 1 ? 20.734 -21.391 12.125 1 34.44 1 MET B CA 1
ATOM 2816 C C . MET B 1 1 ? 19.234 -21.156 12.156 1 34.44 1 MET B C 1
ATOM 2818 O O . MET B 1 1 ? 18.578 -21.391 13.18 1 34.44 1 MET B O 1
ATOM 2822 N N . SER B 1 2 ? 18.625 -20.109 11.5 1 52 2 SER B N 1
ATOM 2823 C CA . SER B 1 2 ? 17.25 -19.672 11.703 1 52 2 SER B CA 1
ATOM 2824 C C . SER B 1 2 ? 16.281 -20.859 11.656 1 52 2 SER B C 1
ATOM 2826 O O . SER B 1 2 ? 16.516 -21.812 10.914 1 52 2 SER B O 1
ATOM 2828 N N . ASN B 1 3 ? 15.609 -21.172 12.734 1 66.88 3 ASN B N 1
ATOM 2829 C CA . ASN B 1 3 ? 14.539 -22.156 12.852 1 66.88 3 ASN B CA 1
ATOM 2830 C C . ASN B 1 3 ? 13.695 -22.219 11.578 1 66.88 3 ASN B C 1
ATOM 2832 O O . ASN B 1 3 ? 13.219 -21.203 11.086 1 66.88 3 ASN B O 1
ATOM 2836 N N . PRO B 1 4 ? 13.867 -23.375 10.797 1 71.69 4 PRO B N 1
ATOM 2837 C CA . PRO B 1 4 ? 13.148 -23.547 9.531 1 71.69 4 PRO B CA 1
ATOM 2838 C C . PRO B 1 4 ? 11.742 -22.953 9.578 1 71.69 4 PRO B C 1
ATOM 2840 O O . PRO B 1 4 ? 11.281 -22.391 8.578 1 71.69 4 PRO B O 1
ATOM 2843 N N . ASN B 1 5 ? 11.195 -23.047 10.664 1 82.56 5 ASN B N 1
ATOM 2844 C CA . ASN B 1 5 ? 9.852 -22.5 10.797 1 82.56 5 ASN B CA 1
ATOM 2845 C C . ASN B 1 5 ? 9.875 -20.969 10.773 1 82.56 5 ASN B C 1
ATOM 2847 O O . ASN B 1 5 ? 8.992 -20.344 10.18 1 82.56 5 ASN B O 1
ATOM 2851 N N . GLN B 1 6 ? 10.977 -20.484 11.328 1 89.81 6 GLN B N 1
ATOM 2852 C CA . GLN B 1 6 ? 11.102 -19.031 11.359 1 89.81 6 GLN B CA 1
ATOM 2853 C C . GLN B 1 6 ? 11.391 -18.469 9.969 1 89.81 6 GLN B C 1
ATOM 2855 O O . GLN B 1 6 ? 10.867 -17.422 9.594 1 89.81 6 GLN B O 1
ATOM 2860 N N . GLU B 1 7 ? 12.172 -19.203 9.234 1 91.81 7 GLU B N 1
ATOM 2861 C CA . GLU B 1 7 ? 12.477 -18.781 7.871 1 91.81 7 GLU B CA 1
ATOM 2862 C C . GLU B 1 7 ? 11.234 -18.812 6.984 1 91.81 7 GLU B C 1
ATOM 2864 O O . GLU B 1 7 ? 11.016 -17.922 6.176 1 91.81 7 GLU B O 1
ATOM 2869 N N . GLU B 1 8 ? 10.492 -19.875 7.156 1 93.94 8 GLU B N 1
ATOM 2870 C CA . GLU B 1 8 ? 9.25 -20.016 6.402 1 93.94 8 GLU B CA 1
ATOM 2871 C C . GLU B 1 8 ? 8.305 -18.859 6.676 1 93.94 8 GLU B C 1
ATOM 2873 O O . GLU B 1 8 ? 7.73 -18.281 5.746 1 93.94 8 GLU B O 1
ATOM 2878 N N . GLU B 1 9 ? 8.211 -18.516 7.926 1 95.56 9 GLU B N 1
ATOM 2879 C CA . GLU B 1 9 ? 7.316 -17.422 8.297 1 95.56 9 GLU B CA 1
ATOM 2880 C C . GLU B 1 9 ? 7.832 -16.094 7.773 1 95.56 9 GLU B C 1
ATOM 2882 O O . GLU B 1 9 ? 7.055 -15.25 7.305 1 95.56 9 GLU B O 1
ATOM 2887 N N . THR B 1 10 ? 9.148 -15.883 7.844 1 96.62 10 THR B N 1
ATOM 2888 C CA . THR B 1 10 ? 9.766 -14.664 7.328 1 96.62 10 THR B CA 1
ATOM 2889 C C . THR B 1 10 ? 9.594 -14.562 5.816 1 96.62 10 THR B C 1
ATOM 2891 O O . THR B 1 10 ? 9.312 -13.484 5.285 1 96.62 10 THR B O 1
ATOM 2894 N N . GLY B 1 11 ? 9.75 -15.703 5.191 1 96.12 11 GLY B N 1
ATOM 2895 C CA . GLY B 1 11 ? 9.523 -15.734 3.758 1 96.12 11 GLY B CA 1
ATOM 2896 C C . GLY B 1 11 ? 8.102 -15.391 3.367 1 96.12 11 GLY B C 1
ATOM 2897 O O . GLY B 1 11 ? 7.875 -14.656 2.406 1 96.12 11 GLY B O 1
ATOM 2898 N N . LYS B 1 12 ? 7.148 -15.898 4.121 1 97 12 LYS B N 1
ATOM 2899 C CA . LYS B 1 12 ? 5.75 -15.578 3.865 1 97 12 LYS B CA 1
ATOM 2900 C C . LYS B 1 12 ? 5.484 -14.086 4.051 1 97 12 LYS B C 1
ATOM 2902 O O . LYS B 1 12 ? 4.73 -13.484 3.283 1 97 12 LYS B O 1
ATOM 2907 N N . LEU B 1 13 ? 6.125 -13.516 5.051 1 97.25 13 LEU B N 1
ATOM 2908 C CA . LEU B 1 13 ? 5.984 -12.078 5.273 1 97.25 13 LEU B CA 1
ATOM 2909 C C . LEU B 1 13 ? 6.527 -11.289 4.09 1 97.25 13 LEU B C 1
ATOM 2911 O O . LEU B 1 13 ? 5.945 -10.281 3.691 1 97.25 13 LEU B O 1
ATOM 2915 N N . ALA B 1 14 ? 7.605 -11.727 3.531 1 97.5 14 ALA B N 1
ATOM 2916 C CA . ALA B 1 14 ? 8.203 -11.062 2.373 1 97.5 14 ALA B CA 1
ATOM 2917 C C . ALA B 1 14 ? 7.293 -11.172 1.151 1 97.5 14 ALA B C 1
ATOM 2919 O O . ALA B 1 14 ? 7.145 -10.211 0.394 1 97.5 14 ALA B O 1
ATOM 2920 N N . ILE B 1 15 ? 6.664 -12.297 0.952 1 97 15 ILE B N 1
ATOM 2921 C CA . ILE B 1 15 ? 5.742 -12.492 -0.163 1 97 15 ILE B CA 1
ATOM 2922 C C . ILE B 1 15 ? 4.535 -11.578 -0.004 1 97 15 ILE B C 1
ATOM 2924 O O . ILE B 1 15 ? 4.102 -10.938 -0.965 1 97 15 ILE B O 1
ATOM 2928 N N . ARG B 1 16 ? 4.035 -11.547 1.22 1 97.19 16 ARG B N 1
ATOM 2929 C CA . ARG B 1 16 ? 2.918 -10.641 1.482 1 97.19 16 ARG B CA 1
ATOM 2930 C C . ARG B 1 16 ? 3.301 -9.195 1.189 1 97.19 16 ARG B C 1
ATOM 2932 O O . ARG B 1 16 ? 2.496 -8.43 0.655 1 97.19 16 ARG B O 1
ATOM 2939 N N . LEU B 1 17 ? 4.523 -8.828 1.525 1 97.62 17 LEU B N 1
ATOM 2940 C CA . LEU B 1 17 ? 5.027 -7.484 1.272 1 97.62 17 LEU B CA 1
ATOM 2941 C C . LEU B 1 17 ? 5.043 -7.184 -0.222 1 97.62 17 LEU B C 1
ATOM 2943 O O . LEU B 1 17 ? 4.777 -6.051 -0.634 1 97.62 17 LEU B O 1
ATOM 2947 N N . ALA B 1 18 ? 5.309 -8.18 -1.067 1 97.69 18 ALA B N 1
ATOM 2948 C CA . ALA B 1 18 ? 5.312 -7.996 -2.516 1 97.69 18 ALA B CA 1
ATOM 2949 C C . ALA B 1 18 ? 3.922 -7.637 -3.029 1 97.69 18 ALA B C 1
ATOM 2951 O O . ALA B 1 18 ? 3.783 -7 -4.078 1 97.69 18 ALA B O 1
ATOM 2952 N N . ASN B 1 19 ? 2.9 -8.016 -2.273 1 97.88 19 ASN B N 1
ATOM 2953 C CA . ASN B 1 19 ? 1.516 -7.777 -2.662 1 97.88 19 ASN B CA 1
ATOM 2954 C C . ASN B 1 19 ? 0.951 -6.531 -1.985 1 97.88 19 ASN B C 1
ATOM 2956 O O . ASN B 1 19 ? -0.258 -6.297 -2.02 1 97.88 19 ASN B O 1
ATOM 2960 N N . ALA B 1 20 ? 1.742 -5.645 -1.453 1 97.56 20 ALA B N 1
ATOM 2961 C CA . ALA B 1 20 ? 1.36 -4.586 -0.522 1 97.56 20 ALA B CA 1
ATOM 2962 C C . ALA B 1 20 ? 0.4 -3.6 -1.178 1 97.56 20 ALA B C 1
ATOM 2964 O O . ALA B 1 20 ? -0.364 -2.918 -0.491 1 97.56 20 ALA B O 1
ATOM 2965 N N . VAL B 1 21 ? 0.345 -3.578 -2.49 1 97.19 21 VAL B N 1
ATOM 2966 C CA . VAL B 1 21 ? -0.471 -2.588 -3.188 1 97.19 21 VAL B CA 1
ATOM 2967 C C . VAL B 1 21 ? -1.922 -3.061 -3.24 1 97.19 21 VAL B C 1
ATOM 2969 O O . VAL B 1 21 ? -2.836 -2.256 -3.438 1 97.19 21 VAL B O 1
ATOM 2972 N N . VAL B 1 22 ? -2.186 -4.297 -2.982 1 98.38 22 VAL B N 1
ATOM 2973 C CA . VAL B 1 22 ? -3.482 -4.887 -3.303 1 98.38 22 VAL B CA 1
ATOM 2974 C C . VAL B 1 22 ? -4.543 -4.359 -2.342 1 98.38 22 VAL B C 1
ATOM 2976 O O . VAL B 1 22 ? -5.582 -3.848 -2.773 1 98.38 22 VAL B O 1
ATOM 2979 N N . LEU B 1 23 ? -4.262 -4.379 -1.074 1 98.5 23 LEU B N 1
ATOM 2980 C CA . LEU B 1 23 ? -5.266 -3.955 -0.104 1 98.5 23 LEU B CA 1
ATOM 2981 C C . LEU B 1 23 ? -5.688 -2.512 -0.355 1 98.5 23 LEU B C 1
ATOM 2983 O O . LEU B 1 23 ? -6.879 -2.221 -0.479 1 98.5 23 LEU B O 1
ATOM 2987 N N . PRO B 1 24 ? -4.699 -1.583 -0.501 1 98.31 24 PRO B N 1
ATOM 2988 C CA . PRO B 1 24 ? -5.156 -0.199 -0.657 1 98.31 24 PRO B CA 1
ATOM 2989 C C . PRO B 1 24 ? -5.906 0.03 -1.968 1 98.31 24 PRO B C 1
ATOM 2991 O O . PRO B 1 24 ? -6.871 0.796 -2.004 1 98.31 24 PRO B O 1
ATOM 2994 N N . MET B 1 25 ? -5.539 -0.627 -3.02 1 98.44 25 MET B N 1
ATOM 2995 C CA . MET B 1 25 ? -6.219 -0.395 -4.289 1 98.44 25 MET B CA 1
ATOM 2996 C C . MET B 1 25 ? -7.609 -1.021 -4.285 1 98.44 25 MET B C 1
ATOM 2998 O O . MET B 1 25 ? -8.539 -0.483 -4.891 1 98.44 25 MET B O 1
ATOM 3002 N N . VAL B 1 26 ? -7.742 -2.127 -3.58 1 98.56 26 VAL B N 1
ATOM 3003 C CA . VAL B 1 26 ? -9.055 -2.762 -3.455 1 98.56 26 VAL B CA 1
ATOM 3004 C C . VAL B 1 26 ? -9.953 -1.923 -2.549 1 98.56 26 VAL B C 1
ATOM 3006 O O . VAL B 1 26 ? -11.133 -1.724 -2.846 1 98.56 26 VAL B O 1
ATOM 3009 N N . LEU B 1 27 ? -9.406 -1.45 -1.451 1 98.69 27 LEU B N 1
ATOM 3010 C CA . LEU B 1 27 ? -10.18 -0.59 -0.56 1 98.69 27 LEU B CA 1
ATOM 3011 C C . LEU B 1 27 ? -10.594 0.696 -1.268 1 98.69 27 LEU B C 1
ATOM 3013 O O . LEU B 1 27 ? -11.703 1.194 -1.062 1 98.69 27 LEU B O 1
ATOM 3017 N N . LYS B 1 28 ? -9.703 1.245 -2.084 1 98.56 28 LYS B N 1
ATOM 3018 C CA . LYS B 1 28 ? -10.047 2.41 -2.891 1 98.56 28 LYS B CA 1
ATOM 3019 C C . LYS B 1 28 ? -11.312 2.156 -3.711 1 98.56 28 LYS B C 1
ATOM 3021 O O . LYS B 1 28 ? -12.219 2.988 -3.734 1 98.56 28 LYS B O 1
ATOM 3026 N N . SER B 1 29 ? -11.367 1.044 -4.344 1 98.31 29 SER B N 1
ATOM 3027 C CA . SER B 1 29 ? -12.531 0.676 -5.156 1 98.31 29 SER B CA 1
ATOM 3028 C C . SER B 1 29 ? -13.773 0.513 -4.293 1 98.31 29 SER B C 1
ATOM 3030 O O . SER B 1 29 ? -14.859 0.965 -4.672 1 98.31 29 SER B O 1
ATOM 3032 N N . ALA B 1 30 ? -13.625 -0.151 -3.141 1 98.5 30 ALA B N 1
ATOM 3033 C CA . ALA B 1 30 ? -14.75 -0.358 -2.234 1 98.5 30 ALA B CA 1
ATOM 3034 C C . ALA B 1 30 ? -15.344 0.974 -1.779 1 98.5 30 ALA B C 1
ATOM 3036 O O . ALA B 1 30 ? -16.562 1.107 -1.653 1 98.5 30 ALA B O 1
ATOM 3037 N N . LEU B 1 31 ? -14.508 1.932 -1.529 1 97.94 31 LEU B N 1
ATOM 3038 C CA . LEU B 1 31 ? -14.945 3.258 -1.114 1 97.94 31 LEU B CA 1
ATOM 3039 C C . LEU B 1 31 ? -15.633 3.988 -2.266 1 97.94 31 LEU B C 1
ATOM 3041 O O . LEU B 1 31 ? -16.703 4.57 -2.086 1 97.94 31 LEU B O 1
ATOM 3045 N N . GLU B 1 32 ? -15.039 3.908 -3.418 1 97.44 32 GLU B N 1
ATOM 3046 C CA . GLU B 1 32 ? -15.578 4.602 -4.582 1 97.44 32 GLU B CA 1
ATOM 3047 C C . GLU B 1 32 ? -16.922 4.023 -4.996 1 97.44 32 GLU B C 1
ATOM 3049 O O . GLU B 1 32 ? -17.797 4.746 -5.492 1 97.44 32 GLU B O 1
ATOM 3054 N N . LEU B 1 33 ? -17.109 2.754 -4.75 1 97.56 33 LEU B N 1
ATOM 3055 C CA . LEU B 1 33 ? -18.359 2.086 -5.105 1 97.56 33 LEU B CA 1
ATOM 3056 C C . LEU B 1 33 ? -19.375 2.178 -3.969 1 97.56 33 LEU B C 1
ATOM 3058 O O . LEU B 1 33 ? -20.453 1.58 -4.039 1 97.56 33 LEU B O 1
ATOM 3062 N N . ASN B 1 34 ? -19.031 2.824 -2.871 1 96.62 34 ASN B N 1
ATOM 3063 C CA . ASN B 1 34 ? -19.891 3.062 -1.712 1 96.62 34 ASN B CA 1
ATOM 3064 C C . ASN B 1 34 ? -20.188 1.769 -0.963 1 96.62 34 ASN B C 1
ATOM 3066 O O . ASN B 1 34 ? -21.203 1.675 -0.262 1 96.62 34 ASN B O 1
ATOM 3070 N N . VAL B 1 35 ? -19.359 0.787 -1.151 1 98 35 VAL B N 1
ATOM 3071 C CA . VAL B 1 35 ? -19.594 -0.532 -0.569 1 98 35 VAL B CA 1
ATOM 3072 C C . VAL B 1 35 ? -19.5 -0.447 0.953 1 98 35 VAL B C 1
ATOM 3074 O O . VAL B 1 35 ? -20.344 -1.01 1.664 1 98 35 VAL B O 1
ATOM 3077 N N . ILE B 1 36 ? -18.516 0.278 1.502 1 97.81 36 ILE B N 1
ATOM 3078 C CA . ILE B 1 36 ? -18.344 0.406 2.943 1 97.81 36 ILE B CA 1
ATOM 3079 C C . ILE B 1 36 ? -19.531 1.126 3.557 1 97.81 36 ILE B C 1
ATOM 3081 O O . ILE B 1 36 ? -20.031 0.738 4.621 1 97.81 36 ILE B O 1
ATOM 3085 N N . ASP B 1 37 ? -20.031 2.172 2.879 1 96.56 37 ASP B N 1
ATOM 3086 C CA . ASP B 1 37 ? -21.219 2.895 3.348 1 96.56 37 ASP B CA 1
ATOM 3087 C C . ASP B 1 37 ? -22.438 1.98 3.395 1 96.56 37 ASP B C 1
ATOM 3089 O O . ASP B 1 37 ? -23.188 1.994 4.371 1 96.56 37 ASP B O 1
ATOM 3093 N N . ILE B 1 38 ? -22.609 1.202 2.342 1 96.5 38 ILE B N 1
ATOM 3094 C CA . ILE B 1 38 ? -23.75 0.291 2.236 1 96.5 38 ILE B CA 1
ATOM 3095 C C . ILE B 1 38 ? -23.719 -0.701 3.396 1 96.5 38 ILE B C 1
ATOM 3097 O O . ILE B 1 38 ? -24.719 -0.872 4.098 1 96.5 38 ILE B O 1
ATOM 3101 N N . ILE B 1 39 ? -22.594 -1.302 3.645 1 97.31 39 ILE B N 1
ATOM 3102 C CA . ILE B 1 39 ? -22.453 -2.318 4.684 1 97.31 39 ILE B CA 1
ATOM 3103 C C . ILE B 1 39 ? -22.609 -1.675 6.059 1 97.31 39 ILE B C 1
ATOM 3105 O O . ILE B 1 39 ? -23.297 -2.213 6.926 1 97.31 39 ILE B O 1
ATOM 3109 N N . SER B 1 40 ? -22 -0.531 6.266 1 95.5 40 SER B N 1
ATOM 3110 C CA . SER B 1 40 ? -22.047 0.161 7.551 1 95.5 40 SER B CA 1
ATOM 3111 C C . SER B 1 40 ? -23.469 0.572 7.902 1 95.5 40 SER B C 1
ATOM 3113 O O . SER B 1 40 ? -23.891 0.455 9.055 1 95.5 40 SER B O 1
ATOM 3115 N N . THR B 1 41 ? -24.203 1.09 6.926 1 94 41 THR B N 1
ATOM 3116 C CA . THR B 1 41 ? -25.594 1.485 7.141 1 94 41 THR B CA 1
ATOM 3117 C C . THR B 1 41 ? -26.438 0.283 7.547 1 94 41 THR B C 1
ATOM 3119 O O . THR B 1 41 ? -27.25 0.375 8.469 1 94 41 THR B O 1
ATOM 3122 N N . ALA B 1 42 ? -26.25 -0.803 6.871 1 93.62 42 ALA B N 1
ATOM 3123 C CA . ALA B 1 42 ? -27 -2.018 7.188 1 93.62 42 ALA B CA 1
ATOM 3124 C C . ALA B 1 42 ? -26.656 -2.525 8.586 1 93.62 42 ALA B C 1
ATOM 3126 O O . ALA B 1 42 ? -27.531 -2.982 9.32 1 93.62 42 ALA B O 1
ATOM 3127 N N . THR B 1 43 ? -25.375 -2.494 8.914 1 92.25 43 THR B N 1
ATOM 3128 C CA . THR B 1 43 ? -24.922 -2.945 10.227 1 92.25 43 THR B CA 1
ATOM 3129 C C . THR B 1 43 ? -25.531 -2.086 11.328 1 92.25 43 THR B C 1
ATOM 3131 O O . THR B 1 43 ? -25.922 -2.602 12.375 1 92.25 43 THR B O 1
ATOM 3134 N N . SER B 1 44 ? -25.625 -0.818 11.141 1 87.69 44 SER B N 1
ATOM 3135 C CA . SER B 1 44 ? -26.125 0.117 12.141 1 87.69 44 SER B CA 1
ATOM 3136 C C . SER B 1 44 ? -27.641 0.003 12.289 1 87.69 44 SER B C 1
ATOM 3138 O O . SER B 1 44 ? -28.188 0.246 13.367 1 87.69 44 SER B O 1
ATOM 3140 N N . SER B 1 45 ? -28.406 -0.271 11.227 1 78.12 45 SER B N 1
ATOM 3141 C CA . SER B 1 45 ? -29.859 -0.34 11.219 1 78.12 45 SER B CA 1
ATOM 3142 C C . SER B 1 45 ? -30.359 -1.664 11.789 1 78.12 45 SER B C 1
ATOM 3144 O O . SER B 1 45 ? -31.531 -2.02 11.617 1 78.12 45 SER B O 1
ATOM 3146 N N . GLY B 1 46 ? -29.656 -2.449 12.531 1 71.56 46 GLY B N 1
ATOM 3147 C CA . GLY B 1 46 ? -30.25 -3.625 13.148 1 71.56 46 GLY B CA 1
ATOM 3148 C C . GLY B 1 46 ? -29.359 -4.84 13.109 1 71.56 46 GLY B C 1
ATOM 3149 O O . GLY B 1 46 ? -29.797 -5.965 13.344 1 71.56 46 GLY B O 1
ATOM 3150 N N . GLY B 1 47 ? -28.078 -4.672 12.867 1 68.38 47 GLY B N 1
ATOM 3151 C CA . GLY B 1 47 ? -27.125 -5.758 13.023 1 68.38 47 GLY B CA 1
ATOM 3152 C C . GLY B 1 47 ? -27.109 -6.715 11.844 1 68.38 47 GLY B C 1
ATOM 3153 O O . GLY B 1 47 ? -26.672 -7.859 11.977 1 68.38 47 GLY B O 1
ATOM 3154 N N . ALA B 1 48 ? -27.562 -6.23 10.727 1 85.88 48 ALA B N 1
ATOM 3155 C CA . ALA B 1 48 ? -27.734 -7.184 9.633 1 85.88 48 ALA B CA 1
ATOM 3156 C C . ALA B 1 48 ? -26.469 -7.309 8.805 1 85.88 48 ALA B C 1
ATOM 3158 O O . ALA B 1 48 ? -25.812 -6.305 8.516 1 85.88 48 ALA B O 1
ATOM 3159 N N . SER B 1 49 ? -26.016 -8.469 8.625 1 95.62 49 SER B N 1
ATOM 3160 C CA . SER B 1 49 ? -24.984 -8.82 7.652 1 95.62 49 SER B CA 1
ATOM 3161 C C . SER B 1 49 ? -25.562 -8.93 6.246 1 95.62 49 SER B C 1
ATOM 3163 O O . SER B 1 49 ? -26.719 -9.297 6.078 1 95.62 49 SER B O 1
ATOM 3165 N N . LEU B 1 50 ? -24.797 -8.492 5.297 1 97.81 50 LEU B N 1
ATOM 3166 C CA . LEU B 1 50 ? -25.25 -8.492 3.908 1 97.81 50 LEU B CA 1
ATOM 3167 C C . LEU B 1 50 ? -24.469 -9.516 3.086 1 97.81 50 LEU B C 1
ATOM 3169 O O . LEU B 1 50 ? -23.266 -9.688 3.281 1 97.81 50 LEU B O 1
ATOM 3173 N N . SER B 1 51 ? -25.156 -10.148 2.148 1 97.19 51 SER B N 1
ATOM 3174 C CA . SER B 1 51 ? -24.5 -10.992 1.152 1 97.19 51 SER B CA 1
ATOM 3175 C C . SER B 1 51 ? -23.953 -10.148 0.003 1 97.19 51 SER B C 1
ATOM 3177 O O . SER B 1 51 ? -24.375 -9.008 -0.198 1 97.19 51 SER B O 1
ATOM 3179 N N . PRO B 1 52 ? -22.984 -10.719 -0.764 1 97.88 52 PRO B N 1
ATOM 3180 C CA . PRO B 1 52 ? -22.5 -10.008 -1.945 1 97.88 52 PRO B CA 1
ATOM 3181 C C . PRO B 1 52 ? -23.609 -9.641 -2.918 1 97.88 52 PRO B C 1
ATOM 3183 O O . PRO B 1 52 ? -23.594 -8.555 -3.514 1 97.88 52 PRO B O 1
ATOM 3186 N N . SER B 1 53 ? -24.594 -10.508 -3.057 1 97.38 53 SER B N 1
ATOM 3187 C CA . SER B 1 53 ? -25.719 -10.234 -3.945 1 97.38 53 SER B CA 1
ATOM 3188 C C . SER B 1 53 ? -26.531 -9.047 -3.449 1 97.38 53 SER B C 1
ATOM 3190 O O . SER B 1 53 ? -27 -8.227 -4.246 1 97.38 53 SER B O 1
ATOM 3192 N N . GLU B 1 54 ? -26.766 -8.977 -2.143 1 97.12 54 GLU B N 1
ATOM 3193 C CA . GLU B 1 54 ? -27.5 -7.855 -1.564 1 97.12 54 GLU B CA 1
ATOM 3194 C C . GLU B 1 54 ? -26.734 -6.547 -1.729 1 97.12 54 GLU B C 1
ATOM 3196 O O . GLU B 1 54 ? -27.328 -5.492 -1.936 1 97.12 54 GLU B O 1
ATOM 3201 N N . ILE B 1 55 ? -25.453 -6.613 -1.634 1 98.06 55 ILE B N 1
ATOM 3202 C CA . ILE B 1 55 ? -24.609 -5.434 -1.812 1 98.06 55 ILE B CA 1
ATOM 3203 C C . ILE B 1 55 ? -24.625 -5 -3.277 1 98.06 55 ILE B C 1
ATOM 3205 O O . ILE B 1 55 ? -24.781 -3.814 -3.578 1 98.06 55 ILE B O 1
ATOM 3209 N N . ALA B 1 56 ? -24.5 -5.988 -4.184 1 98.12 56 ALA B N 1
ATOM 3210 C CA . ALA B 1 56 ? -24.516 -5.707 -5.617 1 98.12 56 ALA B CA 1
ATOM 3211 C C . ALA B 1 56 ? -25.812 -5.012 -6.02 1 98.12 56 ALA B C 1
ATOM 3213 O O . ALA B 1 56 ? -25.812 -4.164 -6.918 1 98.12 56 ALA B O 1
ATOM 3214 N N . ALA B 1 57 ? -26.875 -5.324 -5.359 1 97.62 57 ALA B N 1
ATOM 3215 C CA . ALA B 1 57 ? -28.188 -4.762 -5.676 1 97.62 57 ALA B CA 1
ATOM 3216 C C . ALA B 1 57 ? -28.266 -3.285 -5.301 1 97.62 57 ALA B C 1
ATOM 3218 O O . ALA B 1 57 ? -29.156 -2.566 -5.742 1 97.62 57 ALA B O 1
ATOM 3219 N N . ARG B 1 58 ? -27.328 -2.811 -4.531 1 96.69 58 ARG B N 1
ATOM 3220 C CA . ARG B 1 58 ? -27.375 -1.439 -4.035 1 96.69 58 ARG B CA 1
ATOM 3221 C C . ARG B 1 58 ? -26.328 -0.576 -4.738 1 96.69 58 ARG B C 1
ATOM 3223 O O . ARG B 1 58 ? -26.125 0.583 -4.367 1 96.69 58 ARG B O 1
ATOM 3230 N N . ILE B 1 59 ? -25.578 -1.173 -5.621 1 96.81 59 ILE B N 1
ATOM 3231 C CA . ILE B 1 59 ? -24.656 -0.378 -6.434 1 96.81 59 ILE B CA 1
ATOM 3232 C C . ILE B 1 59 ? -25.156 -0.313 -7.871 1 96.81 59 ILE B C 1
ATOM 3234 O O . ILE B 1 59 ? -25.922 -1.175 -8.305 1 96.81 59 ILE B O 1
ATOM 3238 N N . PRO B 1 60 ? -24.797 0.75 -8.617 1 96.12 60 PRO B N 1
ATOM 3239 C CA . PRO B 1 60 ? -25.312 0.949 -9.977 1 96.12 60 PRO B CA 1
ATOM 3240 C C . PRO B 1 60 ? -24.625 0.046 -11 1 96.12 60 PRO B C 1
ATOM 3242 O O . PRO B 1 60 ? -23.859 0.524 -11.828 1 96.12 60 PRO B O 1
ATOM 3245 N N . THR B 1 61 ? -24.969 -1.225 -10.977 1 97.31 61 THR B N 1
ATOM 3246 C CA . THR B 1 61 ? -24.328 -2.166 -11.898 1 97.31 61 THR B CA 1
ATOM 3247 C C . THR B 1 61 ? -25.375 -3.078 -12.531 1 97.31 61 THR B C 1
ATOM 3249 O O . THR B 1 61 ? -26.391 -3.412 -11.898 1 97.31 61 THR B O 1
ATOM 3252 N N . GLU B 1 62 ? -25.141 -3.41 -13.797 1 95.06 62 GLU B N 1
ATOM 3253 C CA . GLU B 1 62 ? -25.922 -4.422 -14.5 1 95.06 62 GLU B CA 1
ATOM 3254 C C . GLU B 1 62 ? -25.094 -5.664 -14.789 1 95.06 62 GLU B C 1
ATOM 3256 O O . GLU B 1 62 ? -25.516 -6.559 -15.523 1 95.06 62 GLU B O 1
ATOM 3261 N N . ASN B 1 63 ? -23.906 -5.66 -14.258 1 96.94 63 ASN B N 1
ATOM 3262 C CA . ASN B 1 63 ? -23 -6.793 -14.43 1 96.94 63 ASN B CA 1
ATOM 3263 C C . ASN B 1 63 ? -23.469 -8.016 -13.648 1 96.94 63 ASN B C 1
ATOM 3265 O O . ASN B 1 63 ? -23.5 -7.996 -12.422 1 96.94 63 ASN B O 1
ATOM 3269 N N . PRO B 1 64 ? -23.859 -9.078 -14.375 1 96.5 64 PRO B N 1
ATOM 3270 C CA . PRO B 1 64 ? -24.359 -10.258 -13.664 1 96.5 64 PRO B CA 1
ATOM 3271 C C . PRO B 1 64 ? -23.297 -10.898 -12.766 1 96.5 64 PRO B C 1
ATOM 3273 O O . PRO B 1 64 ? -23.641 -11.625 -11.828 1 96.5 64 PRO B O 1
ATOM 3276 N N . ASP B 1 65 ? -22.047 -10.617 -12.992 1 96.12 65 ASP B N 1
ATOM 3277 C CA . ASP B 1 65 ? -20.969 -11.219 -12.219 1 96.12 65 ASP B CA 1
ATOM 3278 C C . ASP B 1 65 ? -20.594 -10.328 -11.031 1 96.12 65 ASP B C 1
ATOM 3280 O O . ASP B 1 65 ? -19.703 -10.68 -10.25 1 96.12 65 ASP B O 1
ATOM 3284 N N . ALA B 1 66 ? -21.25 -9.195 -10.828 1 97.81 66 ALA B N 1
ATOM 3285 C CA . ALA B 1 66 ? -20.891 -8.234 -9.789 1 97.81 66 ALA B CA 1
ATOM 3286 C C . ALA B 1 66 ? -20.875 -8.898 -8.414 1 97.81 66 ALA B C 1
ATOM 3288 O O . ALA B 1 66 ? -19.953 -8.68 -7.629 1 97.81 66 ALA B O 1
ATOM 3289 N N . PRO B 1 67 ? -21.875 -9.773 -8.078 1 97.88 67 PRO B N 1
ATOM 3290 C CA . PRO B 1 67 ? -21.859 -10.383 -6.75 1 97.88 67 PRO B CA 1
ATOM 3291 C C . PRO B 1 67 ? -20.609 -11.219 -6.512 1 97.88 67 PRO B C 1
ATOM 3293 O O . PRO B 1 67 ? -20.031 -11.18 -5.422 1 97.88 67 PRO B O 1
ATOM 3296 N N . ILE B 1 68 ? -20.156 -11.938 -7.504 1 96.5 68 ILE B N 1
ATOM 3297 C CA . ILE B 1 68 ? -18.984 -12.805 -7.383 1 96.5 68 ILE B CA 1
ATOM 3298 C C . ILE B 1 68 ? -17.734 -11.945 -7.215 1 96.5 68 ILE B C 1
ATOM 3300 O O . ILE B 1 68 ? -16.875 -12.258 -6.391 1 96.5 68 ILE B O 1
ATOM 3304 N N . LEU B 1 69 ? -17.641 -10.906 -8.031 1 97.5 69 LEU B N 1
ATOM 3305 C CA . LEU B 1 69 ? -16.484 -10.016 -7.973 1 97.5 69 LEU B CA 1
ATOM 3306 C C . LEU B 1 69 ? -16.438 -9.258 -6.648 1 97.5 69 LEU B C 1
ATOM 3308 O O . LEU B 1 69 ? -15.375 -9.094 -6.055 1 97.5 69 LEU B O 1
ATOM 3312 N N . LEU B 1 70 ? -17.609 -8.836 -6.164 1 98.38 70 LEU B N 1
ATOM 3313 C CA . LEU B 1 70 ? -17.703 -8.18 -4.867 1 98.38 70 LEU B CA 1
ATOM 3314 C C . LEU B 1 70 ? -17.281 -9.125 -3.746 1 98.38 70 LEU B C 1
ATOM 3316 O O . LEU B 1 70 ? -16.609 -8.711 -2.797 1 98.38 70 LEU B O 1
ATOM 3320 N N . ASP B 1 71 ? -17.672 -10.344 -3.828 1 98.06 71 ASP B N 1
ATOM 3321 C CA . ASP B 1 71 ? -17.297 -11.312 -2.803 1 98.06 71 ASP B CA 1
ATOM 3322 C C . ASP B 1 71 ? -15.781 -11.422 -2.682 1 98.06 71 ASP B C 1
ATOM 3324 O O . ASP B 1 71 ? -15.25 -11.539 -1.577 1 98.06 71 ASP B O 1
ATOM 3328 N N . ARG B 1 72 ? -15.055 -11.469 -3.816 1 97.94 72 ARG B N 1
ATOM 3329 C CA . ARG B 1 72 ? -13.594 -11.531 -3.818 1 97.94 72 ARG B CA 1
ATOM 3330 C C . ARG B 1 72 ? -13 -10.312 -3.121 1 97.94 72 ARG B C 1
ATOM 3332 O O . ARG B 1 72 ? -12.047 -10.438 -2.344 1 97.94 72 ARG B O 1
ATOM 3339 N N . MET B 1 73 ? -13.562 -9.125 -3.359 1 98.38 73 MET B N 1
ATOM 3340 C CA . MET B 1 73 ? -13.156 -7.883 -2.709 1 98.38 73 MET B CA 1
ATOM 3341 C C . MET B 1 73 ? -13.414 -7.941 -1.208 1 98.38 73 MET B C 1
ATOM 3343 O O . MET B 1 73 ? -12.539 -7.617 -0.406 1 98.38 73 MET B O 1
ATOM 3347 N N . LEU B 1 74 ? -14.586 -8.43 -0.862 1 98.62 74 LEU B N 1
ATOM 3348 C CA . LEU B 1 74 ? -15.047 -8.414 0.522 1 98.62 74 LEU B CA 1
ATOM 3349 C C . LEU B 1 74 ? -14.266 -9.414 1.368 1 98.62 74 LEU B C 1
ATOM 3351 O O . LEU B 1 74 ? -14 -9.164 2.547 1 98.62 74 LEU B O 1
ATOM 3355 N N . ARG B 1 75 ? -13.844 -10.547 0.789 1 97.81 75 ARG B N 1
ATOM 3356 C CA . ARG B 1 75 ? -13.023 -11.523 1.495 1 97.81 75 ARG B CA 1
ATOM 3357 C C . ARG B 1 75 ? -11.688 -10.922 1.911 1 97.81 75 ARG B C 1
ATOM 3359 O O . ARG B 1 75 ? -11.211 -11.156 3.023 1 97.81 75 ARG B O 1
ATOM 3366 N N . LEU B 1 76 ? -11.125 -10.172 1.005 1 98.62 76 LEU B N 1
ATOM 3367 C CA . LEU B 1 76 ? -9.875 -9.5 1.337 1 98.62 76 LEU B CA 1
ATOM 3368 C C . LEU B 1 76 ? -10.062 -8.531 2.494 1 98.62 76 LEU B C 1
ATOM 3370 O O . LEU B 1 76 ? -9.297 -8.547 3.459 1 98.62 76 LEU B O 1
ATOM 3374 N N . LEU B 1 77 ? -11.109 -7.676 2.404 1 98.81 77 LEU B N 1
ATOM 3375 C CA . LEU B 1 77 ? -11.352 -6.664 3.426 1 98.81 77 LEU B CA 1
ATOM 3376 C C . LEU B 1 77 ? -11.648 -7.309 4.773 1 98.81 77 LEU B C 1
ATOM 3378 O O . LEU B 1 77 ? -11.242 -6.793 5.816 1 98.81 77 LEU B O 1
ATOM 3382 N N . ALA B 1 78 ? -12.336 -8.43 4.738 1 98.62 78 ALA B N 1
ATOM 3383 C CA . ALA B 1 78 ? -12.617 -9.172 5.969 1 98.62 78 ALA B CA 1
ATOM 3384 C C . ALA B 1 78 ? -11.336 -9.766 6.551 1 98.62 78 ALA B C 1
ATOM 3386 O O . ALA B 1 78 ? -11.148 -9.773 7.77 1 98.62 78 ALA B O 1
ATOM 3387 N N . SER B 1 79 ? -10.469 -10.289 5.688 1 98.31 79 SER B N 1
ATOM 3388 C CA . SER B 1 79 ? -9.227 -10.891 6.16 1 98.31 79 SER B CA 1
ATOM 3389 C C . SER B 1 79 ? -8.344 -9.859 6.848 1 98.31 79 SER B C 1
ATOM 3391 O O . SER B 1 79 ? -7.527 -10.211 7.703 1 98.31 79 SER B O 1
ATOM 3393 N N . TYR B 1 80 ? -8.492 -8.578 6.562 1 98.06 80 TYR B N 1
ATOM 3394 C CA . TYR B 1 80 ? -7.719 -7.504 7.176 1 98.06 80 TYR B CA 1
ATOM 3395 C C . TYR B 1 80 ? -8.508 -6.84 8.297 1 98.06 80 TYR B C 1
ATOM 3397 O O . TYR B 1 80 ? -8.18 -5.727 8.719 1 98.06 80 TYR B O 1
ATOM 3405 N N . ASP B 1 81 ? -9.594 -7.391 8.719 1 97.69 81 ASP B N 1
ATOM 3406 C CA . ASP B 1 81 ? -10.383 -6.977 9.875 1 97.69 81 ASP B CA 1
ATOM 3407 C C . ASP B 1 81 ? -11.055 -5.629 9.625 1 97.69 81 ASP B C 1
ATOM 3409 O O . ASP B 1 81 ? -11.234 -4.84 10.555 1 97.69 81 ASP B O 1
ATOM 3413 N N . ILE B 1 82 ? -11.352 -5.344 8.398 1 98.38 82 ILE B N 1
ATOM 3414 C CA . ILE B 1 82 ? -12.156 -4.172 8.07 1 98.38 82 ILE B CA 1
ATOM 3415 C C . ILE B 1 82 ? -13.641 -4.535 8.125 1 98.38 82 ILE B C 1
ATOM 3417 O O . ILE B 1 82 ? -14.461 -3.729 8.57 1 98.38 82 ILE B O 1
ATOM 3421 N N . LEU B 1 83 ? -13.93 -5.75 7.746 1 98.56 83 LEU B N 1
ATOM 3422 C CA . LEU B 1 83 ? -15.281 -6.281 7.797 1 98.56 83 LEU B CA 1
ATOM 3423 C C . LEU B 1 83 ? -15.336 -7.566 8.609 1 98.56 83 LEU B C 1
ATOM 3425 O O . LEU B 1 83 ? -14.32 -8.242 8.781 1 98.56 83 LEU B O 1
ATOM 3429 N N . ASN B 1 84 ? -16.484 -7.824 9.117 1 97.62 84 ASN B N 1
ATOM 3430 C CA . ASN B 1 84 ? -16.812 -9.156 9.625 1 97.62 84 ASN B CA 1
ATOM 3431 C C . ASN B 1 84 ? -17.328 -10.062 8.516 1 97.62 84 ASN B C 1
ATOM 3433 O O . ASN B 1 84 ? -18 -9.602 7.59 1 97.62 84 ASN B O 1
ATOM 3437 N N . CYS B 1 85 ? -17 -11.32 8.641 1 97.75 85 CYS B N 1
ATOM 3438 C CA . CYS B 1 85 ? -17.516 -12.312 7.699 1 97.75 85 CYS B CA 1
ATOM 3439 C C . CYS B 1 85 ? -18.078 -13.523 8.43 1 97.75 85 CYS B C 1
ATOM 3441 O O . CYS B 1 85 ? -17.453 -14.031 9.375 1 97.75 85 CYS B O 1
ATOM 3443 N N . SER B 1 86 ? -19.234 -13.938 8.125 1 96.31 86 SER B N 1
ATOM 3444 C CA . SER B 1 86 ? -19.828 -15.18 8.617 1 96.31 86 SER B CA 1
ATOM 3445 C C . SER B 1 86 ? -20.281 -16.062 7.465 1 96.31 86 SER B C 1
ATOM 3447 O O . SER B 1 86 ? -20.578 -15.578 6.371 1 96.31 86 SER B O 1
ATOM 3449 N N . LEU B 1 87 ? -20.266 -17.375 7.73 1 95.31 87 LEU B N 1
ATOM 3450 C CA . LEU B 1 87 ? -20.688 -18.344 6.727 1 95.31 87 LEU B CA 1
ATOM 3451 C C . LEU B 1 87 ? -22.094 -18.859 7.02 1 95.31 87 LEU B C 1
ATOM 3453 O O . LEU B 1 87 ? -22.422 -19.141 8.172 1 95.31 87 LEU B O 1
ATOM 3457 N N . VAL B 1 88 ? -22.859 -18.891 5.992 1 93.75 88 VAL B N 1
ATOM 3458 C CA . VAL B 1 88 ? -24.188 -19.484 6.094 1 93.75 88 VAL B CA 1
ATOM 3459 C C . VAL B 1 88 ? -24.375 -20.531 5.008 1 93.75 88 VAL B C 1
ATOM 3461 O O . VAL B 1 88 ? -24.062 -20.297 3.84 1 93.75 88 VAL B O 1
ATOM 3464 N N . THR B 1 89 ? -24.766 -21.656 5.387 1 91.31 89 THR B N 1
ATOM 3465 C CA . THR B 1 89 ? -25.062 -22.703 4.422 1 91.31 89 THR B CA 1
ATOM 3466 C C . THR B 1 89 ? -26.516 -22.625 3.967 1 91.31 89 THR B C 1
ATOM 3468 O O . THR B 1 89 ? -27.438 -22.703 4.785 1 91.31 89 THR B O 1
ATOM 3471 N N . LYS B 1 90 ? -26.625 -22.453 2.67 1 88.38 90 LYS B N 1
ATOM 3472 C CA . LYS B 1 90 ? -27.969 -22.391 2.107 1 88.38 90 LYS B CA 1
ATOM 3473 C C . LYS B 1 90 ? -28.594 -23.781 2.008 1 88.38 90 LYS B C 1
ATOM 3475 O O . LYS B 1 90 ? -27.906 -24.797 2.219 1 88.38 90 LYS B O 1
ATOM 3480 N N . ASP B 1 91 ? -29.859 -23.797 1.697 1 88.62 91 ASP B N 1
ATOM 3481 C CA . ASP B 1 91 ? -30.609 -25.047 1.606 1 88.62 91 ASP B CA 1
ATOM 3482 C C . ASP B 1 91 ? -30.016 -25.953 0.54 1 88.62 91 ASP B C 1
ATOM 3484 O O . ASP B 1 91 ? -30.047 -27.188 0.679 1 88.62 91 ASP B O 1
ATOM 3488 N N . ASN B 1 92 ? -29.453 -25.406 -0.485 1 87.44 92 ASN B N 1
ATOM 3489 C CA . ASN B 1 92 ? -28.891 -26.188 -1.588 1 87.44 92 ASN B CA 1
ATOM 3490 C C . ASN B 1 92 ? -27.484 -26.656 -1.276 1 87.44 92 ASN B C 1
ATOM 3492 O O . ASN B 1 92 ? -26.812 -27.234 -2.137 1 87.44 92 ASN B O 1
ATOM 3496 N N . GLY B 1 93 ? -27.016 -26.344 -0.078 1 84.75 93 GLY B N 1
ATOM 3497 C CA . GLY B 1 93 ? -25.703 -26.828 0.336 1 84.75 93 GLY B CA 1
ATOM 3498 C C . GLY B 1 93 ? -24.594 -25.844 0.008 1 84.75 93 GLY B C 1
ATOM 3499 O O . GLY B 1 93 ? -23.453 -26.047 0.425 1 84.75 93 GLY B O 1
ATOM 3500 N N . LYS B 1 94 ? -25 -24.844 -0.676 1 85.44 94 LYS B N 1
ATOM 3501 C CA . LYS B 1 94 ? -23.984 -23.844 -1.027 1 85.44 94 LYS B CA 1
ATOM 3502 C C . LYS B 1 94 ? -23.688 -22.922 0.147 1 85.44 94 LYS B C 1
ATOM 3504 O O . LYS B 1 94 ? -24.594 -22.516 0.873 1 85.44 94 LYS B O 1
ATOM 3509 N N . VAL B 1 95 ? -22.406 -22.672 0.324 1 89.69 95 VAL B N 1
ATOM 3510 C CA . VAL B 1 95 ? -21.969 -21.812 1.413 1 89.69 95 VAL B CA 1
ATOM 3511 C C . VAL B 1 95 ? -21.891 -20.359 0.922 1 89.69 95 VAL B C 1
ATOM 3513 O O . VAL B 1 95 ? -21.297 -20.094 -0.125 1 89.69 95 VAL B O 1
ATOM 3516 N N . GLU B 1 96 ? -22.562 -19.531 1.615 1 93.56 96 GLU B N 1
ATOM 3517 C CA . GLU B 1 96 ? -22.547 -18.094 1.307 1 93.56 96 GLU B CA 1
ATOM 3518 C C . GLU B 1 96 ? -21.891 -17.297 2.424 1 93.56 96 GLU B C 1
ATOM 3520 O O . GLU B 1 96 ? -21.984 -17.672 3.598 1 93.56 96 GLU B O 1
ATOM 3525 N N . ARG B 1 97 ? -21.172 -16.281 2.043 1 96.56 97 ARG B N 1
ATOM 3526 C CA . ARG B 1 97 ? -20.547 -15.391 3.012 1 96.56 97 ARG B CA 1
ATOM 3527 C C . ARG B 1 97 ? -21.391 -14.133 3.215 1 96.56 97 ARG B C 1
ATOM 3529 O O . ARG B 1 97 ? -21.922 -13.57 2.252 1 96.56 97 ARG B O 1
ATOM 3536 N N . LEU B 1 98 ? -21.547 -13.742 4.457 1 97.75 98 LEU B N 1
ATOM 3537 C CA . LEU B 1 98 ? -22.219 -12.5 4.836 1 97.75 98 LEU B CA 1
ATOM 3538 C C . LEU B 1 98 ? -21.25 -11.539 5.504 1 97.75 98 LEU B C 1
ATOM 3540 O O . LEU B 1 98 ? -20.359 -11.969 6.254 1 97.75 98 LEU B O 1
ATOM 3544 N N . TYR B 1 99 ? -21.484 -10.281 5.23 1 98.25 99 TYR B N 1
ATOM 3545 C CA . TYR B 1 99 ? -20.5 -9.297 5.691 1 98.25 99 TYR B CA 1
ATOM 3546 C C . TYR B 1 99 ? -21.172 -8.203 6.512 1 98.25 99 TYR B C 1
ATOM 3548 O O . TYR B 1 99 ? -22.297 -7.781 6.199 1 98.25 99 TYR B O 1
ATOM 3556 N N . SER B 1 100 ? -20.547 -7.738 7.52 1 98.12 100 SER B N 1
ATOM 3557 C CA . SER B 1 100 ? -20.953 -6.59 8.328 1 98.12 100 SER B CA 1
ATOM 3558 C C . SER B 1 100 ? -19.75 -5.723 8.695 1 98.12 100 SER B C 1
ATOM 3560 O O . SER B 1 100 ? -18.594 -6.117 8.477 1 98.12 100 SER B O 1
ATOM 3562 N N . ALA B 1 101 ? -20.062 -4.566 9.211 1 97.25 101 ALA B N 1
ATOM 3563 C CA . ALA B 1 101 ? -19.016 -3.576 9.438 1 97.25 101 ALA B CA 1
ATOM 3564 C C . ALA B 1 101 ? -18.297 -3.832 10.766 1 97.25 101 ALA B C 1
ATOM 3566 O O . ALA B 1 101 ? -18.938 -4.156 11.773 1 97.25 101 ALA B O 1
ATOM 3567 N N . LYS B 1 102 ? -16.969 -3.783 10.766 1 96.75 102 LYS B N 1
ATOM 3568 C CA . LYS B 1 102 ? -16.203 -3.699 12 1 96.75 102 LYS B CA 1
ATOM 3569 C C . LYS B 1 102 ? -16.047 -2.25 12.453 1 96.75 102 LYS B C 1
ATOM 3571 O O . LYS B 1 102 ? -16.359 -1.323 11.703 1 96.75 102 LYS B O 1
ATOM 3576 N N . PRO B 1 103 ? -15.531 -1.979 13.617 1 95.25 103 PRO B N 1
ATOM 3577 C CA . PRO B 1 103 ? -15.484 -0.628 14.18 1 95.25 103 PRO B CA 1
ATOM 3578 C C . PRO B 1 103 ? -14.703 0.352 13.305 1 95.25 103 PRO B C 1
ATOM 3580 O O . PRO B 1 103 ? -15.031 1.541 13.266 1 95.25 103 PRO B O 1
ATOM 3583 N N . ILE B 1 104 ? -13.781 -0.109 12.578 1 97.06 104 ILE B N 1
ATOM 3584 C CA . ILE B 1 104 ? -12.93 0.779 11.797 1 97.06 104 ILE B CA 1
ATOM 3585 C C . ILE B 1 104 ? -13.742 1.422 10.672 1 97.06 104 ILE B C 1
ATOM 3587 O O . ILE B 1 104 ? -13.383 2.49 10.172 1 97.06 104 ILE B O 1
ATOM 3591 N N . CYS B 1 105 ? -14.828 0.792 10.297 1 96.62 105 CYS B N 1
ATOM 3592 C CA . CYS B 1 105 ? -15.656 1.282 9.195 1 96.62 105 CYS B CA 1
ATOM 3593 C C . CYS B 1 105 ? -16.266 2.635 9.539 1 96.62 105 CYS B C 1
ATOM 3595 O O . CYS B 1 105 ? -16.594 3.418 8.641 1 96.62 105 CYS B O 1
ATOM 3597 N N . LYS B 1 106 ? -16.375 2.953 10.797 1 94.06 106 LYS B N 1
ATOM 3598 C CA . LYS B 1 106 ? -16.875 4.262 11.203 1 94.06 106 LYS B CA 1
ATOM 3599 C C . LYS B 1 106 ? -16.031 5.387 10.617 1 94.06 106 LYS B C 1
ATOM 3601 O O . LYS B 1 106 ? -16.547 6.453 10.289 1 94.06 106 LYS B O 1
ATOM 3606 N N . PHE B 1 107 ? -14.719 5.125 10.422 1 96.44 107 PHE B N 1
ATOM 3607 C CA . PHE B 1 107 ? -13.766 6.125 9.945 1 96.44 107 PHE B CA 1
ATOM 3608 C C . PHE B 1 107 ? -13.609 6.039 8.43 1 96.44 107 PHE B C 1
ATOM 3610 O O . PHE B 1 107 ? -12.852 6.809 7.836 1 96.44 107 PHE B O 1
ATOM 3617 N N . LEU B 1 108 ? -14.352 5.078 7.754 1 97.12 108 LEU B N 1
ATOM 3618 C CA . LEU B 1 108 ? -14.133 4.828 6.332 1 97.12 108 LEU B CA 1
ATOM 3619 C C . LEU B 1 108 ? -15.398 5.102 5.531 1 97.12 108 LEU B C 1
ATOM 3621 O O . LEU B 1 108 ? -15.469 4.789 4.34 1 97.12 108 LEU B O 1
ATOM 3625 N N . THR B 1 109 ? -16.359 5.648 6.164 1 95.06 109 THR B N 1
ATOM 3626 C CA . THR B 1 109 ? -17.578 6 5.441 1 95.06 109 THR B CA 1
ATOM 3627 C C . THR B 1 109 ? -17.469 7.406 4.859 1 95.06 109 THR B C 1
ATOM 3629 O O . THR B 1 109 ? -16.828 8.281 5.453 1 95.06 109 THR B O 1
ATOM 3632 N N . ILE B 1 110 ? -18.016 7.684 3.811 1 88.12 110 ILE B N 1
ATOM 3633 C CA . ILE B 1 110 ? -17.922 8.969 3.121 1 88.12 110 ILE B CA 1
ATOM 3634 C C . ILE B 1 110 ? -19.188 9.781 3.395 1 88.12 110 ILE B C 1
ATOM 3636 O O . ILE B 1 110 ? -19.109 10.984 3.646 1 88.12 110 ILE B O 1
ATOM 3640 N N . ASN B 1 111 ? -20.312 9.219 3.371 1 74.56 111 ASN B N 1
ATOM 3641 C CA . ASN B 1 111 ? -21.594 9.93 3.357 1 74.56 111 ASN B CA 1
ATOM 3642 C C . ASN B 1 111 ? -22.203 10 4.754 1 74.56 111 ASN B C 1
ATOM 3644 O O . ASN B 1 111 ? -23.234 10.664 4.953 1 74.56 111 ASN B O 1
ATOM 3648 N N . GLN B 1 112 ? -21.781 9.367 5.633 1 64.38 112 GLN B N 1
ATOM 3649 C CA . GLN B 1 112 ? -22.562 9.203 6.852 1 64.38 112 GLN B CA 1
ATOM 3650 C C . GLN B 1 112 ? -22.047 10.094 7.973 1 64.38 112 GLN B C 1
ATOM 3652 O O . GLN B 1 112 ? -22.734 10.328 8.961 1 64.38 112 GLN B O 1
ATOM 3657 N N . SER B 1 113 ? -20.781 10.523 7.895 1 63.28 113 SER B N 1
ATOM 3658 C CA . SER B 1 113 ? -20.359 10.938 9.227 1 63.28 113 SER B CA 1
ATOM 3659 C C . SER B 1 113 ? -20.234 12.453 9.328 1 63.28 113 SER B C 1
ATOM 3661 O O . SER B 1 113 ? -19.562 13.078 8.516 1 63.28 113 SER B O 1
ATOM 3663 N N . GLN B 1 114 ? -21.203 13.055 9.977 1 76.19 114 GLN B N 1
ATOM 3664 C CA . GLN B 1 114 ? -21 14.414 10.453 1 76.19 114 GLN B CA 1
ATOM 3665 C C . GLN B 1 114 ? -19.719 14.531 11.273 1 76.19 114 GLN B C 1
ATOM 3667 O O . GLN B 1 114 ? -19.219 15.633 11.508 1 76.19 114 GLN B O 1
ATOM 3672 N N . GLU B 1 115 ? -19.141 13.43 11.562 1 86.06 115 GLU B N 1
ATOM 3673 C CA . GLU B 1 115 ? -17.984 13.406 12.453 1 86.06 115 GLU B CA 1
ATOM 3674 C C . GLU B 1 115 ? -16.688 13.359 11.664 1 86.06 115 GLU B C 1
ATOM 3676 O O . GLU B 1 115 ? -15.594 13.422 12.242 1 86.06 115 GLU B O 1
ATOM 3681 N N . GLY B 1 116 ? -16.781 13.453 10.406 1 91.94 116 GLY B N 1
ATOM 3682 C CA . GLY B 1 116 ? -15.586 13.344 9.594 1 91.94 116 GLY B CA 1
ATOM 3683 C C . GLY B 1 116 ? -15.195 11.906 9.305 1 91.94 116 GLY B C 1
ATOM 3684 O O . GLY B 1 116 ? -15.656 10.984 9.977 1 91.94 116 GLY B O 1
ATOM 3685 N N . SER B 1 117 ? -14.414 11.719 8.273 1 95.12 117 SER B N 1
ATOM 3686 C CA . SER B 1 117 ? -13.992 10.414 7.793 1 95.12 117 SER B CA 1
ATOM 3687 C C . SER B 1 117 ? -12.594 10.469 7.184 1 95.12 117 SER B C 1
ATOM 3689 O O . SER B 1 117 ? -12.172 11.516 6.684 1 95.12 117 SER B O 1
ATOM 3691 N N . VAL B 1 118 ? -11.898 9.367 7.281 1 97.06 118 VAL B N 1
ATOM 3692 C CA . VAL B 1 118 ? -10.562 9.305 6.691 1 97.06 118 VAL B CA 1
ATOM 3693 C C . VAL B 1 118 ? -10.656 8.805 5.254 1 97.06 118 VAL B C 1
ATOM 3695 O O . VAL B 1 118 ? -9.672 8.859 4.504 1 97.06 118 VAL B O 1
ATOM 3698 N N . ALA B 1 119 ? -11.836 8.391 4.797 1 97.62 119 ALA B N 1
ATOM 3699 C CA . ALA B 1 119 ? -12.031 7.805 3.475 1 97.62 119 ALA B CA 1
ATOM 3700 C C . ALA B 1 119 ? -11.602 8.773 2.379 1 97.62 119 ALA B C 1
ATOM 3702 O O . ALA B 1 119 ? -10.852 8.398 1.47 1 97.62 119 ALA B O 1
ATOM 3703 N N . PRO B 1 120 ? -11.977 10.078 2.469 1 97.25 120 PRO B N 1
ATOM 3704 C CA . PRO B 1 120 ? -11.516 10.992 1.418 1 97.25 120 PRO B CA 1
ATOM 3705 C C . PRO B 1 120 ? -10 11.164 1.401 1 97.25 120 PRO B C 1
ATOM 3707 O O . PRO B 1 120 ? -9.406 11.305 0.331 1 97.25 120 PRO B O 1
ATOM 3710 N N . LEU B 1 121 ? -9.398 11.18 2.621 1 97.94 121 LEU B N 1
ATOM 3711 C CA . LEU B 1 121 ? -7.941 11.258 2.68 1 97.94 121 LEU B CA 1
ATOM 3712 C C . LEU B 1 121 ? -7.305 10.039 2.018 1 97.94 121 LEU B C 1
ATOM 3714 O O . LEU B 1 121 ? -6.336 10.164 1.269 1 97.94 121 LEU B O 1
ATOM 3718 N N . PHE B 1 122 ? -7.871 8.867 2.295 1 98.62 122 PHE B N 1
ATOM 3719 C CA . PHE B 1 122 ? -7.438 7.629 1.653 1 98.62 122 PHE B CA 1
ATOM 3720 C C . PHE B 1 122 ? -7.52 7.75 0.136 1 98.62 122 PHE B C 1
ATOM 3722 O O . PHE B 1 122 ? -6.574 7.398 -0.571 1 98.62 122 PHE B O 1
ATOM 3729 N N . LEU B 1 123 ? -8.594 8.258 -0.365 1 98.25 123 LEU B N 1
ATOM 3730 C CA . LEU B 1 123 ? -8.805 8.398 -1.802 1 98.25 123 LEU B CA 1
ATOM 3731 C C . LEU B 1 123 ? -7.82 9.398 -2.402 1 98.25 123 LEU B C 1
ATOM 3733 O O . LEU B 1 123 ? -7.348 9.203 -3.523 1 98.25 123 LEU B O 1
ATOM 3737 N N . LEU B 1 124 ? -7.484 10.43 -1.688 1 98.12 124 LEU B N 1
ATOM 3738 C CA . LEU B 1 124 ? -6.508 11.406 -2.156 1 98.12 124 LEU B CA 1
ATOM 3739 C C . LEU B 1 124 ? -5.137 10.766 -2.328 1 98.12 124 LEU B C 1
ATOM 3741 O O . LEU B 1 124 ? -4.523 10.875 -3.393 1 98.12 124 LEU B O 1
ATOM 3745 N N . HIS B 1 125 ? -4.684 10.031 -1.283 1 98.25 125 HIS B N 1
ATOM 3746 C CA . HIS B 1 125 ? -3.34 9.461 -1.279 1 98.25 125 HIS B CA 1
ATOM 3747 C C . HIS B 1 125 ? -3.188 8.406 -2.375 1 98.25 125 HIS B C 1
ATOM 3749 O O . HIS B 1 125 ? -2.074 8.141 -2.83 1 98.25 125 HIS B O 1
ATOM 3755 N N . HIS B 1 126 ? -4.297 7.824 -2.811 1 98.38 126 HIS B N 1
ATOM 3756 C CA . HIS B 1 126 ? -4.25 6.754 -3.799 1 98.38 126 HIS B CA 1
ATOM 3757 C C . HIS B 1 126 ? -4.82 7.211 -5.137 1 98.38 126 HIS B C 1
ATOM 3759 O O . HIS B 1 126 ? -5.078 6.391 -6.02 1 98.38 126 HIS B O 1
ATOM 3765 N N . ASP B 1 127 ? -5.07 8.555 -5.238 1 98.06 127 ASP B N 1
ATOM 3766 C CA . ASP B 1 127 ? -5.461 9.141 -6.516 1 98.06 127 ASP B CA 1
ATOM 3767 C C . ASP B 1 127 ? -4.312 9.094 -7.52 1 98.06 127 ASP B C 1
ATOM 3769 O O . ASP B 1 127 ? -3.148 9.242 -7.145 1 98.06 127 ASP B O 1
ATOM 3773 N N . GLU B 1 128 ? -4.66 8.938 -8.805 1 96.38 128 GLU B N 1
ATOM 3774 C CA . GLU B 1 128 ? -3.654 8.805 -9.852 1 96.38 128 GLU B CA 1
ATOM 3775 C C . GLU B 1 128 ? -2.688 9.984 -9.844 1 96.38 128 GLU B C 1
ATOM 3777 O O . GLU B 1 128 ? -1.504 9.828 -10.148 1 96.38 128 GLU B O 1
ATOM 3782 N N . VAL B 1 129 ? -3.156 11.164 -9.508 1 97 129 VAL B N 1
ATOM 3783 C CA . VAL B 1 129 ? -2.348 12.375 -9.516 1 97 129 VAL B CA 1
ATOM 3784 C C . VAL B 1 129 ? -1.26 12.281 -8.453 1 97 129 VAL B C 1
ATOM 3786 O O . VAL B 1 129 ? -0.08 12.492 -8.742 1 97 129 VAL B O 1
ATOM 3789 N N . PHE B 1 130 ? -1.576 11.891 -7.211 1 97.38 130 PHE B N 1
ATOM 3790 C CA . PHE B 1 130 ? -0.599 11.797 -6.137 1 97.38 130 PHE B CA 1
ATOM 3791 C C . PHE B 1 130 ? 0.312 10.594 -6.332 1 97.38 130 PHE B C 1
ATOM 3793 O O . PHE B 1 130 ? 1.489 10.633 -5.969 1 97.38 130 PHE B O 1
ATOM 3800 N N . MET B 1 131 ? -0.194 9.547 -6.961 1 97.62 131 MET B N 1
ATOM 3801 C CA . MET B 1 131 ? 0.583 8.32 -7.141 1 97.62 131 MET B CA 1
ATOM 3802 C C . MET B 1 131 ? 1.735 8.547 -8.117 1 97.62 131 MET B C 1
ATOM 3804 O O . MET B 1 131 ? 2.805 7.953 -7.969 1 97.62 131 MET B O 1
ATOM 3808 N N . LYS B 1 132 ? 1.55 9.398 -9.055 1 97.19 132 LYS B N 1
ATOM 3809 C CA . LYS B 1 132 ? 2.543 9.609 -10.102 1 97.19 132 LYS B CA 1
ATOM 3810 C C . LYS B 1 132 ? 3.842 10.164 -9.531 1 97.19 132 LYS B C 1
ATOM 3812 O O . LYS B 1 132 ? 4.93 9.852 -10.016 1 97.19 132 LYS B O 1
ATOM 3817 N N . SER B 1 133 ? 3.773 10.945 -8.445 1 97.06 133 SER B N 1
ATOM 3818 C CA . SER B 1 133 ? 4.949 11.562 -7.848 1 97.06 133 SER B CA 1
ATOM 3819 C C . SER B 1 133 ? 5.902 10.516 -7.281 1 97.06 133 SER B C 1
ATOM 3821 O O . SER B 1 133 ? 7.121 10.711 -7.289 1 97.06 133 SER B O 1
ATOM 3823 N N . TRP B 1 134 ? 5.379 9.406 -6.828 1 97.75 134 TRP B N 1
ATOM 3824 C CA . TRP B 1 134 ? 6.188 8.367 -6.195 1 97.75 134 TRP B CA 1
ATOM 3825 C C . TRP B 1 134 ? 7.184 7.777 -7.188 1 97.75 134 TRP B C 1
ATOM 3827 O O . TRP B 1 134 ? 8.25 7.305 -6.797 1 97.75 134 TRP B O 1
ATOM 3837 N N . TYR B 1 135 ? 6.887 7.84 -8.469 1 97.62 135 TYR B N 1
ATOM 3838 C CA . TYR B 1 135 ? 7.766 7.273 -9.484 1 97.62 135 TYR B CA 1
ATOM 3839 C C . TYR B 1 135 ? 8.93 8.211 -9.789 1 97.62 135 TYR B C 1
ATOM 3841 O O . TYR B 1 135 ? 9.82 7.879 -10.57 1 97.62 135 TYR B O 1
ATOM 3849 N N . HIS B 1 136 ? 8.969 9.359 -9.133 1 97.56 136 HIS B N 1
ATOM 3850 C CA . HIS B 1 136 ? 10.086 10.289 -9.219 1 97.56 136 HIS B CA 1
ATOM 3851 C C . HIS B 1 136 ? 10.82 10.391 -7.883 1 97.56 136 HIS B C 1
ATOM 3853 O O . HIS B 1 136 ? 11.641 11.289 -7.691 1 97.56 136 HIS B O 1
ATOM 3859 N N . PHE B 1 137 ? 10.508 9.5 -6.977 1 97.75 137 PHE B N 1
ATOM 3860 C CA . PHE B 1 137 ? 11.086 9.523 -5.641 1 97.75 137 PHE B CA 1
ATOM 3861 C C . PHE B 1 137 ? 12.594 9.281 -5.695 1 97.75 137 PHE B C 1
ATOM 3863 O O . PHE B 1 137 ? 13.359 9.93 -4.984 1 97.75 137 PHE B O 1
ATOM 3870 N N . ASN B 1 138 ? 13.062 8.367 -6.555 1 97.69 138 ASN B N 1
ATOM 3871 C CA . ASN B 1 138 ? 14.484 8.117 -6.742 1 97.69 138 ASN B CA 1
ATOM 3872 C C . ASN B 1 138 ? 15.227 9.367 -7.211 1 97.69 138 ASN B C 1
ATOM 3874 O O . ASN B 1 138 ? 16.344 9.633 -6.77 1 97.69 138 ASN B O 1
ATOM 3878 N N . ASP B 1 139 ? 14.555 10.062 -8.094 1 97.06 139 ASP B N 1
ATOM 3879 C CA . ASP B 1 139 ? 15.148 11.289 -8.625 1 97.06 139 ASP B CA 1
ATOM 3880 C C . ASP B 1 139 ? 15.438 12.281 -7.504 1 97.06 139 ASP B C 1
ATOM 3882 O O . ASP B 1 139 ? 16.484 12.938 -7.5 1 97.06 139 ASP B O 1
ATOM 3886 N N . ALA B 1 140 ? 14.477 12.391 -6.621 1 95.88 140 ALA B N 1
ATOM 3887 C CA . ALA B 1 140 ? 14.641 13.305 -5.5 1 95.88 140 ALA B CA 1
ATOM 3888 C C . ALA B 1 140 ? 15.859 12.938 -4.656 1 95.88 140 ALA B C 1
ATOM 3890 O O . ALA B 1 140 ? 16.594 13.812 -4.191 1 95.88 140 ALA B O 1
ATOM 3891 N N . ILE B 1 141 ? 16.109 11.664 -4.453 1 97.06 141 ILE B N 1
ATOM 3892 C CA . ILE B 1 141 ? 17.219 11.195 -3.631 1 97.06 141 ILE B CA 1
ATOM 3893 C C . ILE B 1 141 ? 18.531 11.391 -4.375 1 97.06 141 ILE B C 1
ATOM 3895 O O . ILE B 1 141 ? 19.5 11.891 -3.809 1 97.06 141 ILE B O 1
ATOM 3899 N N . LEU B 1 142 ? 18.578 11.07 -5.645 1 97.88 142 LEU B N 1
ATOM 3900 C CA . LEU B 1 142 ? 19.812 11.039 -6.426 1 97.88 142 LEU B CA 1
ATOM 3901 C C . LEU B 1 142 ? 20.203 12.438 -6.871 1 97.88 142 LEU B C 1
ATOM 3903 O O . LEU B 1 142 ? 21.391 12.766 -6.941 1 97.88 142 LEU B O 1
ATOM 3907 N N . GLU B 1 143 ? 19.172 13.305 -7.156 1 97 143 GLU B N 1
ATOM 3908 C CA . GLU B 1 143 ? 19.469 14.57 -7.82 1 97 143 GLU B CA 1
ATOM 3909 C C . GLU B 1 143 ? 18.875 15.742 -7.039 1 97 143 GLU B C 1
ATOM 3911 O O . GLU B 1 143 ? 19.281 16.891 -7.25 1 97 143 GLU B O 1
ATOM 3916 N N . GLY B 1 144 ? 18.016 15.477 -6.195 1 94.88 144 GLY B N 1
ATOM 3917 C CA . GLY B 1 144 ? 17.312 16.547 -5.516 1 94.88 144 GLY B CA 1
ATOM 3918 C C . GLY B 1 144 ? 16.031 16.953 -6.215 1 94.88 144 GLY B C 1
ATOM 3919 O O . GLY B 1 144 ? 15.562 16.25 -7.113 1 94.88 144 GLY B O 1
ATOM 3920 N N . GLY B 1 145 ? 15.422 17.938 -5.633 1 93.38 145 GLY B N 1
ATOM 3921 C CA . GLY B 1 145 ? 14.164 18.422 -6.188 1 93.38 145 GLY B CA 1
ATOM 3922 C C . GLY B 1 145 ? 12.945 17.797 -5.535 1 93.38 145 GLY B C 1
ATOM 3923 O O . GLY B 1 145 ? 13.062 17.109 -4.52 1 93.38 145 GLY B O 1
ATOM 3924 N N . ILE B 1 146 ? 11.742 18.188 -6.156 1 94.62 146 ILE B N 1
ATOM 3925 C CA . ILE B 1 146 ? 10.445 17.766 -5.633 1 94.62 146 ILE B CA 1
ATOM 3926 C C . ILE B 1 146 ? 9.789 16.797 -6.602 1 94.62 146 ILE B C 1
ATOM 3928 O O . ILE B 1 146 ? 9.492 17.141 -7.746 1 94.62 146 ILE B O 1
ATOM 3932 N N . PRO B 1 147 ? 9.508 15.57 -6.125 1 97.31 147 PRO B N 1
ATOM 3933 C CA . PRO B 1 147 ? 8.953 14.562 -7.023 1 97.31 147 PRO B CA 1
ATOM 3934 C C . PRO B 1 147 ? 7.68 15.031 -7.727 1 97.31 147 PRO B C 1
ATOM 3936 O O . PRO B 1 147 ? 7.523 14.82 -8.93 1 97.31 147 PRO B O 1
ATOM 3939 N N . PHE B 1 148 ? 6.82 15.703 -7.016 1 97.62 148 PHE B N 1
ATOM 3940 C CA . PHE B 1 148 ? 5.586 16.172 -7.633 1 97.62 148 PHE B CA 1
ATOM 3941 C C . PHE B 1 148 ? 5.891 17.172 -8.75 1 97.62 148 PHE B C 1
ATOM 3943 O O . PHE B 1 148 ? 5.266 17.125 -9.812 1 97.62 148 PHE B O 1
ATOM 3950 N N . ASN B 1 149 ? 6.84 18.047 -8.531 1 96.88 149 ASN B N 1
ATOM 3951 C CA . ASN B 1 149 ? 7.242 19 -9.562 1 96.88 149 ASN B CA 1
ATOM 3952 C C . ASN B 1 149 ? 7.797 18.281 -10.789 1 96.88 149 ASN B C 1
ATOM 3954 O O . ASN B 1 149 ? 7.59 18.719 -11.922 1 96.88 149 ASN B O 1
ATOM 3958 N N . ARG B 1 150 ? 8.523 17.281 -10.578 1 96.5 150 ARG B N 1
ATOM 3959 C CA . ARG B 1 150 ? 9.07 16.516 -11.688 1 96.5 150 ARG B CA 1
ATOM 3960 C C . ARG B 1 150 ? 7.961 15.867 -12.508 1 96.5 150 ARG B C 1
ATOM 3962 O O . ARG B 1 150 ? 8.062 15.766 -13.727 1 96.5 150 ARG B O 1
ATOM 3969 N N . ALA B 1 151 ? 6.934 15.461 -11.812 1 96.75 151 ALA B N 1
ATOM 3970 C CA . ALA B 1 151 ? 5.832 14.766 -12.469 1 96.75 151 ALA B CA 1
ATOM 3971 C C . ALA B 1 151 ? 4.965 15.734 -13.266 1 96.75 151 ALA B C 1
ATOM 3973 O O . ALA B 1 151 ? 4.488 15.406 -14.352 1 96.75 151 ALA B O 1
ATOM 3974 N N . TYR B 1 152 ? 4.789 16.984 -12.773 1 97.12 152 TYR B N 1
ATOM 3975 C CA . TYR B 1 152 ? 3.723 17.812 -13.344 1 97.12 152 TYR B CA 1
ATOM 3976 C C . TYR B 1 152 ? 4.242 19.172 -13.75 1 97.12 152 TYR B C 1
ATOM 3978 O O . TYR B 1 152 ? 3.523 19.969 -14.375 1 97.12 152 TYR B O 1
ATOM 3986 N N . GLY B 1 153 ? 5.457 19.547 -13.328 1 96.06 153 GLY B N 1
ATOM 3987 C CA . GLY B 1 153 ? 6.039 20.828 -13.703 1 96.06 153 GLY B CA 1
ATOM 3988 C C . GLY B 1 153 ? 5.559 21.984 -12.836 1 96.06 153 GLY B C 1
ATOM 3989 O O . GLY B 1 153 ? 5.824 23.141 -13.141 1 96.06 153 GLY B O 1
ATOM 3990 N N . MET B 1 154 ? 4.805 21.703 -11.828 1 94.56 154 MET B N 1
ATOM 3991 C CA . MET B 1 154 ? 4.297 22.688 -10.867 1 94.56 154 MET B CA 1
ATOM 3992 C C . MET B 1 154 ? 4.16 22.062 -9.484 1 94.56 154 MET B C 1
ATOM 3994 O O . MET B 1 154 ? 4.328 20.844 -9.328 1 94.56 154 MET B O 1
ATOM 3998 N N . THR B 1 155 ? 3.861 22.875 -8.5 1 92 155 THR B N 1
ATOM 3999 C CA . THR B 1 155 ? 3.779 22.375 -7.133 1 92 155 THR B CA 1
ATOM 4000 C C . THR B 1 155 ? 2.43 21.703 -6.879 1 92 155 THR B C 1
ATOM 4002 O O . THR B 1 155 ? 1.468 21.953 -7.609 1 92 155 THR B O 1
ATOM 4005 N N . ALA B 1 156 ? 2.381 20.906 -5.82 1 92 156 ALA B N 1
ATOM 4006 C CA . ALA B 1 156 ? 1.155 20.234 -5.41 1 92 156 ALA B CA 1
ATOM 4007 C C . ALA B 1 156 ? 0.075 21.234 -5.012 1 92 156 ALA B C 1
ATOM 4009 O O . ALA B 1 156 ? -1.116 20.906 -5.043 1 92 156 ALA B O 1
ATOM 4010 N N . PHE B 1 157 ? 0.445 22.453 -4.648 1 88.38 157 PHE B N 1
ATOM 4011 C CA . PHE B 1 157 ? -0.514 23.453 -4.211 1 88.38 157 PHE B CA 1
ATOM 4012 C C . PHE B 1 157 ? -1.039 24.25 -5.402 1 88.38 157 PHE B C 1
ATOM 4014 O O . PHE B 1 157 ? -2.123 24.844 -5.332 1 88.38 157 PHE B O 1
ATOM 4021 N N . GLU B 1 158 ? -0.312 24.281 -6.496 1 89.5 158 GLU B N 1
ATOM 4022 C CA . GLU B 1 158 ? -0.727 24.953 -7.723 1 89.5 158 GLU B CA 1
ATOM 4023 C C . GLU B 1 158 ? -1.591 24.047 -8.594 1 89.5 158 GLU B C 1
ATOM 4025 O O . GLU B 1 158 ? -2.51 24.516 -9.266 1 89.5 158 GLU B O 1
ATOM 4030 N N . TYR B 1 159 ? -1.326 22.781 -8.539 1 93.94 159 TYR B N 1
ATOM 4031 C CA . TYR B 1 159 ? -1.906 21.812 -9.461 1 93.94 159 TYR B CA 1
ATOM 4032 C C . TYR B 1 159 ? -3.426 21.781 -9.336 1 93.94 159 TYR B C 1
ATOM 4034 O O . TYR B 1 159 ? -4.133 21.719 -10.344 1 93.94 159 TYR B O 1
ATOM 4042 N N . PRO B 1 160 ? -3.984 21.906 -8.148 1 92 160 PRO B N 1
ATOM 4043 C CA . PRO B 1 160 ? -5.445 21.875 -8.039 1 92 160 PRO B CA 1
ATOM 4044 C C . PRO B 1 160 ? -6.117 22.984 -8.852 1 92 160 PRO B C 1
ATOM 4046 O O . PRO B 1 160 ? -7.238 22.797 -9.336 1 92 160 PRO B O 1
ATOM 4049 N N . GLY B 1 161 ? -5.453 24.047 -9.008 1 90.5 161 GLY B N 1
ATOM 4050 C CA . GLY B 1 161 ? -5.992 25.125 -9.805 1 90.5 161 GLY B CA 1
ATOM 4051 C C . GLY B 1 161 ? -6.18 24.766 -11.266 1 90.5 161 GLY B C 1
ATOM 4052 O O . GLY B 1 161 ? -6.977 25.375 -11.969 1 90.5 161 GLY B O 1
ATOM 4053 N N . THR B 1 162 ? -5.488 23.734 -11.781 1 93.88 162 THR B N 1
ATOM 4054 C CA . THR B 1 162 ? -5.523 23.359 -13.188 1 93.88 162 THR B CA 1
ATOM 4055 C C . THR B 1 162 ? -6.371 22.094 -13.383 1 93.88 162 THR B C 1
ATOM 4057 O O . THR B 1 162 ? -6.625 21.688 -14.516 1 93.88 162 THR B O 1
ATOM 4060 N N . ASP B 1 163 ? -6.777 21.516 -12.344 1 95 163 ASP B N 1
ATOM 4061 C CA . ASP B 1 163 ? -7.508 20.25 -12.344 1 95 163 ASP B CA 1
ATOM 4062 C C . ASP B 1 163 ? -8.648 20.266 -11.328 1 95 163 ASP B C 1
ATOM 4064 O O . ASP B 1 163 ? -8.469 19.859 -10.18 1 95 163 ASP B O 1
ATOM 4068 N N . GLN B 1 164 ? -9.828 20.578 -11.75 1 93.69 164 GLN B N 1
ATOM 4069 C CA . GLN B 1 164 ? -10.977 20.781 -10.867 1 93.69 164 GLN B CA 1
ATOM 4070 C C . GLN B 1 164 ? -11.359 19.484 -10.164 1 93.69 164 GLN B C 1
ATOM 4072 O O . GLN B 1 164 ? -11.766 19.5 -9 1 93.69 164 GLN B O 1
ATOM 4077 N N . ARG B 1 165 ? -11.25 18.406 -10.914 1 95.88 165 ARG B N 1
ATOM 4078 C CA . ARG B 1 165 ? -11.555 17.109 -10.297 1 95.88 165 ARG B CA 1
ATOM 4079 C C . ARG B 1 165 ? -10.641 16.844 -9.102 1 95.88 165 ARG B C 1
ATOM 4081 O O . ARG B 1 165 ? -11.117 16.5 -8.016 1 95.88 165 ARG B O 1
ATOM 4088 N N . PHE B 1 166 ? -9.398 17.047 -9.336 1 96.25 166 PHE B N 1
ATOM 4089 C CA . PHE B 1 166 ? -8.43 16.797 -8.273 1 96.25 166 PHE B CA 1
ATOM 4090 C C . PHE B 1 166 ? -8.602 17.781 -7.133 1 96.25 166 PHE B C 1
ATOM 4092 O O . PHE B 1 166 ? -8.422 17.438 -5.965 1 96.25 166 PHE B O 1
ATOM 4099 N N . ASN B 1 167 ? -8.914 19.016 -7.469 1 93.94 167 ASN B N 1
ATOM 4100 C CA . ASN B 1 167 ? -9.188 20.016 -6.449 1 93.94 167 ASN B CA 1
ATOM 4101 C C . ASN B 1 167 ? -10.289 19.562 -5.496 1 93.94 167 ASN B C 1
ATOM 4103 O O . ASN B 1 167 ? -10.195 19.781 -4.285 1 93.94 167 ASN B O 1
ATOM 4107 N N . ARG B 1 168 ? -11.32 18.984 -6.035 1 93.62 168 ARG B N 1
ATOM 4108 C CA . ARG B 1 168 ? -12.422 18.484 -5.219 1 93.62 168 ARG B CA 1
ATOM 4109 C C . ARG B 1 168 ? -11.953 17.344 -4.312 1 93.62 168 ARG B C 1
ATOM 4111 O O . ARG B 1 168 ? -12.312 17.297 -3.135 1 93.62 168 ARG B O 1
ATOM 4118 N N . VAL B 1 169 ? -11.195 16.438 -4.906 1 95.62 169 VAL B N 1
ATOM 4119 C CA . VAL B 1 169 ? -10.656 15.32 -4.141 1 95.62 169 VAL B CA 1
ATOM 4120 C C . VAL B 1 169 ? -9.82 15.836 -2.979 1 95.62 169 VAL B C 1
ATOM 4122 O O . VAL B 1 169 ? -9.969 15.383 -1.843 1 95.62 169 VAL B O 1
ATOM 4125 N N . PHE B 1 170 ? -8.977 16.812 -3.264 1 95.38 170 PHE B N 1
ATOM 4126 C CA . PHE B 1 170 ? -8.078 17.391 -2.27 1 95.38 170 PHE B CA 1
ATOM 4127 C C . PHE B 1 170 ? -8.867 18.062 -1.152 1 95.38 170 PHE B C 1
ATOM 4129 O O . PHE B 1 170 ? -8.641 17.797 0.028 1 95.38 170 PHE B O 1
ATOM 4136 N N . ASN B 1 171 ? -9.781 18.875 -1.483 1 92.5 171 ASN B N 1
ATOM 4137 C CA . ASN B 1 171 ? -10.555 19.641 -0.509 1 92.5 171 ASN B CA 1
ATOM 4138 C C . ASN B 1 171 ? -11.422 18.719 0.355 1 92.5 171 ASN B C 1
ATOM 4140 O O . ASN B 1 171 ? -11.586 18.969 1.553 1 92.5 171 ASN B O 1
ATOM 4144 N N . GLN B 1 172 ? -11.984 17.703 -0.273 1 93.69 172 GLN B N 1
ATOM 4145 C CA . GLN B 1 172 ? -12.781 16.75 0.492 1 93.69 172 GLN B CA 1
ATOM 4146 C C . GLN B 1 172 ? -11.922 16.031 1.522 1 93.69 172 GLN B C 1
ATOM 4148 O O . GLN B 1 172 ? -12.359 15.789 2.65 1 93.69 172 GLN B O 1
ATOM 4153 N N . ALA B 1 173 ? -10.766 15.688 1.099 1 96.19 173 ALA B N 1
ATOM 4154 C CA . ALA B 1 173 ? -9.836 15.008 1.995 1 96.19 173 ALA B CA 1
ATOM 4155 C C . ALA B 1 173 ? -9.469 15.891 3.186 1 96.19 173 ALA B C 1
ATOM 4157 O O . ALA B 1 173 ? -9.578 15.469 4.336 1 96.19 173 ALA B O 1
ATOM 4158 N N . MET B 1 174 ? -9.062 17.125 2.932 1 94.94 174 MET B N 1
ATOM 4159 C CA . MET B 1 174 ? -8.633 18.031 3.992 1 94.94 174 MET B CA 1
ATOM 4160 C C . MET B 1 174 ? -9.789 18.391 4.914 1 94.94 174 MET B C 1
ATOM 4162 O O . MET B 1 174 ? -9.633 18.422 6.137 1 94.94 174 MET B O 1
ATOM 4166 N N . SER B 1 175 ? -10.953 18.594 4.32 1 93.94 175 SER B N 1
ATOM 4167 C CA . SER B 1 175 ? -12.133 18.969 5.098 1 93.94 175 SER B CA 1
ATOM 4168 C C . SER B 1 175 ? -12.539 17.859 6.059 1 93.94 175 SER B C 1
ATOM 4170 O O . SER B 1 175 ? -12.82 18.125 7.23 1 93.94 175 SER B O 1
ATOM 4172 N N . ASN B 1 176 ? -12.586 16.672 5.543 1 95.69 176 ASN B N 1
ATOM 4173 C CA . ASN B 1 176 ? -13 15.555 6.379 1 95.69 176 ASN B CA 1
ATOM 4174 C C . ASN B 1 176 ? -11.961 15.234 7.453 1 95.69 176 ASN B C 1
ATOM 4176 O O . ASN B 1 176 ? -12.312 14.969 8.602 1 95.69 176 ASN B O 1
ATOM 4180 N N . HIS B 1 177 ? -10.742 15.242 7.082 1 95.81 177 HIS B N 1
ATOM 4181 C CA . HIS B 1 177 ? -9.703 15.016 8.078 1 95.81 177 HIS B CA 1
ATOM 4182 C C . HIS B 1 177 ? -9.742 16.078 9.172 1 95.81 177 HIS B C 1
ATOM 4184 O O . HIS B 1 177 ? -9.648 15.766 10.359 1 95.81 177 HIS B O 1
ATOM 4190 N N . THR B 1 178 ? -9.883 17.297 8.734 1 96.38 178 THR B N 1
ATOM 4191 C CA . THR B 1 178 ? -9.977 18.406 9.672 1 96.38 178 THR B CA 1
ATOM 4192 C C . THR B 1 178 ? -11.164 18.219 10.609 1 96.38 178 THR B C 1
ATOM 4194 O O . THR B 1 178 ? -11.039 18.391 11.828 1 96.38 178 THR B O 1
ATOM 4197 N N . THR B 1 179 ? -12.273 17.891 10.039 1 96 179 THR B N 1
ATOM 4198 C CA . THR B 1 179 ? -13.469 17.672 10.844 1 96 179 THR B CA 1
ATOM 4199 C C . THR B 1 179 ? -13.227 16.594 11.898 1 96 179 THR B C 1
ATOM 4201 O O . THR B 1 179 ? -13.523 16.797 13.078 1 96 179 THR B O 1
ATOM 4204 N N . LEU B 1 180 ? -12.672 15.516 11.484 1 95.19 180 LEU B N 1
ATOM 4205 C CA . LEU B 1 180 ? -12.398 14.391 12.367 1 95.19 180 LEU B CA 1
ATOM 4206 C C . LEU B 1 180 ? -11.484 14.812 13.516 1 95.19 180 LEU B C 1
ATOM 4208 O O . LEU B 1 180 ? -11.781 14.539 14.68 1 95.19 180 LEU B O 1
ATOM 4212 N N . ILE B 1 181 ? -10.43 15.492 13.219 1 96.56 181 ILE B N 1
ATOM 4213 C CA . ILE B 1 181 ? -9.391 15.844 14.188 1 96.56 181 ILE B CA 1
ATOM 4214 C C . ILE B 1 181 ? -9.898 16.953 15.102 1 96.56 181 ILE B C 1
ATOM 4216 O O . ILE B 1 181 ? -9.758 16.875 16.328 1 96.56 181 ILE B O 1
ATOM 4220 N N . MET B 1 182 ? -10.523 17.984 14.523 1 96.88 182 MET B N 1
ATOM 4221 C CA . MET B 1 182 ? -10.914 19.172 15.281 1 96.88 182 MET B CA 1
ATOM 4222 C C . MET B 1 182 ? -12.031 18.844 16.266 1 96.88 182 MET B C 1
ATOM 4224 O O . MET B 1 182 ? -12.078 19.391 17.359 1 96.88 182 MET B O 1
ATOM 4228 N N . LYS B 1 183 ? -12.914 18.016 15.867 1 94.75 183 LYS B N 1
ATOM 4229 C CA . LYS B 1 183 ? -13.984 17.641 16.797 1 94.75 183 LYS B CA 1
ATOM 4230 C C . LYS B 1 183 ? -13.414 16.984 18.047 1 94.75 183 LYS B C 1
ATOM 4232 O O . LYS B 1 183 ? -13.867 17.25 19.156 1 94.75 183 LYS B O 1
ATOM 4237 N N . LYS B 1 184 ? -12.43 16.172 17.812 1 94.56 184 LYS B N 1
ATOM 4238 C CA . LYS B 1 184 ? -11.797 15.523 18.953 1 94.56 184 LYS B CA 1
ATOM 4239 C C . LYS B 1 184 ? -10.953 16.5 19.766 1 94.56 184 LYS B C 1
ATOM 4241 O O . LYS B 1 184 ? -10.961 16.469 21 1 94.56 184 LYS B O 1
ATOM 4246 N N . ILE B 1 185 ? -10.227 17.344 19.109 1 96.75 185 ILE B N 1
ATOM 4247 C CA . ILE B 1 185 ? -9.375 18.328 19.766 1 96.75 185 ILE B CA 1
ATOM 4248 C C . ILE B 1 185 ? -10.234 19.266 20.625 1 96.75 185 ILE B C 1
ATOM 4250 O O . ILE B 1 185 ? -9.859 19.594 21.75 1 96.75 185 ILE B O 1
ATOM 4254 N N . LEU B 1 186 ? -11.391 19.688 20.141 1 96.81 186 LEU B N 1
ATOM 4255 C CA . LEU B 1 186 ? -12.234 20.656 20.828 1 96.81 186 LEU B CA 1
ATOM 4256 C C . LEU B 1 186 ? -12.828 20.047 22.094 1 96.81 186 LEU B C 1
ATOM 4258 O O . LEU B 1 186 ? -13.328 20.781 22.969 1 96.81 186 LEU B O 1
ATOM 4262 N N . ASP B 1 187 ? -12.781 18.719 22.203 1 94.06 187 ASP B N 1
ATOM 4263 C CA . ASP B 1 187 ? -13.258 18.047 23.406 1 94.06 187 ASP B CA 1
ATOM 4264 C C . ASP B 1 187 ? -12.258 18.219 24.562 1 94.06 187 ASP B C 1
ATOM 4266 O O . ASP B 1 187 ? -12.633 18.156 25.734 1 94.06 187 ASP B O 1
ATOM 4270 N N . VAL B 1 188 ? -11.023 18.469 24.203 1 94.62 188 VAL B N 1
ATOM 4271 C CA . VAL B 1 188 ? -10.023 18.359 25.266 1 94.62 188 VAL B CA 1
ATOM 4272 C C . VAL B 1 188 ? -9.18 19.625 25.312 1 94.62 188 VAL B C 1
ATOM 4274 O O . VAL B 1 188 ? -8.516 19.906 26.312 1 94.62 188 VAL B O 1
ATOM 4277 N N . TYR B 1 189 ? -9.156 20.359 24.297 1 97.5 189 TYR B N 1
ATOM 4278 C CA . TYR B 1 189 ? -8.328 21.562 24.203 1 97.5 189 TYR B CA 1
ATOM 4279 C C . TYR B 1 189 ? -9.141 22.812 24.531 1 97.5 189 TYR B C 1
ATOM 4281 O O . TYR B 1 189 ? -10.211 23.031 23.953 1 97.5 189 TYR B O 1
ATOM 4289 N N . LYS B 1 190 ? -8.617 23.703 25.375 1 96.88 190 LYS B N 1
ATOM 4290 C CA . LYS B 1 190 ? -9.367 24.875 25.844 1 96.88 190 LYS B CA 1
ATOM 4291 C C . LYS B 1 190 ? -8.656 26.172 25.469 1 96.88 190 LYS B C 1
ATOM 4293 O O . LYS B 1 190 ? -9.039 27.25 25.922 1 96.88 190 LYS B O 1
ATOM 4298 N N . GLY B 1 191 ? -7.723 26.094 24.609 1 96.94 191 GLY B N 1
ATOM 4299 C CA . GLY B 1 191 ? -6.887 27.234 24.312 1 96.94 191 GLY B CA 1
ATOM 4300 C C . GLY B 1 191 ? -7.59 28.281 23.469 1 96.94 191 GLY B C 1
ATOM 4301 O O . GLY B 1 191 ? -7.078 29.391 23.281 1 96.94 191 GLY B O 1
ATOM 4302 N N . PHE B 1 192 ? -8.781 28.016 23.047 1 98.06 192 PHE B N 1
ATOM 4303 C CA . PHE B 1 192 ? -9.523 28.984 22.25 1 98.06 192 PHE B CA 1
ATOM 4304 C C . PHE B 1 192 ? -10.352 29.906 23.141 1 98.06 192 PHE B C 1
ATOM 4306 O O . PHE B 1 192 ? -10.852 30.922 22.688 1 98.06 192 PHE B O 1
ATOM 4313 N N . GLU B 1 193 ? -10.523 29.516 24.359 1 96.81 193 GLU B N 1
ATOM 4314 C CA . GLU B 1 193 ? -11.359 30.281 25.281 1 96.81 193 GLU B CA 1
ATOM 4315 C C . GLU B 1 193 ? -10.812 31.688 25.469 1 96.81 193 GLU B C 1
ATOM 4317 O O . GLU B 1 193 ? -9.602 31.875 25.609 1 96.81 193 GLU B O 1
ATOM 4322 N N . GLY B 1 194 ? -11.703 32.625 25.391 1 95.62 194 GLY B N 1
ATOM 4323 C CA . GLY B 1 194 ? -11.344 34 25.703 1 95.62 194 GLY B CA 1
ATOM 4324 C C . GLY B 1 194 ? -10.781 34.75 24.516 1 95.62 194 GLY B C 1
ATOM 4325 O O . GLY B 1 194 ? -10.523 35.969 24.594 1 95.62 194 GLY B O 1
ATOM 4326 N N . LEU B 1 195 ? -10.578 34.094 23.391 1 97.44 195 LEU B N 1
ATOM 4327 C CA . LEU B 1 195 ? -10.07 34.75 22.203 1 97.44 195 LEU B CA 1
ATOM 4328 C C . LEU B 1 195 ? -11.172 35.562 21.531 1 97.44 195 LEU B C 1
ATOM 4330 O O . LEU B 1 195 ? -12.336 35.156 21.516 1 97.44 195 LEU B O 1
ATOM 4334 N N . ASN B 1 196 ? -10.805 36.75 21.016 1 98 196 ASN B N 1
ATOM 4335 C CA . ASN B 1 196 ? -11.734 37.562 20.25 1 98 196 ASN B CA 1
ATOM 4336 C C . ASN B 1 196 ? -11.547 37.344 18.734 1 98 196 ASN B C 1
ATOM 4338 O O . ASN B 1 196 ? -12.523 37.156 18.016 1 98 196 ASN B O 1
ATOM 4342 N N . VAL B 1 197 ? -10.344 37.406 18.281 1 98.56 197 VAL B N 1
ATOM 4343 C CA . VAL B 1 197 ? -10.031 37.25 16.875 1 98.56 197 VAL B CA 1
ATOM 4344 C C . VAL B 1 197 ? -9.039 36.094 16.688 1 98.56 197 VAL B C 1
ATOM 4346 O O . VAL B 1 197 ? -7.957 36.125 17.281 1 98.56 197 VAL B O 1
ATOM 4349 N N . LEU B 1 198 ? -9.406 35.125 15.938 1 98.75 198 LEU B N 1
ATOM 4350 C CA . LEU B 1 198 ? -8.562 33.969 15.609 1 98.75 198 LEU B CA 1
ATOM 4351 C C . LEU B 1 198 ? -8.266 33.938 14.109 1 98.75 198 LEU B C 1
ATOM 4353 O O . LEU B 1 198 ? -9.188 33.969 13.289 1 98.75 198 LEU B O 1
ATOM 4357 N N . VAL B 1 199 ? -6.965 33.906 13.766 1 98.81 199 VAL B N 1
ATOM 4358 C CA . VAL B 1 199 ? -6.559 33.812 12.367 1 98.81 199 VAL B CA 1
ATOM 4359 C C . VAL B 1 199 ? -6.117 32.406 12.047 1 98.81 199 VAL B C 1
ATOM 4361 O O . VAL B 1 199 ? -5.234 31.859 12.711 1 98.81 199 VAL B O 1
ATOM 4364 N N . ASP B 1 200 ? -6.785 31.797 11.125 1 98.69 200 ASP B N 1
ATOM 4365 C CA . ASP B 1 200 ? -6.379 30.484 10.602 1 98.69 200 ASP B CA 1
ATOM 4366 C C . ASP B 1 200 ? -5.523 30.641 9.352 1 98.69 200 ASP B C 1
ATOM 4368 O O . ASP B 1 200 ? -6.043 30.906 8.266 1 98.69 200 ASP B O 1
ATOM 4372 N N . VAL B 1 201 ? -4.211 30.5 9.531 1 98.44 201 VAL B N 1
ATOM 4373 C CA . VAL B 1 201 ? -3.27 30.656 8.422 1 98.44 201 VAL B CA 1
ATOM 4374 C C . VAL B 1 201 ? -3.191 29.344 7.629 1 98.44 201 VAL B C 1
ATOM 4376 O O . VAL B 1 201 ? -2.947 28.281 8.195 1 98.44 201 VAL B O 1
ATOM 4379 N N . GLY B 1 202 ? -3.348 29.453 6.297 1 96.19 202 GLY B N 1
ATOM 4380 C CA . GLY B 1 202 ? -3.5 28.25 5.488 1 96.19 202 GLY B CA 1
ATOM 4381 C C . GLY B 1 202 ? -4.785 27.5 5.773 1 96.19 202 GLY B C 1
ATOM 4382 O O . GLY B 1 202 ? -4.789 26.266 5.859 1 96.19 202 GLY B O 1
ATOM 4383 N N . GLY B 1 203 ? -5.84 28.203 5.953 1 94.62 203 GLY B N 1
ATOM 4384 C CA . GLY B 1 203 ? -7.074 27.641 6.484 1 94.62 203 GLY B CA 1
ATOM 4385 C C . GLY B 1 203 ? -7.902 26.922 5.438 1 94.62 203 GLY B C 1
ATOM 4386 O O . GLY B 1 203 ? -8.898 26.266 5.77 1 94.62 203 GLY B O 1
ATOM 4387 N N . GLY B 1 204 ? -7.48 27.016 4.172 1 93.5 204 GLY B N 1
ATOM 4388 C CA . GLY B 1 204 ? -8.242 26.359 3.111 1 93.5 204 GLY B CA 1
ATOM 4389 C C . GLY B 1 204 ? -9.641 26.906 2.959 1 93.5 204 GLY B C 1
ATOM 4390 O O . GLY B 1 204 ? -9.836 28.125 2.883 1 93.5 204 GLY B O 1
ATOM 4391 N N . VAL B 1 205 ? -10.609 26.047 2.934 1 92.94 205 VAL B N 1
ATOM 4392 C CA . VAL B 1 205 ? -11.977 26.5 2.689 1 92.94 205 VAL B CA 1
ATOM 4393 C C . VAL B 1 205 ? -12.656 26.828 4.016 1 92.94 205 VAL B C 1
ATOM 4395 O O . VAL B 1 205 ? -13.883 26.969 4.078 1 92.94 205 VAL B O 1
ATOM 4398 N N . GLY B 1 206 ? -11.906 26.797 5.129 1 96.19 206 GLY B N 1
ATOM 4399 C CA . GLY B 1 206 ? -12.367 27.391 6.367 1 96.19 206 GLY B CA 1
ATOM 4400 C C . GLY B 1 206 ? -13.031 26.406 7.297 1 96.19 206 GLY B C 1
ATOM 4401 O O . GLY B 1 206 ? -13.703 26.781 8.258 1 96.19 206 GLY B O 1
ATOM 4402 N N . VAL B 1 207 ? -12.828 25.125 7.113 1 95.5 207 VAL B N 1
ATOM 4403 C CA . VAL B 1 207 ? -13.523 24.078 7.855 1 95.5 207 VAL B CA 1
ATOM 4404 C C . VAL B 1 207 ? -13.125 24.141 9.328 1 95.5 207 VAL B C 1
ATOM 4406 O O . VAL B 1 207 ? -13.977 24.062 10.219 1 95.5 207 VAL B O 1
ATOM 4409 N N . ALA B 1 208 ? -11.844 24.25 9.617 1 97.38 208 ALA B N 1
ATOM 4410 C CA . ALA B 1 208 ? -11.375 24.266 11 1 97.38 208 ALA B CA 1
ATOM 4411 C C . ALA B 1 208 ? -11.992 25.438 11.766 1 97.38 208 ALA B C 1
ATOM 4413 O O . ALA B 1 208 ? -12.484 25.266 12.883 1 97.38 208 ALA B O 1
ATOM 4414 N N . LEU B 1 209 ? -12.023 26.594 11.188 1 97.38 209 LEU B N 1
ATOM 4415 C CA . LEU B 1 209 ? -12.578 27.781 11.836 1 97.38 209 LEU B CA 1
ATOM 4416 C C . LEU B 1 209 ? -14.086 27.625 12.055 1 97.38 209 LEU B C 1
ATOM 4418 O O . LEU B 1 209 ? -14.617 28.078 13.07 1 97.38 209 LEU B O 1
ATOM 4422 N N . ASN B 1 210 ? -14.711 27.094 10.984 1 97.06 210 ASN B N 1
ATOM 4423 C CA . ASN B 1 210 ? -16.141 26.844 11.133 1 97.06 210 ASN B CA 1
ATOM 4424 C C . ASN B 1 210 ? -16.422 26 12.375 1 97.06 210 ASN B C 1
ATOM 4426 O O . ASN B 1 210 ? -17.344 26.297 13.133 1 97.06 210 ASN B O 1
ATOM 4430 N N . ILE B 1 211 ? -15.688 24.969 12.586 1 96.94 211 ILE B N 1
ATOM 4431 C CA . ILE B 1 211 ? -15.867 24.078 13.727 1 96.94 211 ILE B CA 1
ATOM 4432 C C . ILE B 1 211 ? -15.547 24.812 15.023 1 96.94 211 ILE B C 1
ATOM 4434 O O . ILE B 1 211 ? -16.297 24.719 16 1 96.94 211 ILE B O 1
ATOM 4438 N N . ILE B 1 212 ? -14.477 25.578 15.07 1 98.06 212 ILE B N 1
ATOM 4439 C CA . ILE B 1 212 ? -14.047 26.297 16.25 1 98.06 212 ILE B CA 1
ATOM 4440 C C . ILE B 1 212 ? -15.086 27.359 16.625 1 98.06 212 ILE B C 1
ATOM 4442 O O . ILE B 1 212 ? -15.508 27.453 17.781 1 98.06 212 ILE B O 1
ATOM 4446 N N . THR B 1 213 ? -15.539 28.172 15.617 1 97.56 213 THR B N 1
ATOM 4447 C CA . THR B 1 213 ? -16.469 29.281 15.883 1 97.56 213 THR B CA 1
ATOM 4448 C C . THR B 1 213 ? -17.859 28.734 16.219 1 97.56 213 THR B C 1
ATOM 4450 O O . THR B 1 213 ? -18.672 29.438 16.828 1 97.56 213 THR B O 1
ATOM 4453 N N . SER B 1 214 ? -18.141 27.562 15.75 1 96.56 214 SER B N 1
ATOM 4454 C CA . SER B 1 214 ? -19.391 26.938 16.156 1 96.56 214 SER B CA 1
ATOM 4455 C C . SER B 1 214 ? -19.406 26.641 17.641 1 96.56 214 SER B C 1
ATOM 4457 O O . SER B 1 214 ? -20.438 26.75 18.297 1 96.56 214 SER B O 1
ATOM 4459 N N . LYS B 1 215 ? -18.344 26.25 18.188 1 96.88 215 LYS B N 1
ATOM 4460 C CA . LYS B 1 215 ? -18.234 25.984 19.625 1 96.88 215 LYS B CA 1
ATOM 4461 C C . LYS B 1 215 ? -18.016 27.281 20.406 1 96.88 215 LYS B C 1
ATOM 4463 O O . LYS B 1 215 ? -18.484 27.406 21.547 1 96.88 215 LYS B O 1
ATOM 4468 N N . TYR B 1 216 ? -17.312 28.188 19.797 1 97.69 216 TYR B N 1
ATOM 4469 C CA . TYR B 1 216 ? -17.016 29.484 20.391 1 97.69 216 TYR B CA 1
ATOM 4470 C C . TYR B 1 216 ? -17.531 30.609 19.531 1 97.69 216 TYR B C 1
ATOM 4472 O O . TYR B 1 216 ? -16.75 31.328 18.891 1 97.69 216 TYR B O 1
ATOM 4480 N N . PRO B 1 217 ? -18.766 30.922 19.578 1 97.12 217 PRO B N 1
ATOM 4481 C CA . PRO B 1 217 ? -19.375 31.859 18.656 1 97.12 217 PRO B CA 1
ATOM 4482 C C . PRO B 1 217 ? -18.906 33.312 18.875 1 97.12 217 PRO B C 1
ATOM 4484 O O . PRO B 1 217 ? -19.109 34.156 18.031 1 97.12 217 PRO B O 1
ATOM 4487 N N . GLU B 1 218 ? -18.359 33.531 19.984 1 97.31 218 GLU B N 1
ATOM 4488 C CA . GLU B 1 218 ? -17.875 34.875 20.281 1 97.31 218 GLU B CA 1
ATOM 4489 C C . GLU B 1 218 ? -16.594 35.188 19.5 1 97.31 218 GLU B C 1
ATOM 4491 O O . GLU B 1 218 ? -16.203 36.344 19.391 1 97.31 218 GLU B O 1
ATOM 4496 N N . ILE B 1 219 ? -15.914 34.188 18.953 1 98.31 219 ILE B N 1
ATOM 4497 C CA . ILE B 1 219 ? -14.664 34.375 18.234 1 98.31 219 ILE B CA 1
ATOM 4498 C C . ILE B 1 219 ? -14.953 34.844 16.812 1 98.31 219 ILE B C 1
ATOM 4500 O O . ILE B 1 219 ? -15.797 34.281 16.125 1 98.31 219 ILE B O 1
ATOM 4504 N N . ARG B 1 220 ? -14.336 35.938 16.453 1 98.31 220 ARG B N 1
ATOM 4505 C CA . ARG B 1 220 ? -14.273 36.312 15.039 1 98.31 220 ARG B CA 1
ATOM 4506 C C . ARG B 1 220 ? -13.125 35.594 14.336 1 98.31 220 ARG B C 1
ATOM 4508 O O . ARG B 1 220 ? -11.961 35.812 14.656 1 98.31 220 ARG B O 1
ATOM 4515 N N . GLY B 1 221 ? -13.484 34.75 13.352 1 98.31 221 GLY B N 1
ATOM 4516 C CA . GLY B 1 221 ? -12.484 33.969 12.641 1 98.31 221 GLY B CA 1
ATOM 4517 C C . GLY B 1 221 ? -12.07 34.594 11.32 1 98.31 221 GLY B C 1
ATOM 4518 O O . GLY B 1 221 ? -12.914 35.125 10.578 1 98.31 221 GLY B O 1
ATOM 4519 N N . ILE B 1 222 ? -10.82 34.625 11.055 1 98.5 222 ILE B N 1
ATOM 4520 C CA . ILE B 1 222 ? -10.266 35.031 9.766 1 98.5 222 ILE B CA 1
ATOM 4521 C C . ILE B 1 222 ? -9.586 33.844 9.102 1 98.5 222 ILE B C 1
ATOM 4523 O O . ILE B 1 222 ? -8.547 33.375 9.57 1 98.5 222 ILE B O 1
ATOM 4527 N N . SER B 1 223 ? -10.188 33.312 8.062 1 98.06 223 SER B N 1
ATOM 4528 C CA . SER B 1 223 ? -9.555 32.281 7.27 1 98.06 223 SER B CA 1
ATOM 4529 C C . SER B 1 223 ? -8.641 32.875 6.199 1 98.06 223 SER B C 1
ATOM 4531 O O . SER B 1 223 ? -9.109 33.5 5.258 1 98.06 223 SER B O 1
ATOM 4533 N N . PHE B 1 224 ? -7.348 32.656 6.352 1 98.12 224 PHE B N 1
ATOM 4534 C CA . PHE B 1 224 ? -6.336 33.281 5.52 1 98.12 224 PHE B CA 1
ATOM 4535 C C . PHE B 1 224 ? -5.648 32.25 4.625 1 98.12 224 PHE B C 1
ATOM 4537 O O . PHE B 1 224 ? -5.012 31.328 5.113 1 98.12 224 PHE B O 1
ATOM 4544 N N . ASP B 1 225 ? -5.766 32.375 3.34 1 95.88 225 ASP B N 1
ATOM 4545 C CA . ASP B 1 225 ? -5.164 31.484 2.348 1 95.88 225 ASP B CA 1
ATOM 4546 C C . ASP B 1 225 ? -4.992 32.188 1.009 1 95.88 225 ASP B C 1
ATOM 4548 O O . ASP B 1 225 ? -5.324 33.375 0.88 1 95.88 225 ASP B O 1
ATOM 4552 N N . LEU B 1 226 ? -4.371 31.562 0.059 1 92.25 226 LEU B N 1
ATOM 4553 C CA . LEU B 1 226 ? -4.234 32.125 -1.28 1 92.25 226 LEU B CA 1
ATOM 4554 C C . LEU B 1 226 ? -5.602 32.406 -1.891 1 92.25 226 LEU B C 1
ATOM 4556 O O . LEU B 1 226 ? -6.559 31.672 -1.663 1 92.25 226 LEU B O 1
ATOM 4560 N N . PRO B 1 227 ? -5.684 33.406 -2.736 1 91.19 227 PRO B N 1
ATOM 4561 C CA . PRO B 1 227 ? -6.965 33.812 -3.312 1 91.19 227 PRO B CA 1
ATOM 4562 C C . PRO B 1 227 ? -7.656 32.688 -4.078 1 91.19 227 PRO B C 1
ATOM 4564 O O . PRO B 1 227 ? -8.875 32.531 -3.959 1 91.19 227 PRO B O 1
ATOM 4567 N N . HIS B 1 228 ? -6.941 31.938 -4.762 1 86.25 228 HIS B N 1
ATOM 4568 C CA . HIS B 1 228 ? -7.566 30.922 -5.602 1 86.25 228 HIS B CA 1
ATOM 4569 C C . HIS B 1 228 ? -8.125 29.781 -4.762 1 86.25 228 HIS B C 1
ATOM 4571 O O . HIS B 1 228 ? -9.078 29.109 -5.172 1 86.25 228 HIS B O 1
ATOM 4577 N N . VAL B 1 229 ? -7.559 29.562 -3.604 1 87 229 VAL B N 1
ATOM 4578 C CA . VAL B 1 229 ? -8.047 28.547 -2.688 1 87 229 VAL B CA 1
ATOM 4579 C C . VAL B 1 229 ? -9.398 28.969 -2.111 1 87 229 VAL B C 1
ATOM 4581 O O . VAL B 1 229 ? -10.297 28.141 -1.932 1 87 229 VAL B O 1
ATOM 4584 N N . LEU B 1 230 ? -9.57 30.234 -1.87 1 90 230 LEU B N 1
ATOM 4585 C CA . LEU B 1 230 ? -10.75 30.781 -1.197 1 90 230 LEU B CA 1
ATOM 4586 C C . LEU B 1 230 ? -11.898 30.969 -2.18 1 90 230 LEU B C 1
ATOM 4588 O O . LEU B 1 230 ? -13.039 31.203 -1.771 1 90 230 LEU B O 1
ATOM 4592 N N . ALA B 1 231 ? -11.586 30.812 -3.5 1 84.88 231 ALA B N 1
ATOM 4593 C CA . ALA B 1 231 ? -12.562 31.109 -4.543 1 84.88 231 ALA B CA 1
ATOM 4594 C C . ALA B 1 231 ? -13.828 30.266 -4.363 1 84.88 231 ALA B C 1
ATOM 4596 O O . ALA B 1 231 ? -14.938 30.75 -4.617 1 84.88 231 ALA B O 1
ATOM 4597 N N . ASP B 1 232 ? -13.695 29.125 -3.83 1 82.56 232 ASP B N 1
ATOM 4598 C CA . ASP B 1 232 ? -14.852 28.234 -3.691 1 82.56 232 ASP B CA 1
ATOM 4599 C C . ASP B 1 232 ? -15.148 27.953 -2.223 1 82.56 232 ASP B C 1
ATOM 4601 O O . ASP B 1 232 ? -15.789 26.953 -1.899 1 82.56 232 ASP B O 1
ATOM 4605 N N . ALA B 1 233 ? -14.672 28.812 -1.35 1 92.5 233 ALA B N 1
ATOM 4606 C CA . ALA B 1 233 ? -14.875 28.578 0.077 1 92.5 233 ALA B CA 1
ATOM 4607 C C . ALA B 1 233 ? -16.297 28.938 0.496 1 92.5 233 ALA B C 1
ATOM 4609 O O . ALA B 1 233 ? -16.812 30 0.108 1 92.5 233 ALA B O 1
ATOM 4610 N N . PRO B 1 234 ? -16.969 28.125 1.191 1 94.06 234 PRO B N 1
ATOM 4611 C CA . PRO B 1 234 ? -18.312 28.469 1.688 1 94.06 234 PRO B CA 1
ATOM 4612 C C . PRO B 1 234 ? -18.281 29.562 2.756 1 94.06 234 PRO B C 1
ATOM 4614 O O . PRO B 1 234 ? -17.234 29.828 3.34 1 94.06 234 PRO B O 1
ATOM 4617 N N . SER B 1 235 ? -19.453 30.156 2.924 1 95.31 235 SER B N 1
ATOM 4618 C CA . SER B 1 235 ? -19.594 31.125 4.004 1 95.31 235 SER B CA 1
ATOM 4619 C C . SER B 1 235 ? -19.922 30.438 5.324 1 95.31 235 SER B C 1
ATOM 4621 O O . SER B 1 235 ? -20.719 29.5 5.363 1 95.31 235 SER B O 1
ATOM 4623 N N . TYR B 1 236 ? -19.25 30.844 6.32 1 96.12 236 TYR B N 1
ATOM 4624 C CA . TYR B 1 236 ? -19.516 30.391 7.676 1 96.12 236 TYR B CA 1
ATOM 4625 C C . TYR B 1 236 ? -19.781 31.562 8.609 1 96.12 236 TYR B C 1
ATOM 4627 O O . TYR B 1 236 ? -19.156 32.625 8.492 1 96.12 236 TYR B O 1
ATOM 4635 N N . ALA B 1 237 ? -20.688 31.297 9.547 1 95.44 237 ALA B N 1
ATOM 4636 C CA . ALA B 1 237 ? -20.969 32.344 10.539 1 95.44 237 ALA B CA 1
ATOM 4637 C C . ALA B 1 237 ? -19.719 32.656 11.344 1 95.44 237 ALA B C 1
ATOM 4639 O O . ALA B 1 237 ? -19.047 31.766 11.859 1 95.44 237 ALA B O 1
ATOM 4640 N N . GLY B 1 238 ? -19.375 33.969 11.359 1 96.25 238 GLY B N 1
ATOM 4641 C CA . GLY B 1 238 ? -18.266 34.406 12.188 1 96.25 238 GLY B CA 1
ATOM 4642 C C . GLY B 1 238 ? -16.922 34.25 11.516 1 96.25 238 GLY B C 1
ATOM 4643 O O . GLY B 1 238 ? -15.883 34.5 12.125 1 96.25 238 GLY B O 1
ATOM 4644 N N . VAL B 1 239 ? -16.906 33.812 10.234 1 97.5 239 VAL B N 1
ATOM 4645 C CA . VAL B 1 239 ? -15.648 33.531 9.539 1 97.5 239 VAL B CA 1
ATOM 4646 C C . VAL B 1 239 ? -15.523 34.469 8.328 1 97.5 239 VAL B C 1
ATOM 4648 O O . VAL B 1 239 ? -16.438 34.531 7.504 1 97.5 239 VAL B O 1
ATOM 4651 N N . GLU B 1 240 ? -14.5 35.156 8.305 1 97.31 240 GLU B N 1
ATOM 4652 C CA . GLU B 1 240 ? -14.148 36 7.148 1 97.31 240 GLU B CA 1
ATOM 4653 C C . GLU B 1 240 ? -13 35.375 6.355 1 97.31 240 GLU B C 1
ATOM 4655 O O . GLU B 1 240 ? -11.969 35 6.922 1 97.31 240 GLU B O 1
ATOM 4660 N N . HIS B 1 241 ? -13.18 35.219 5.012 1 97.25 241 HIS B N 1
ATOM 4661 C CA . HIS B 1 241 ? -12.117 34.719 4.145 1 97.25 241 HIS B CA 1
ATOM 4662 C C . HIS B 1 241 ? -11.258 35.875 3.625 1 97.25 241 HIS B C 1
ATOM 4664 O O . HIS B 1 241 ? -11.781 36.812 3.041 1 97.25 241 HIS B O 1
ATOM 4670 N N . VAL B 1 242 ? -10.039 35.812 3.855 1 97.38 242 VAL B N 1
ATOM 4671 C CA . VAL B 1 242 ? -9.109 36.875 3.445 1 97.38 242 VAL B CA 1
ATOM 4672 C C . VAL B 1 242 ? -7.996 36.25 2.594 1 97.38 242 VAL B C 1
ATOM 4674 O O . VAL B 1 242 ? -7.301 35.344 3.031 1 97.38 242 VAL B O 1
ATOM 4677 N N . GLY B 1 243 ? -7.793 36.688 1.382 1 96.31 243 GLY B N 1
ATOM 4678 C CA . GLY B 1 243 ? -6.766 36.219 0.477 1 96.31 243 GLY B CA 1
ATOM 4679 C C . GLY B 1 243 ? -5.41 36.844 0.702 1 96.31 243 GLY B C 1
ATOM 4680 O O . GLY B 1 243 ? -5.332 38.062 0.977 1 96.31 243 GLY B O 1
ATOM 4681 N N . GLY B 1 244 ? -4.32 36.031 0.678 1 95.88 244 GLY B N 1
ATOM 4682 C CA . GLY B 1 244 ? -2.969 36.562 0.792 1 95.88 244 GLY B CA 1
ATOM 4683 C C . GLY B 1 244 ? -1.915 35.469 0.87 1 95.88 244 GLY B C 1
ATOM 4684 O O . GLY B 1 244 ? -2.24 34.281 0.846 1 95.88 244 GLY B O 1
ATOM 4685 N N . ASP B 1 245 ? -0.705 35.938 0.893 1 96.25 245 ASP B N 1
ATOM 4686 C CA . ASP B 1 245 ? 0.458 35.062 0.984 1 96.25 245 ASP B CA 1
ATOM 4687 C C . ASP B 1 245 ? 1.054 35.062 2.389 1 96.25 245 ASP B C 1
ATOM 4689 O O . ASP B 1 245 ? 1.592 36.094 2.826 1 96.25 245 ASP B O 1
ATOM 4693 N N . MET B 1 246 ? 1.023 33.906 3.029 1 97.5 246 MET B N 1
ATOM 4694 C CA . MET B 1 246 ? 1.425 33.812 4.43 1 97.5 246 MET B CA 1
ATOM 4695 C C . MET B 1 246 ? 2.91 34.125 4.59 1 97.5 246 MET B C 1
ATOM 4697 O O . MET B 1 246 ? 3.375 34.406 5.699 1 97.5 246 MET B O 1
ATOM 4701 N N . PHE B 1 247 ? 3.664 34.094 3.51 1 97.19 247 PHE B N 1
ATOM 4702 C CA . PHE B 1 247 ? 5.098 34.344 3.574 1 97.19 247 PHE B CA 1
ATOM 4703 C C . PHE B 1 247 ? 5.375 35.844 3.438 1 97.19 247 PHE B C 1
ATOM 4705 O O . PHE B 1 247 ? 6.496 36.281 3.664 1 97.19 247 PHE B O 1
ATOM 4712 N N . VAL B 1 248 ? 4.375 36.594 3.033 1 97.44 248 VAL B N 1
ATOM 4713 C CA . VAL B 1 248 ? 4.488 38.062 2.947 1 97.44 248 VAL B CA 1
ATOM 4714 C C . VAL B 1 248 ? 3.99 38.688 4.246 1 97.44 248 VAL B C 1
ATOM 4716 O O . VAL B 1 248 ? 4.715 39.438 4.891 1 97.44 248 VAL B O 1
ATOM 4719 N N . SER B 1 249 ? 2.812 38.375 4.609 1 97.44 249 SER B N 1
ATOM 4720 C CA . SER B 1 249 ? 2.246 38.875 5.867 1 97.44 249 SER B CA 1
ATOM 4721 C C . SER B 1 249 ? 1.044 38.031 6.285 1 97.44 249 SER B C 1
ATOM 4723 O O . SER B 1 249 ? 0.485 37.281 5.469 1 97.44 249 SER B O 1
ATOM 4725 N N . VAL B 1 250 ? 0.721 38.156 7.578 1 98.12 250 VAL B N 1
ATOM 4726 C CA . VAL B 1 250 ? -0.418 37.469 8.18 1 98.12 250 VAL B CA 1
ATOM 4727 C C . VAL B 1 250 ? -1.329 38.5 8.867 1 98.12 250 VAL B C 1
ATOM 4729 O O . VAL B 1 250 ? -0.851 39.438 9.508 1 98.12 250 VAL B O 1
ATOM 4732 N N . PRO B 1 251 ? -2.635 38.312 8.688 1 98.44 251 PRO B N 1
ATOM 4733 C CA . PRO B 1 251 ? -3.543 39.219 9.391 1 98.44 251 PRO B CA 1
ATOM 4734 C C . PRO B 1 251 ? -3.352 39.188 10.906 1 98.44 251 PRO B C 1
ATOM 4736 O O . PRO B 1 251 ? -2.979 38.156 11.461 1 98.44 251 PRO B O 1
ATOM 4739 N N . LYS B 1 252 ? -3.686 40.344 11.5 1 98.19 252 LYS B N 1
ATOM 4740 C CA . LYS B 1 252 ? -3.551 40.438 12.953 1 98.19 252 LYS B CA 1
ATOM 4741 C C . LYS B 1 252 ? -4.684 39.688 13.656 1 98.19 252 LYS B C 1
ATOM 4743 O O . LYS B 1 252 ? -5.816 39.688 13.18 1 98.19 252 LYS B O 1
ATOM 4748 N N . GLY B 1 253 ? -4.426 39.125 14.82 1 97.69 253 GLY B N 1
ATOM 4749 C CA . GLY B 1 253 ? -5.391 38.469 15.68 1 97.69 253 GLY B CA 1
ATOM 4750 C C . GLY B 1 253 ? -4.855 38.188 17.078 1 97.69 253 GLY B C 1
ATOM 4751 O O . GLY B 1 253 ? -3.666 38.375 17.344 1 97.69 253 GLY B O 1
ATOM 4752 N N . ASP B 1 254 ? -5.758 37.812 18 1 97.81 254 ASP B N 1
ATOM 4753 C CA . ASP B 1 254 ? -5.359 37.438 19.344 1 97.81 254 ASP B CA 1
ATOM 4754 C C . ASP B 1 254 ? -4.516 36.156 19.344 1 97.81 254 ASP B C 1
ATOM 4756 O O . ASP B 1 254 ? -3.646 36 20.203 1 97.81 254 ASP B O 1
ATOM 4760 N N . ALA B 1 255 ? -4.867 35.25 18.453 1 98.56 255 ALA B N 1
ATOM 4761 C CA . ALA B 1 255 ? -4.156 34 18.25 1 98.56 255 ALA B CA 1
ATOM 4762 C C . ALA B 1 255 ? -4.156 33.594 16.781 1 98.56 255 ALA B C 1
ATOM 4764 O O . ALA B 1 255 ? -5 34.062 16 1 98.56 255 ALA B O 1
ATOM 4765 N N . ILE B 1 256 ? -3.174 32.844 16.453 1 98.81 256 ILE B N 1
ATOM 4766 C CA . ILE B 1 256 ? -3.055 32.312 15.102 1 98.81 256 ILE B CA 1
ATOM 4767 C C . ILE B 1 256 ? -3.078 30.781 15.148 1 98.81 256 ILE B C 1
ATOM 4769 O O . ILE B 1 256 ? -2.418 30.172 15.992 1 98.81 256 ILE B O 1
ATOM 4773 N N . PHE B 1 257 ? -3.889 30.219 14.32 1 98.75 257 PHE B N 1
ATOM 4774 C CA . PHE B 1 257 ? -4.07 28.766 14.234 1 98.75 257 PHE B CA 1
ATOM 4775 C C . PHE B 1 257 ? -3.504 28.234 12.922 1 98.75 257 PHE B C 1
ATOM 4777 O O . PHE B 1 257 ? -3.664 28.859 11.867 1 98.75 257 PHE B O 1
ATOM 4784 N N . MET B 1 258 ? -2.744 27.125 12.984 1 98.44 258 MET B N 1
ATOM 4785 C CA . MET B 1 258 ? -2.23 26.422 11.812 1 98.44 258 MET B CA 1
ATOM 4786 C C . MET B 1 258 ? -2.342 24.906 11.984 1 98.44 258 MET B C 1
ATOM 4788 O O . MET B 1 258 ? -1.809 24.344 12.938 1 98.44 258 MET B O 1
ATOM 4792 N N . LYS B 1 259 ? -3.023 24.297 11.117 1 98.19 259 LYS B N 1
ATOM 4793 C CA . LYS B 1 259 ? -3.086 22.828 11.094 1 98.19 259 LYS B CA 1
ATOM 4794 C C . LYS B 1 259 ? -2.486 22.281 9.805 1 98.19 259 LYS B C 1
ATOM 4796 O O . LYS B 1 259 ? -2.971 22.578 8.711 1 98.19 259 LYS B O 1
ATOM 4801 N N . TRP B 1 260 ? -1.449 21.422 9.914 1 97.12 260 TRP B N 1
ATOM 4802 C CA . TRP B 1 260 ? -0.817 20.766 8.773 1 97.12 260 TRP B CA 1
ATOM 4803 C C . TRP B 1 260 ? -0.292 21.797 7.777 1 97.12 260 TRP B C 1
ATOM 4805 O O . TRP B 1 260 ? -0.533 21.688 6.574 1 97.12 260 TRP B O 1
ATOM 4815 N N . ILE B 1 261 ? 0.393 22.812 8.312 1 97.5 261 ILE B N 1
ATOM 4816 C CA . ILE B 1 261 ? 0.964 23.859 7.457 1 97.5 261 ILE B CA 1
ATOM 4817 C C . ILE B 1 261 ? 2.488 23.781 7.508 1 97.5 261 ILE B C 1
ATOM 4819 O O . ILE B 1 261 ? 3.148 23.75 6.465 1 97.5 261 ILE B O 1
ATOM 4823 N N . LEU B 1 262 ? 3.039 23.703 8.727 1 97.69 262 LEU B N 1
ATOM 4824 C CA . LEU B 1 262 ? 4.488 23.766 8.883 1 97.69 262 LEU B CA 1
ATOM 4825 C C . LEU B 1 262 ? 5.156 22.562 8.211 1 97.69 262 LEU B C 1
ATOM 4827 O O . LEU B 1 262 ? 6.25 22.688 7.652 1 97.69 262 LEU B O 1
ATOM 4831 N N . HIS B 1 263 ? 4.52 21.406 8.195 1 97.19 263 HIS B N 1
ATOM 4832 C CA . HIS B 1 263 ? 5.141 20.203 7.637 1 97.19 263 HIS B CA 1
ATOM 4833 C C . HIS B 1 263 ? 5.211 20.281 6.117 1 97.19 263 HIS B C 1
ATOM 4835 O O . HIS B 1 263 ? 5.922 19.5 5.484 1 97.19 263 HIS B O 1
ATOM 4841 N N . ASP B 1 264 ? 4.527 21.219 5.492 1 96.12 264 ASP B N 1
ATOM 4842 C CA . ASP B 1 264 ? 4.535 21.375 4.039 1 96.12 264 ASP B CA 1
ATOM 4843 C C . ASP B 1 264 ? 5.812 22.062 3.57 1 96.12 264 ASP B C 1
ATOM 4845 O O . ASP B 1 264 ? 6.121 22.062 2.377 1 96.12 264 ASP B O 1
ATOM 4849 N N . TRP B 1 265 ? 6.629 22.625 4.508 1 95.69 265 TRP B N 1
ATOM 4850 C CA . TRP B 1 265 ? 7.641 23.594 4.109 1 95.69 265 TRP B CA 1
ATOM 4851 C C . TRP B 1 265 ? 8.977 23.297 4.777 1 95.69 265 TRP B C 1
ATOM 4853 O O . TRP B 1 265 ? 9.023 22.625 5.816 1 95.69 265 TRP B O 1
ATOM 4863 N N . SER B 1 266 ? 10.008 23.875 4.207 1 93.69 266 SER B N 1
ATOM 4864 C CA . SER B 1 266 ? 11.344 23.797 4.781 1 93.69 266 SER B CA 1
ATOM 4865 C C . SER B 1 266 ? 11.453 24.609 6.059 1 93.69 266 SER B C 1
ATOM 4867 O O . SER B 1 266 ? 10.562 25.406 6.371 1 93.69 266 SER B O 1
ATOM 4869 N N . ASP B 1 267 ? 12.523 24.438 6.762 1 95.38 267 ASP B N 1
ATOM 4870 C CA . ASP B 1 267 ? 12.75 25.203 7.984 1 95.38 267 ASP B CA 1
ATOM 4871 C C . ASP B 1 267 ? 12.852 26.703 7.684 1 95.38 267 ASP B C 1
ATOM 4873 O O . ASP B 1 267 ? 12.367 27.531 8.461 1 95.38 267 ASP B O 1
ATOM 4877 N N . GLU B 1 268 ? 13.445 26.969 6.586 1 95.56 268 GLU B N 1
ATOM 4878 C CA . GLU B 1 268 ? 13.586 28.375 6.195 1 95.56 268 GLU B CA 1
ATOM 4879 C C . GLU B 1 268 ? 12.219 29.016 5.949 1 95.56 268 GLU B C 1
ATOM 4881 O O . GLU B 1 268 ? 11.961 30.141 6.391 1 95.56 268 GLU B O 1
ATOM 4886 N N . HIS B 1 269 ? 11.406 28.328 5.262 1 96 269 HIS B N 1
ATOM 4887 C CA . HIS B 1 269 ? 10.047 28.812 5.023 1 96 269 HIS B CA 1
ATOM 4888 C C . HIS B 1 269 ? 9.281 28.953 6.328 1 96 269 HIS B C 1
ATOM 4890 O O . HIS B 1 269 ? 8.57 29.938 6.531 1 96 269 HIS B O 1
ATOM 4896 N N . CYS B 1 270 ? 9.438 27.984 7.18 1 98 270 CYS B N 1
ATOM 4897 C CA . CYS B 1 270 ? 8.703 28 8.445 1 98 270 CYS B CA 1
ATOM 4898 C C . CYS B 1 270 ? 9.148 29.156 9.312 1 98 270 CYS B C 1
ATOM 4900 O O . CYS B 1 270 ? 8.32 29.797 9.977 1 98 270 CYS B O 1
ATOM 4902 N N . LEU B 1 271 ? 10.414 29.422 9.352 1 98.12 271 LEU B N 1
ATOM 4903 C CA . LEU B 1 271 ? 10.922 30.547 10.133 1 98.12 271 LEU B CA 1
ATOM 4904 C C . LEU B 1 271 ? 10.336 31.859 9.625 1 98.12 271 LEU B C 1
ATOM 4906 O O . LEU B 1 271 ? 9.922 32.719 10.422 1 98.12 271 LEU B O 1
ATOM 4910 N N . LYS B 1 272 ? 10.336 32 8.32 1 98.06 272 LYS B N 1
ATOM 4911 C CA . LYS B 1 272 ? 9.742 33.188 7.727 1 98.06 272 LYS B CA 1
ATOM 4912 C C . LYS B 1 272 ? 8.273 33.312 8.109 1 98.06 272 LYS B C 1
ATOM 4914 O O . LYS B 1 272 ? 7.828 34.406 8.523 1 98.06 272 LYS B O 1
ATOM 4919 N N . LEU B 1 273 ? 7.539 32.281 7.965 1 98.44 273 LEU B N 1
ATOM 4920 C CA . LEU B 1 273 ? 6.113 32.25 8.273 1 98.44 273 LEU B CA 1
ATOM 4921 C C . LEU B 1 273 ? 5.871 32.562 9.742 1 98.44 273 LEU B C 1
ATOM 4923 O O . LEU B 1 273 ? 5.016 33.375 10.078 1 98.44 273 LEU B O 1
ATOM 4927 N N . LEU B 1 274 ? 6.625 31.938 10.602 1 98.56 274 LEU B N 1
ATOM 4928 C CA . LEU B 1 274 ? 6.426 32.094 12.039 1 98.56 274 LEU B CA 1
ATOM 4929 C C . LEU B 1 274 ? 6.801 33.5 12.492 1 98.56 274 LEU B C 1
ATOM 4931 O O . LEU B 1 274 ? 6.188 34.031 13.422 1 98.56 274 LEU B O 1
ATOM 4935 N N . LYS B 1 275 ? 7.785 34.062 11.867 1 98.12 275 LYS B N 1
ATOM 4936 C CA . LYS B 1 275 ? 8.109 35.469 12.156 1 98.12 275 LYS B CA 1
ATOM 4937 C C . LYS B 1 275 ? 6.961 36.375 11.781 1 98.12 275 LYS B C 1
ATOM 4939 O O . LYS B 1 275 ? 6.645 37.344 12.516 1 98.12 275 LYS B O 1
ATOM 4944 N N . ASN B 1 276 ? 6.398 36.156 10.57 1 98.5 276 ASN B N 1
ATOM 4945 C CA . ASN B 1 276 ? 5.219 36.906 10.172 1 98.5 276 ASN B CA 1
ATOM 4946 C C . ASN B 1 276 ? 4.082 36.75 11.18 1 98.5 276 ASN B C 1
ATOM 4948 O O . ASN B 1 276 ? 3.357 37.688 11.461 1 98.5 276 ASN B O 1
ATOM 4952 N N . CYS B 1 277 ? 3.896 35.531 11.703 1 98.56 277 CYS B N 1
ATOM 4953 C CA . CYS B 1 277 ? 2.881 35.281 12.711 1 98.56 277 CYS B CA 1
ATOM 4954 C C . CYS B 1 277 ? 3.189 36.031 14 1 98.56 277 CYS B C 1
ATOM 4956 O O . CYS B 1 277 ? 2.293 36.625 14.617 1 98.56 277 CYS B O 1
ATOM 4958 N N . TRP B 1 278 ? 4.445 35.969 14.391 1 97.88 278 TRP B N 1
ATOM 4959 C CA . TRP B 1 278 ? 4.883 36.688 15.594 1 97.88 278 TRP B CA 1
ATOM 4960 C C . TRP B 1 278 ? 4.555 38.156 15.484 1 97.88 278 TRP B C 1
ATOM 4962 O O . TRP B 1 278 ? 4.055 38.75 16.438 1 97.88 278 TRP B O 1
ATOM 4972 N N . GLU B 1 279 ? 4.793 38.75 14.32 1 97.38 279 GLU B N 1
ATOM 4973 C CA . GLU B 1 279 ? 4.523 40.156 14.086 1 97.38 279 GLU B CA 1
ATOM 4974 C C . GLU B 1 279 ? 3.027 40.438 14.148 1 97.38 279 GLU B C 1
ATOM 4976 O O . GLU B 1 279 ? 2.623 41.531 14.586 1 97.38 279 GLU B O 1
ATOM 4981 N N . ALA B 1 280 ? 2.275 39.531 13.742 1 98.12 280 ALA B N 1
ATOM 4982 C CA . ALA B 1 280 ? 0.832 39.75 13.633 1 98.12 280 ALA B CA 1
ATOM 4983 C C . ALA B 1 280 ? 0.147 39.562 14.984 1 98.12 280 ALA B C 1
ATOM 4985 O O . ALA B 1 280 ? -1.017 39.938 15.148 1 98.12 280 ALA B O 1
ATOM 4986 N N . LEU B 1 281 ? 0.813 39.094 15.984 1 98 281 LEU B N 1
ATOM 4987 C CA . LEU B 1 281 ? 0.238 38.781 17.281 1 98 281 LEU B CA 1
ATOM 4988 C C . LEU B 1 281 ? 0.479 39.938 18.266 1 98 281 LEU B C 1
ATOM 4990 O O . LEU B 1 281 ? 1.521 40.594 18.203 1 98 281 LEU B O 1
ATOM 4994 N N . PRO B 1 282 ? -0.489 40.188 19.141 1 96.81 282 PRO B N 1
ATOM 4995 C CA . PRO B 1 282 ? -0.198 41.062 20.281 1 96.81 282 PRO B CA 1
ATOM 4996 C C . PRO B 1 282 ? 0.713 40.406 21.312 1 96.81 282 PRO B C 1
ATOM 4998 O O . PRO B 1 282 ? 0.977 39.219 21.234 1 96.81 282 PRO B O 1
ATOM 5001 N N . ASN B 1 283 ? 1.103 41.281 22.203 1 94 283 ASN B N 1
ATOM 5002 C CA . ASN B 1 283 ? 1.771 40.688 23.359 1 94 283 ASN B CA 1
ATOM 5003 C C . ASN B 1 283 ? 0.856 39.719 24.094 1 94 283 ASN B C 1
ATOM 5005 O O . ASN B 1 283 ? -0.342 39.969 24.234 1 94 283 ASN B O 1
ATOM 5009 N N . ASN B 1 284 ? 1.376 38.594 24.453 1 92.25 284 ASN B N 1
ATOM 5010 C CA . ASN B 1 284 ? 0.684 37.5 25.125 1 92.25 284 ASN B CA 1
ATOM 5011 C C . ASN B 1 284 ? -0.144 36.688 24.141 1 92.25 284 ASN B C 1
ATOM 5013 O O . ASN B 1 284 ? -0.967 35.875 24.547 1 92.25 284 ASN B O 1
ATOM 5017 N N . GLY B 1 285 ? 0.01 37 22.875 1 96.81 285 GLY B N 1
ATOM 5018 C CA . GLY B 1 285 ? -0.61 36.156 21.875 1 96.81 285 GLY B CA 1
ATOM 5019 C C . GLY B 1 285 ? 0.099 34.844 21.688 1 96.81 285 GLY B C 1
ATOM 5020 O O . GLY B 1 285 ? 1.153 34.594 22.281 1 96.81 285 GLY B O 1
ATOM 5021 N N . LYS B 1 286 ? -0.555 33.938 20.922 1 97.75 286 LYS B N 1
ATOM 5022 C CA . LYS B 1 286 ? 0.052 32.625 20.719 1 97.75 286 LYS B CA 1
ATOM 5023 C C . LYS B 1 286 ? -0.279 32.094 19.328 1 97.75 286 LYS B C 1
ATOM 5025 O O . LYS B 1 286 ? -1.283 32.5 18.734 1 97.75 286 LYS B O 1
ATOM 5030 N N . VAL B 1 287 ? 0.641 31.328 18.859 1 98.56 287 VAL B N 1
ATOM 5031 C CA . VAL B 1 287 ? 0.366 30.484 17.703 1 98.56 287 VAL B CA 1
ATOM 5032 C C . VAL B 1 287 ? -0.021 29.078 18.172 1 98.56 287 VAL B C 1
ATOM 5034 O O . VAL B 1 287 ? 0.636 28.5 19.047 1 98.56 287 VAL B O 1
ATOM 5037 N N . ILE B 1 288 ? -1.138 28.562 17.719 1 98.69 288 ILE B N 1
ATOM 5038 C CA . ILE B 1 288 ? -1.601 27.203 17.969 1 98.69 288 ILE B CA 1
ATOM 5039 C C . ILE B 1 288 ? -1.364 26.328 16.75 1 98.69 288 ILE B C 1
ATOM 5041 O O . ILE B 1 288 ? -1.998 26.531 15.703 1 98.69 288 ILE B O 1
ATOM 5045 N N . VAL B 1 289 ? -0.485 25.391 16.875 1 98.38 289 VAL B N 1
ATOM 5046 C CA . VAL B 1 289 ? -0.132 24.531 15.75 1 98.38 289 VAL B CA 1
ATOM 5047 C C . VAL B 1 289 ? -0.645 23.109 16 1 98.38 289 VAL B C 1
ATOM 5049 O O . VAL B 1 289 ? -0.57 22.609 17.125 1 98.38 289 VAL B O 1
ATOM 5052 N N . VAL B 1 290 ? -1.248 22.516 15 1 98.38 290 VAL B N 1
ATOM 5053 C CA . VAL B 1 290 ? -1.641 21.109 15.023 1 98.38 290 VAL B CA 1
ATOM 5054 C C . VAL B 1 290 ? -0.821 20.328 13.992 1 98.38 290 VAL B C 1
ATOM 5056 O O . VAL B 1 290 ? -1.02 20.484 12.789 1 98.38 290 VAL B O 1
ATOM 5059 N N . GLU B 1 291 ? 0.143 19.578 14.43 1 98 291 GLU B N 1
ATOM 5060 C CA . GLU B 1 291 ? 1.092 18.812 13.625 1 98 291 GLU B CA 1
ATOM 5061 C C . GLU B 1 291 ? 1.36 17.453 14.234 1 98 291 GLU B C 1
ATOM 5063 O O . GLU B 1 291 ? 0.935 17.172 15.359 1 98 291 GLU B O 1
ATOM 5068 N N . SER B 1 292 ? 1.991 16.578 13.453 1 97.44 292 SER B N 1
ATOM 5069 C CA . SER B 1 292 ? 2.559 15.359 14.023 1 97.44 292 SER B CA 1
ATOM 5070 C C . SER B 1 292 ? 3.945 15.609 14.602 1 97.44 292 SER B C 1
ATOM 5072 O O . SER B 1 292 ? 4.625 16.562 14.203 1 97.44 292 SER B O 1
ATOM 5074 N N . ILE B 1 293 ? 4.32 14.875 15.562 1 97.75 293 ILE B N 1
ATOM 5075 C CA . ILE B 1 293 ? 5.652 14.961 16.141 1 97.75 293 ILE B CA 1
ATOM 5076 C C . ILE B 1 293 ? 6.441 13.688 15.836 1 97.75 293 ILE B C 1
ATOM 5078 O O . ILE B 1 293 ? 6.02 12.586 16.203 1 97.75 293 ILE B O 1
ATOM 5082 N N . LEU B 1 294 ? 7.504 13.852 15.195 1 96.88 294 LEU B N 1
ATOM 5083 C CA . LEU B 1 294 ? 8.367 12.758 14.758 1 96.88 294 LEU B CA 1
ATOM 5084 C C . LEU B 1 294 ? 9.156 12.195 15.93 1 96.88 294 LEU B C 1
ATOM 5086 O O . LEU B 1 294 ? 9.859 12.938 16.625 1 96.88 294 LEU B O 1
ATOM 5090 N N . PRO B 1 295 ? 9.031 10.883 16.203 1 95.38 295 PRO B N 1
ATOM 5091 C CA . PRO B 1 295 ? 9.922 10.289 17.203 1 95.38 295 PRO B CA 1
ATOM 5092 C C . PRO B 1 295 ? 11.375 10.227 16.734 1 95.38 295 PRO B C 1
ATOM 5094 O O . PRO B 1 295 ? 11.633 10.133 15.523 1 95.38 295 PRO B O 1
ATOM 5097 N N . VAL B 1 296 ? 12.25 10.211 17.672 1 92.12 296 VAL B N 1
ATOM 5098 C CA . VAL B 1 296 ? 13.672 10.188 17.359 1 92.12 296 VAL B CA 1
ATOM 5099 C C . VAL B 1 296 ? 14.062 8.789 16.859 1 92.12 296 VAL B C 1
ATOM 5101 O O . VAL B 1 296 ? 14.734 8.656 15.844 1 92.12 296 VAL B O 1
ATOM 5104 N N . ALA B 1 297 ? 13.656 7.793 17.578 1 94.44 297 ALA B N 1
ATOM 5105 C CA . ALA B 1 297 ? 13.938 6.406 17.219 1 94.44 297 ALA B CA 1
ATOM 5106 C C . ALA B 1 297 ? 12.711 5.734 16.609 1 94.44 297 ALA B C 1
ATOM 5108 O O . ALA B 1 297 ? 11.602 5.875 17.141 1 94.44 297 ALA B O 1
ATOM 5109 N N . PRO B 1 298 ? 12.938 5.062 15.492 1 96.25 298 PRO B N 1
ATOM 5110 C CA . PRO B 1 298 ? 11.797 4.332 14.93 1 96.25 298 PRO B CA 1
ATOM 5111 C C . PRO B 1 298 ? 11.383 3.139 15.789 1 96.25 298 PRO B C 1
ATOM 5113 O O . PRO B 1 298 ? 12.242 2.453 16.359 1 96.25 298 PRO B O 1
ATOM 5116 N N . GLU B 1 299 ? 10.086 3.043 15.977 1 95.81 299 GLU B N 1
ATOM 5117 C CA . GLU B 1 299 ? 9.484 1.906 16.672 1 95.81 299 GLU B CA 1
ATOM 5118 C C . GLU B 1 299 ? 8.375 1.271 15.828 1 95.81 299 GLU B C 1
ATOM 5120 O O . GLU B 1 299 ? 7.707 1.958 15.055 1 95.81 299 GLU B O 1
ATOM 5125 N N . ASN B 1 300 ? 8.211 -0.022 16 1 96.31 300 ASN B N 1
ATOM 5126 C CA . ASN B 1 300 ? 7.188 -0.737 15.25 1 96.31 300 ASN B CA 1
ATOM 5127 C C . ASN B 1 300 ? 5.82 -0.633 15.914 1 96.31 300 ASN B C 1
ATOM 5129 O O . ASN B 1 300 ? 5.273 -1.638 16.375 1 96.31 300 ASN B O 1
ATOM 5133 N N . ILE B 1 301 ? 5.242 0.524 15.961 1 96.81 301 ILE B N 1
ATOM 5134 C CA . ILE B 1 301 ? 3.914 0.801 16.5 1 96.81 301 ILE B CA 1
ATOM 5135 C C . ILE B 1 301 ? 3.164 1.742 15.555 1 96.81 301 ILE B C 1
ATOM 5137 O O . ILE B 1 301 ? 3.781 2.473 14.773 1 96.81 301 ILE B O 1
ATOM 5141 N N . VAL B 1 302 ? 1.878 1.804 15.625 1 96.38 302 VAL B N 1
ATOM 5142 C CA . VAL B 1 302 ? 0.999 2.514 14.703 1 96.38 302 VAL B CA 1
ATOM 5143 C C . VAL B 1 302 ? 1.346 4 14.703 1 96.38 302 VAL B C 1
ATOM 5145 O O . VAL B 1 302 ? 1.467 4.613 13.633 1 96.38 302 VAL B O 1
ATOM 5148 N N . SER B 1 303 ? 1.543 4.602 15.891 1 95.75 303 SER B N 1
ATOM 5149 C CA . SER B 1 303 ? 1.831 6.027 16 1 95.75 303 SER B CA 1
ATOM 5150 C C . SER B 1 303 ? 3.123 6.387 15.273 1 95.75 303 SER B C 1
ATOM 5152 O O . SER B 1 303 ? 3.213 7.445 14.648 1 95.75 303 SER B O 1
ATOM 5154 N N . SER B 1 304 ? 4.094 5.488 15.352 1 96.25 304 SER B N 1
ATOM 5155 C CA . SER B 1 304 ? 5.363 5.691 14.656 1 96.25 304 SER B CA 1
ATOM 5156 C C . SER B 1 304 ? 5.207 5.543 13.148 1 96.25 304 SER B C 1
ATOM 5158 O O . SER B 1 304 ? 5.742 6.34 12.383 1 96.25 304 SER B O 1
ATOM 5160 N N . HIS B 1 305 ? 4.461 4.551 12.719 1 97.88 305 HIS B N 1
ATOM 5161 C CA . HIS B 1 305 ? 4.215 4.34 11.297 1 97.88 305 HIS B CA 1
ATOM 5162 C C . HIS B 1 305 ? 3.582 5.57 10.656 1 97.88 305 HIS B C 1
ATOM 5164 O O . HIS B 1 305 ? 4.043 6.035 9.609 1 97.88 305 HIS B O 1
ATOM 5170 N N . ILE B 1 306 ? 2.592 6.105 11.328 1 97.88 306 ILE B N 1
ATOM 5171 C CA . ILE B 1 306 ? 1.82 7.219 10.789 1 97.88 306 ILE B CA 1
ATOM 5172 C C . ILE B 1 306 ? 2.752 8.391 10.477 1 97.88 306 ILE B C 1
ATOM 5174 O O . ILE B 1 306 ? 2.723 8.93 9.367 1 97.88 306 ILE B O 1
ATOM 5178 N N . VAL B 1 307 ? 3.58 8.727 11.383 1 97.94 307 VAL B N 1
ATOM 5179 C CA . VAL B 1 307 ? 4.348 9.961 11.266 1 97.94 307 VAL B CA 1
ATOM 5180 C C . VAL B 1 307 ? 5.473 9.773 10.25 1 97.94 307 VAL B C 1
ATOM 5182 O O . VAL B 1 307 ? 5.77 10.68 9.469 1 97.94 307 VAL B O 1
ATOM 5185 N N . PHE B 1 308 ? 6.137 8.602 10.219 1 98.25 308 PHE B N 1
ATOM 5186 C CA . PHE B 1 308 ? 7.168 8.367 9.211 1 98.25 308 PHE B CA 1
ATOM 5187 C C . PHE B 1 308 ? 6.559 8.32 7.816 1 98.25 308 PHE B C 1
ATOM 5189 O O . PHE B 1 308 ? 7.168 8.797 6.855 1 98.25 308 PHE B O 1
ATOM 5196 N N . GLU B 1 309 ? 5.391 7.723 7.715 1 98.44 309 GLU B N 1
ATOM 5197 C CA . GLU B 1 309 ? 4.684 7.715 6.441 1 98.44 309 GLU B CA 1
ATOM 5198 C C . GLU B 1 309 ? 4.336 9.133 5.988 1 98.44 309 GLU B C 1
ATOM 5200 O O . GLU B 1 309 ? 4.566 9.492 4.836 1 98.44 309 GLU B O 1
ATOM 5205 N N . GLN B 1 310 ? 3.816 9.906 6.914 1 97.69 310 GLN B N 1
ATOM 5206 C CA . GLN B 1 310 ? 3.469 11.281 6.602 1 97.69 310 GLN B CA 1
ATOM 5207 C C . GLN B 1 310 ? 4.695 12.078 6.164 1 97.69 310 GLN B C 1
ATOM 5209 O O . GLN B 1 310 ? 4.621 12.891 5.238 1 97.69 310 GLN B O 1
ATOM 5214 N N . ASP B 1 311 ? 5.812 11.828 6.828 1 98 311 ASP B N 1
ATOM 5215 C CA . ASP B 1 311 ? 7.059 12.508 6.484 1 98 311 ASP B CA 1
ATOM 5216 C C . ASP B 1 311 ? 7.449 12.234 5.035 1 98 311 ASP B C 1
ATOM 5218 O O . ASP B 1 311 ? 7.809 13.156 4.301 1 98 311 ASP B O 1
ATOM 5222 N N . LEU B 1 312 ? 7.344 11 4.656 1 98.12 312 LEU B N 1
ATOM 5223 C CA . LEU B 1 312 ? 7.742 10.633 3.305 1 98.12 312 LEU B CA 1
ATOM 5224 C C . LEU B 1 312 ? 6.707 11.094 2.287 1 98.12 312 LEU B C 1
ATOM 5226 O O . LEU B 1 312 ? 7.051 11.406 1.144 1 98.12 312 LEU B O 1
ATOM 5230 N N . PHE B 1 313 ? 5.512 11.164 2.715 1 97.38 313 PHE B N 1
ATOM 5231 C CA . PHE B 1 313 ? 4.484 11.734 1.849 1 97.38 313 PHE B CA 1
ATOM 5232 C C . PHE B 1 313 ? 4.773 13.203 1.562 1 97.38 313 PHE B C 1
ATOM 5234 O O . PHE B 1 313 ? 4.633 13.664 0.425 1 97.38 313 PHE B O 1
ATOM 5241 N N . MET B 1 314 ? 5.18 13.961 2.584 1 97.06 314 MET B N 1
ATOM 5242 C CA . MET B 1 314 ? 5.555 15.359 2.398 1 97.06 314 MET B CA 1
ATOM 5243 C C . MET B 1 314 ? 6.738 15.477 1.443 1 97.06 314 MET B C 1
ATOM 5245 O O . MET B 1 314 ? 6.777 16.391 0.61 1 97.06 314 MET B O 1
ATOM 5249 N N . LEU B 1 315 ? 7.664 14.578 1.609 1 96.31 315 LEU B N 1
ATOM 5250 C CA . LEU B 1 315 ? 8.828 14.586 0.727 1 96.31 315 LEU B CA 1
ATOM 5251 C C . LEU B 1 315 ? 8.406 14.359 -0.723 1 96.31 315 LEU B C 1
ATOM 5253 O O . LEU B 1 315 ? 8.945 15 -1.633 1 96.31 315 LEU B O 1
ATOM 5257 N N . ALA B 1 316 ? 7.414 13.477 -0.952 1 96.62 316 ALA B N 1
ATOM 5258 C CA . ALA B 1 316 ? 7 13.086 -2.297 1 96.62 316 ALA B CA 1
ATOM 5259 C C . ALA B 1 316 ? 6.176 14.18 -2.961 1 96.62 316 ALA B C 1
ATOM 5261 O O . ALA B 1 316 ? 6.145 14.289 -4.191 1 96.62 316 ALA B O 1
ATOM 5262 N N . GLN B 1 317 ? 5.535 15.031 -2.115 1 95.38 317 GLN B N 1
ATOM 5263 C CA . GLN B 1 317 ? 4.531 15.922 -2.691 1 95.38 317 GLN B CA 1
ATOM 5264 C C . GLN B 1 317 ? 4.965 17.375 -2.582 1 95.38 317 GLN B C 1
ATOM 5266 O O . GLN B 1 317 ? 4.688 18.188 -3.477 1 95.38 317 GLN B O 1
ATOM 5271 N N . ASN B 1 318 ? 5.68 17.734 -1.499 1 91.69 318 ASN B N 1
ATOM 5272 C CA . ASN B 1 318 ? 5.727 19.156 -1.137 1 91.69 318 ASN B CA 1
ATOM 5273 C C . ASN B 1 318 ? 7.148 19.703 -1.224 1 91.69 318 ASN B C 1
ATOM 5275 O O . ASN B 1 318 ? 8.117 18.953 -1.122 1 91.69 318 ASN B O 1
ATOM 5279 N N . PRO B 1 319 ? 7.277 20.984 -1.466 1 85.56 319 PRO B N 1
ATOM 5280 C CA . PRO B 1 319 ? 8.594 21.625 -1.526 1 85.56 319 PRO B CA 1
ATOM 5281 C C . PRO B 1 319 ? 9.273 21.703 -0.162 1 85.56 319 PRO B C 1
ATOM 5283 O O . PRO B 1 319 ? 9.008 22.625 0.615 1 85.56 319 PRO B O 1
ATOM 5286 N N . GLY B 1 320 ? 10.141 20.797 0.081 1 84.69 320 GLY B N 1
ATOM 5287 C CA . GLY B 1 320 ? 10.883 20.781 1.33 1 84.69 320 GLY B CA 1
ATOM 5288 C C . GLY B 1 320 ? 10.07 20.297 2.51 1 84.69 320 GLY B C 1
ATOM 5289 O O . GLY B 1 320 ? 10.438 20.516 3.664 1 84.69 320 GLY B O 1
ATOM 5290 N N . GLY B 1 321 ? 8.969 19.781 2.271 1 93.5 321 GLY B N 1
ATOM 5291 C CA . GLY B 1 321 ? 8.094 19.312 3.332 1 93.5 321 GLY B CA 1
ATOM 5292 C C . GLY B 1 321 ? 8.703 18.203 4.164 1 93.5 321 GLY B C 1
ATOM 5293 O O . GLY B 1 321 ? 9.406 17.328 3.633 1 93.5 321 GLY B O 1
ATOM 5294 N N . LYS B 1 322 ? 8.438 18.281 5.469 1 96.38 322 LYS B N 1
ATOM 5295 C CA . LYS B 1 322 ? 8.938 17.266 6.387 1 96.38 322 LYS B CA 1
ATOM 5296 C C . LYS B 1 322 ? 8.195 17.297 7.719 1 96.38 322 LYS B C 1
ATOM 5298 O O . LYS B 1 322 ? 7.645 18.344 8.094 1 96.38 322 LYS B O 1
ATOM 5303 N N . GLU B 1 323 ? 8.133 16.188 8.375 1 97.56 323 GLU B N 1
ATOM 5304 C CA . GLU B 1 323 ? 7.73 16.172 9.773 1 97.56 323 GLU B CA 1
ATOM 5305 C C . GLU B 1 323 ? 8.906 16.516 10.688 1 97.56 323 GLU B C 1
ATOM 5307 O O . GLU B 1 323 ? 10.062 16.453 10.273 1 97.56 323 GLU B O 1
ATOM 5312 N N . ARG B 1 324 ? 8.578 16.938 11.852 1 97.62 324 ARG B N 1
ATOM 5313 C CA . ARG B 1 324 ? 9.617 17.469 12.734 1 97.62 324 ARG B CA 1
ATOM 5314 C C . ARG B 1 324 ? 9.508 16.844 14.125 1 97.62 324 ARG B C 1
ATOM 5316 O O . ARG B 1 324 ? 8.422 16.453 14.555 1 97.62 324 ARG B O 1
ATOM 5323 N N . THR B 1 325 ? 10.672 16.719 14.781 1 96.25 325 THR B N 1
ATOM 5324 C CA . THR B 1 325 ? 10.719 16.297 16.172 1 96.25 325 THR B CA 1
ATOM 5325 C C . THR B 1 325 ? 10.297 17.422 17.109 1 96.25 325 THR B C 1
ATOM 5327 O O . THR B 1 325 ? 10.195 18.578 16.688 1 96.25 325 THR B O 1
ATOM 5330 N N . LYS B 1 326 ? 10.039 17 18.359 1 96.56 326 LYS B N 1
ATOM 5331 C CA . LYS B 1 326 ? 9.711 17.984 19.391 1 96.56 326 LYS B CA 1
ATOM 5332 C C . LYS B 1 326 ? 10.789 19.062 19.484 1 96.56 326 LYS B C 1
ATOM 5334 O O . LYS B 1 326 ? 10.492 20.25 19.547 1 96.56 326 LYS B O 1
ATOM 5339 N N . LYS B 1 327 ? 11.992 18.656 19.438 1 95.31 327 LYS B N 1
ATOM 5340 C CA . LYS B 1 327 ? 13.125 19.578 19.547 1 95.31 327 LYS B CA 1
ATOM 5341 C C . LYS B 1 327 ? 13.18 20.531 18.359 1 95.31 327 LYS B C 1
ATOM 5343 O O . LYS B 1 327 ? 13.539 21.703 18.516 1 95.31 327 LYS B O 1
ATOM 5348 N N . GLU B 1 328 ? 12.898 20 17.219 1 96.12 328 GLU B N 1
ATOM 5349 C CA . GLU B 1 328 ? 12.914 20.844 16.016 1 96.12 328 GLU B CA 1
ATOM 5350 C C . GLU B 1 328 ? 11.805 21.891 16.062 1 96.12 328 GLU B C 1
ATOM 5352 O O . GLU B 1 328 ? 12.008 23.031 15.633 1 96.12 328 GLU B O 1
ATOM 5357 N N . PHE B 1 329 ? 10.617 21.547 16.578 1 97.81 329 PHE B N 1
ATOM 5358 C CA . PHE B 1 329 ? 9.547 22.531 16.75 1 97.81 329 PHE B CA 1
ATOM 5359 C C . PHE B 1 329 ? 9.938 23.594 17.766 1 97.81 329 PHE B C 1
ATOM 5361 O O . PHE B 1 329 ? 9.672 24.781 17.562 1 97.81 329 PHE B O 1
ATOM 5368 N N . GLU B 1 330 ? 10.5 23.125 18.844 1 97.56 330 GLU B N 1
ATOM 5369 C CA . GLU B 1 330 ? 10.969 24.062 19.859 1 97.56 330 GLU B CA 1
ATOM 5370 C C . GLU B 1 330 ? 11.977 25.047 19.281 1 97.56 330 GLU B C 1
ATOM 5372 O O . GLU B 1 330 ? 11.898 26.25 19.562 1 97.56 330 GLU B O 1
ATOM 5377 N N . ALA B 1 331 ? 12.867 24.531 18.5 1 96.94 331 ALA B N 1
ATOM 5378 C CA . ALA B 1 331 ? 13.867 25.375 17.859 1 96.94 331 ALA B CA 1
ATOM 5379 C C . ALA B 1 331 ? 13.211 26.391 16.922 1 96.94 331 ALA B C 1
ATOM 5381 O O . ALA B 1 331 ? 13.609 27.547 16.875 1 96.94 331 ALA B O 1
ATOM 5382 N N . LEU B 1 332 ? 12.25 25.938 16.125 1 97.75 332 LEU B N 1
ATOM 5383 C CA . LEU B 1 332 ? 11.523 26.844 15.234 1 97.75 332 LEU B CA 1
ATOM 5384 C C . LEU B 1 332 ? 10.844 27.953 16.016 1 97.75 332 LEU B C 1
ATOM 5386 O O . LEU B 1 332 ? 10.898 29.125 15.617 1 97.75 332 LEU B O 1
ATOM 5390 N N . ALA B 1 333 ? 10.195 27.594 17.125 1 97.69 333 ALA B N 1
ATOM 5391 C CA . ALA B 1 333 ? 9.492 28.578 17.953 1 97.69 333 ALA B CA 1
ATOM 5392 C C . ALA B 1 333 ? 10.453 29.625 18.5 1 97.69 333 ALA B C 1
ATOM 5394 O O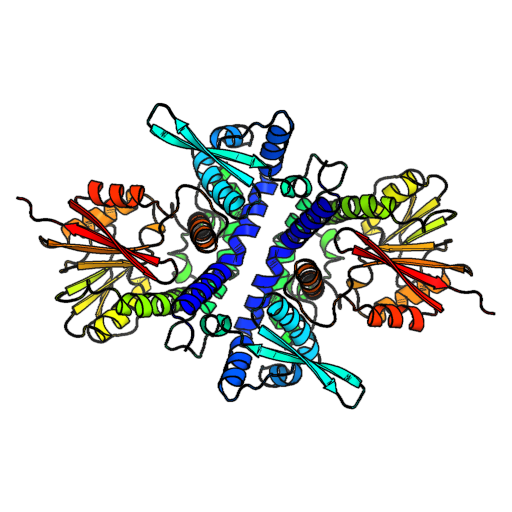 . ALA B 1 333 ? 10.219 30.828 18.344 1 97.69 333 ALA B O 1
ATOM 5395 N N . LEU B 1 334 ? 11.555 29.172 19.016 1 96.94 334 LEU B N 1
ATOM 5396 C CA . LEU B 1 334 ? 12.508 30.078 19.656 1 96.94 334 LEU B CA 1
ATOM 5397 C C . LEU B 1 334 ? 13.188 30.969 18.625 1 96.94 334 LEU B C 1
ATOM 5399 O O . LEU B 1 334 ? 13.336 32.188 18.844 1 96.94 334 LEU B O 1
ATOM 5403 N N . ARG B 1 335 ? 13.539 30.406 17.531 1 97.25 335 ARG B N 1
ATOM 5404 C CA . ARG B 1 335 ? 14.25 31.156 16.5 1 97.25 335 ARG B CA 1
ATOM 5405 C C . ARG B 1 335 ? 13.336 32.156 15.82 1 97.25 335 ARG B C 1
ATOM 5407 O O . ARG B 1 335 ? 13.805 3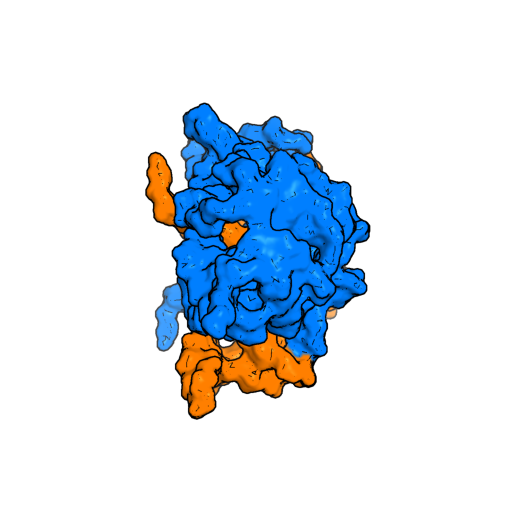3.094 15.164 1 97.25 335 ARG B O 1
ATOM 5414 N N . SER B 1 336 ? 12.07 31.969 15.922 1 97.44 336 SER B N 1
ATOM 5415 C CA . SER B 1 336 ? 11.117 32.875 15.297 1 97.44 336 SER B CA 1
ATOM 5416 C C . SER B 1 336 ? 10.719 34 16.25 1 97.44 336 SER B C 1
ATOM 5418 O O . SER B 1 336 ? 9.953 34.906 15.875 1 97.44 336 SER B O 1
ATOM 5420 N N . GLY B 1 337 ? 11.164 33.969 17.5 1 96.38 337 GLY B N 1
ATOM 5421 C CA . GLY B 1 337 ? 10.938 35.062 18.422 1 96.38 337 GLY B CA 1
ATOM 5422 C C . GLY B 1 337 ? 10.023 34.688 19.578 1 96.38 337 GLY B C 1
ATOM 5423 O O . GLY B 1 337 ? 9.867 35.469 20.531 1 96.38 337 GLY B O 1
ATOM 5424 N N . PHE B 1 338 ? 9.445 33.531 19.547 1 97.88 338 PHE B N 1
ATOM 5425 C CA . PHE B 1 338 ? 8.547 33.125 20.609 1 97.88 338 PHE B CA 1
ATOM 5426 C C . PHE B 1 338 ? 9.336 32.719 21.859 1 97.88 338 PHE B C 1
ATOM 5428 O O . PHE B 1 338 ? 10.453 32.219 21.766 1 97.88 338 PHE B O 1
ATOM 5435 N N . SER B 1 339 ? 8.727 32.938 22.984 1 94.56 339 SER B N 1
ATOM 5436 C CA . SER B 1 339 ? 9.43 32.781 24.25 1 9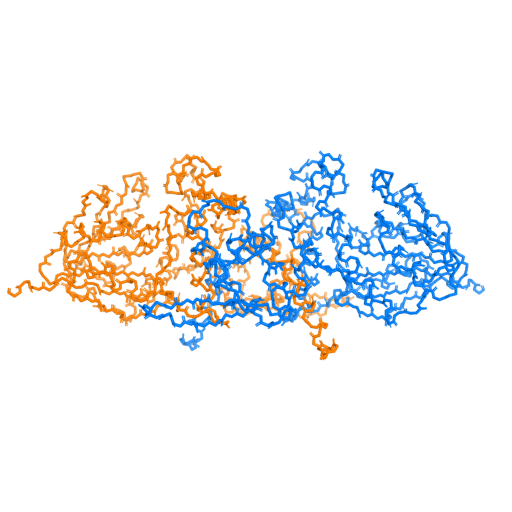4.56 339 SER B CA 1
ATOM 5437 C C . SER B 1 339 ? 9.234 31.359 24.781 1 94.56 339 SER B C 1
ATOM 5439 O O . SER B 1 339 ? 10.047 30.875 25.578 1 94.56 339 SER B O 1
ATOM 5441 N N . CYS B 1 340 ? 8.117 30.797 24.406 1 92.25 340 CYS B N 1
ATOM 5442 C CA . CYS B 1 340 ? 7.793 29.5 24.984 1 92.25 340 CYS B CA 1
ATOM 5443 C C . CYS B 1 340 ? 7.133 28.594 23.938 1 92.25 340 CYS B C 1
ATOM 5445 O O . CYS B 1 340 ? 6.461 29.078 23.031 1 92.25 340 CYS B O 1
ATOM 5447 N N . TYR B 1 341 ? 7.402 27.375 24.078 1 94.75 341 TYR B N 1
ATOM 5448 C CA 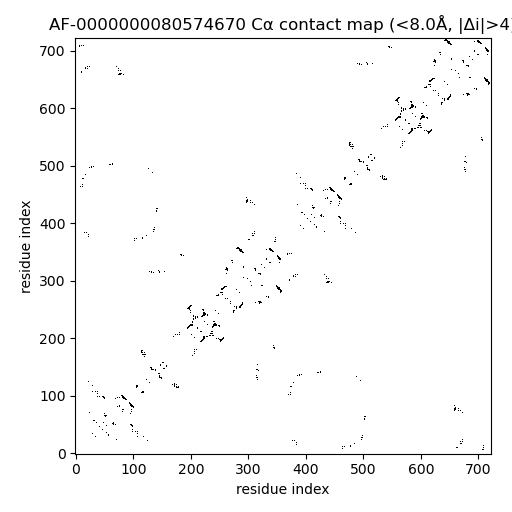. TYR B 1 341 ? 6.832 26.281 23.312 1 94.75 341 TYR B CA 1
ATOM 5449 C C . TYR B 1 341 ? 6.246 25.219 24.25 1 94.75 341 TYR B C 1
ATOM 5451 O O . TYR B 1 341 ? 6.887 24.812 25.219 1 94.75 341 TYR B O 1
ATOM 5459 N N . GLU B 1 342 ? 4.996 24.797 24 1 97.12 342 GLU B N 1
ATOM 5460 C CA . GLU B 1 342 ? 4.371 23.781 24.844 1 97.12 342 GLU B CA 1
ATOM 5461 C C . GLU B 1 342 ? 3.553 22.812 24 1 97.12 342 GLU B C 1
ATOM 5463 O O . GLU B 1 342 ? 2.832 23.203 23.094 1 97.12 342 GLU B O 1
ATOM 5468 N N . VAL B 1 343 ? 3.676 21.516 24.281 1 97.88 343 VAL B N 1
ATOM 5469 C CA . VAL B 1 343 ? 2.787 20.5 23.75 1 97.88 343 VAL B CA 1
ATOM 5470 C C . VAL B 1 343 ? 1.587 20.312 24.672 1 97.88 343 VAL B C 1
ATOM 5472 O O . VAL B 1 343 ? 1.749 20.031 25.859 1 97.88 343 VAL B O 1
ATOM 5475 N N . ILE B 1 344 ? 0.39 20.375 24.172 1 97.88 344 ILE B N 1
ATOM 5476 C CA . ILE B 1 344 ? -0.779 20.484 25.031 1 97.88 344 ILE B CA 1
ATOM 5477 C C . ILE B 1 344 ? -1.55 19.172 25.047 1 97.88 344 ILE B C 1
ATOM 5479 O O . ILE B 1 344 ? -1.765 18.578 26.109 1 97.88 344 ILE B O 1
ATOM 5483 N N . CYS B 1 345 ? -1.987 18.703 23.906 1 97.12 345 CYS B N 1
ATOM 5484 C CA . CYS B 1 345 ? -2.793 17.484 23.797 1 97.12 345 CYS B CA 1
ATOM 5485 C C . CYS B 1 345 ? -2.639 16.859 22.422 1 97.12 345 CYS B C 1
ATOM 5487 O O . CYS B 1 345 ? -1.847 17.328 21.609 1 97.12 345 CYS B O 1
ATOM 5489 N N . CYS B 1 346 ? -3.33 15.734 22.234 1 95.69 346 CYS B N 1
ATOM 5490 C CA . CYS B 1 346 ? -3.207 14.961 21 1 95.69 346 CYS B CA 1
ATOM 5491 C C . CYS B 1 346 ? -4.527 14.281 20.656 1 95.69 346 CYS B C 1
ATOM 5493 O O . CYS B 1 346 ? -5.27 13.859 21.547 1 95.69 346 CYS B O 1
ATOM 5495 N N . ALA B 1 347 ? -4.836 14.312 19.406 1 94.62 347 ALA B N 1
ATOM 5496 C CA . ALA B 1 347 ? -5.973 13.562 18.859 1 94.62 347 ALA B CA 1
ATOM 5497 C C . ALA B 1 347 ? -5.578 12.805 17.594 1 94.62 347 ALA B C 1
ATOM 5499 O O . ALA B 1 347 ? -5.172 13.406 16.609 1 94.62 347 ALA B O 1
ATOM 5500 N N . TYR B 1 348 ? -5.781 11.453 17.547 1 94.81 348 TYR B N 1
ATOM 5501 C CA . TYR B 1 348 ? -5.457 10.594 16.406 1 94.81 348 TYR B CA 1
ATOM 5502 C C . TYR B 1 348 ? -4.082 10.93 15.844 1 94.81 348 TYR B C 1
ATOM 5504 O O . TYR B 1 348 ? -3.93 11.133 14.641 1 94.81 348 TYR B O 1
ATOM 5512 N N . ASN B 1 349 ? -3.088 11.117 16.672 1 95 349 ASN B N 1
ATOM 5513 C CA . ASN B 1 349 ? -1.682 11.344 16.344 1 95 349 ASN B CA 1
ATOM 5514 C C . ASN B 1 349 ? -1.437 12.766 15.852 1 95 349 ASN B C 1
ATOM 5516 O O . ASN B 1 349 ? -0.363 13.062 15.328 1 95 349 ASN B O 1
ATOM 5520 N N . SER B 1 350 ? -2.43 13.641 16 1 97.12 350 SER B N 1
ATOM 5521 C CA . SER B 1 350 ? -2.273 15.07 15.75 1 97.12 350 SER B CA 1
ATOM 5522 C C . SER B 1 350 ? -2.064 15.844 17.047 1 97.12 350 SER B C 1
ATOM 5524 O O . SER B 1 350 ? -2.957 15.891 17.891 1 97.12 350 SER B O 1
ATOM 5526 N N . TRP B 1 351 ? -0.923 16.453 17.156 1 98 351 TRP B N 1
ATOM 5527 C CA . TRP B 1 351 ? -0.531 17.109 18.391 1 98 351 TRP B CA 1
ATOM 5528 C C . TRP B 1 351 ? -0.824 18.609 18.312 1 98 351 TRP B C 1
ATOM 5530 O O . TRP B 1 351 ? -0.526 19.266 17.312 1 98 351 TRP B O 1
ATOM 5540 N N . VAL B 1 352 ? -1.438 19.094 19.391 1 98.62 352 VAL B N 1
ATOM 5541 C CA . VAL B 1 352 ? -1.642 20.531 19.547 1 98.62 352 VAL B CA 1
ATOM 5542 C C . VAL B 1 352 ? -0.471 21.141 20.312 1 98.62 352 VAL B C 1
ATOM 5544 O O . VAL B 1 352 ? -0.175 20.719 21.438 1 98.62 352 VAL B O 1
ATOM 5547 N N . MET B 1 353 ? 0.174 22.109 19.703 1 98.62 353 MET B N 1
ATOM 5548 C CA . MET B 1 353 ? 1.281 22.828 20.328 1 98.62 353 MET B CA 1
ATOM 5549 C C . MET B 1 353 ? 1.016 24.328 20.328 1 98.62 353 MET B C 1
ATOM 5551 O O . MET B 1 353 ? 0.376 24.859 19.422 1 98.62 353 MET B O 1
ATOM 5555 N N . GLU B 1 354 ? 1.529 24.969 21.375 1 98.38 354 GLU B N 1
ATOM 5556 C CA . GLU B 1 354 ? 1.402 26.422 21.469 1 98.38 354 GLU B CA 1
ATOM 5557 C C . GLU B 1 354 ? 2.771 27.094 21.516 1 98.38 354 GLU B C 1
ATOM 5559 O O . GLU B 1 354 ? 3.682 26.625 22.203 1 98.38 354 GLU B O 1
ATOM 5564 N N . PHE B 1 355 ? 2.924 28.062 20.656 1 98.31 355 PHE B N 1
ATOM 5565 C CA . PHE B 1 355 ? 4.043 29 20.703 1 98.31 355 PHE B CA 1
ATOM 5566 C C . PHE B 1 355 ? 3.605 30.328 21.312 1 98.31 355 PHE B C 1
ATOM 5568 O O . PHE B 1 355 ? 2.773 31.031 20.734 1 98.31 355 PHE B O 1
ATOM 5575 N N . HIS B 1 356 ? 4.211 30.781 22.422 1 97.56 356 HIS B N 1
ATOM 5576 C CA . HIS B 1 356 ? 3.729 31.953 23.141 1 97.56 356 HIS B CA 1
ATOM 5577 C C . HIS B 1 356 ? 4.648 33.156 22.922 1 97.56 356 HIS B C 1
ATOM 5579 O O . HIS B 1 356 ? 5.875 33 22.953 1 97.56 356 HIS B O 1
ATOM 5585 N N . LYS B 1 357 ? 3.957 34.219 22.594 1 95.81 357 LYS B N 1
ATOM 5586 C CA . LYS B 1 357 ? 4.645 35.5 22.562 1 95.81 357 LYS B CA 1
ATOM 5587 C C . LYS B 1 357 ? 4.57 36.188 23.922 1 95.81 357 LYS B C 1
ATOM 5589 O O . LYS B 1 357 ? 3.5 36.625 24.328 1 95.81 357 LYS B O 1
ATOM 5594 N N . GLU B 1 358 ? 5.598 36.062 24.719 1 86 358 GLU B N 1
ATOM 5595 C CA . GLU B 1 358 ? 5.555 36.688 26.031 1 86 358 GLU B CA 1
ATOM 5596 C C . GLU B 1 358 ? 5.961 38.156 25.953 1 86 358 GLU B C 1
ATOM 5598 O O . GLU B 1 358 ? 6.621 38.562 25 1 86 358 GLU B O 1
ATOM 5603 N N . ASN B 1 359 ? 5.43 38.844 26.906 1 68.56 359 ASN B N 1
ATOM 5604 C CA . ASN B 1 359 ? 5.691 40.281 27.062 1 68.56 359 ASN B CA 1
ATOM 5605 C C . ASN B 1 359 ? 7.184 40.562 27.219 1 68.56 359 ASN B C 1
ATOM 5607 O O . ASN B 1 359 ? 7.914 39.781 27.812 1 68.56 359 ASN B O 1
ATOM 5611 N N . ASP B 1 360 ? 7.781 41.312 26.141 1 52.91 360 ASP B N 1
ATOM 5612 C CA . ASP B 1 360 ? 9.062 41.906 26.5 1 52.91 360 ASP B CA 1
ATOM 5613 C C . ASP B 1 360 ? 9.039 42.438 27.922 1 52.91 360 ASP B C 1
ATOM 5615 O O . ASP B 1 360 ? 8.102 43.156 28.312 1 52.91 360 ASP B O 1
ATOM 5619 N N . LEU B 1 361 ? 9.695 41.812 28.828 1 43.38 361 LEU B N 1
ATOM 5620 C CA . LEU B 1 361 ? 9.883 42.5 30.094 1 43.38 361 LEU B CA 1
ATOM 5621 C C . LEU B 1 361 ? 10.484 43.875 29.891 1 43.38 361 LEU B C 1
ATOM 5623 O O . LEU B 1 361 ? 11.328 44.062 29 1 43.38 361 LEU B O 1
#

Organism: Ricinus communis (NCBI:txid3988)

Secondary structure (DSSP, 8-state):
---HHHHHHHHHHHHHHHTTTHHHHHHHHHHHTTHHHHHHHHHHTTS--B-HHHHHTTSS---TTHHHHHHHHHHHHHHTTSEEEEEEE-TTS-EEEEEEE-GGGGGS-SSS-TT--SHHHHHHHTSHHHHHHHTTHHHHHHH-S-HHHHHHSS-TTTGGGG-HHHHHHHHHHHHHHHHHHHHHHHHH--TTTT-SEEEEET-TTSHHHHHHHHH-TTPEEEEEE-HHHHTTPPP-TTEEEEE--TTT-----SEEEEES-GGGS-HHHHHHHHHHHHHHSPTT-EEEEEE-B--SS--SSHHHHHHHHHHHHHHHHSTT---B-HHHHHHHHHHTT-SEEEEEEEETTEEEEEEE-----/---HHHHHHHHHHHHHHHTTTHHHHHHHHHHHTTHHHHHHHHHHTTS--B-HHHHHTTSS---TTHHHHHHHHHHHHHHTTSEEEEEEE-TTS-EEEEEEE-GGGGGS-SSS-TT--SHHHHHHHTSHHHHHHHTTHHHHHHH-S-HHHHHHSS-TTTGGGG-HHHHHHHHHHHHHHHHHHHHHHHHH--TTTT-SEEEEET-TTSHHHHHHHHH-TTPEEEEEE-HHHHTTPPP-TTEEEEE--TTT-----SEEEEES-GGGS-HHHHHHHHHHHHHHSPTT-EEEEEE-B--SS--SSHHHHHHHHHHHHHHHHSTT---B-HHHHHHHHHHTT-SEEEEEEEETTEEEEEEE-----

Foldseek 3Di:
DPDPVRVVVVVVVVVVVVVVVPLLVLLLVCQVQQVLVVQAVQCVVPNDWAFLVRSQVVGPDPDPCSSVVVVVSQVVCVVVVQWPWDWDQDPVRDITITIHGDPLSLQQGQPPDLQFHQNLVSNLCPPPLLVQLVVCLVVCVPPNDASSCVRPVDALVCVCVVPVVSVVSVLSNVLRVLSNFLVVCVVFPDVCPPWQEEEEAQCQLPNNVLSVCVVVVNHQYEYEEAPSSNVPRDDHRNYHYDHDDLLVAGAATLEYEYEPDLLQEALVSLLSNLLRRLVRHDAFGKYKYKAAAADPDADDDPLNVVQVVVQVSSRSHHYNGGHYHPVSVQVSLVSSQFDDKDWDDDDPRITIMMGTRHDPD/DPDPVRVVVVVVVVVVVVVVVPLLVLLLVCQVQQLLVVQAVQCVVPNDWAFLVRSQVPGPDPDPCSSVVVVVSQVVCVVVVQWPWDWDQDPVRDITITIHGDPLSLQQGQPPDLQFHQNLVSNLCPPPLLVQLVVCLVVCVPPNDASSCVRPVDALVCVCVVPVVSVVSVLSNVLRVLSNFLVVCVVFPDVCPPWQEEEEAQCQLPNNVLSVCVVVVNHQYEYEEAPSSNVPRDDHRNYHYDHDDLLVAGAATLEYEYEPDLLQEALVSLLSNLLRRLVRHDAFGKYKYKAAAADPDQDDDPLNVVQVVVQVSSRSHHYNGGHYHPVSVQVSLVSSQFDDKDWDDDDPRITIMMGTRHDPD

InterPro domains:
  IPR001077 O-methyltransferase, C-terminal domain [PF00891] (134-339)
  IPR012967 Caffeic acid 3-O-methyltransferase-like, dimerisation domain [PF08100] (16-109)
  IPR016461 O-methyltransferase-like [PIRSF005739] (5-357)
  IPR016461 O-methyltransferase-like [PS51683] (15-357)
  IPR016461 O-methyltransferase-like [PTHR11746] (15-339)
  IPR029063 S-adenosyl-L-methionine-dependent methyltransferase superfamily [G3DSA:3.40.50.150] (111-357)
  IPR029063 S-adenosyl-L-methionine-dependent methyltransferase superfamily [SSF53335] (116-355)
  IPR036388 Winged helix-like DNA-binding domain superfamily [G3DSA:1.10.10.10] (1-108)
  IPR036390 Winged helix DNA-binding domain superfamily [SSF46785] (6-109)

Nearest PDB structures (foldseek):
  6i72-assembly1_A  TM=9.748E-01  e=3.308E-53  Fragaria x ananassa
  3reo-assembly2_D  TM=9.682E-01  e=9.346E-52  Clarkia breweri
  3reo-assembly1_C  TM=9.712E-01  e=3.394E-51  Clarkia breweri
  5cvu-assembly2_C  TM=9.671E-01  e=6.099E-51  Clarkia breweri
  3p9k-assembly2_C  TM=9.657E-01  e=3.753E-50  Lolium perenne